Protein AF-R5MC45-F1 (afdb_monomer_lite)

Secondary structure (DSSP, 8-state):
-HHHHHHHHHHHHHHHHHHHHHHHHHHHTTT-HHHHHHHHHHTTHHHHHHHHHHHHHHHHHHHTT--GGGGTTT--HHHHHHHHHHHHHHHHHT-------HHHHHHHHHHHHHHHHHTT---S-TTHHHHHHHHHHHHHHHHHHTTTHHHHHHHHHHHHHHHHHHHHHHHHHHHHHHHHHHHHTS----THHHHHHHHHHHHHHHHHHHHH--GGG---SSHHHHHHHHHHHHHHHHHHHHHHHHHHHHHHHHHHHHSHHHHHHHHSHHHHHHHHHHHHHHHHHHHHTS-HHHHHHHHHHHHHHHHHHHHHHHT----HHHHHHHHHHHHHHHHHHHHHHHHHHHHHHHHHHHHTTS---HHHHHHHHHHHHHHHHHHHHHHHTSTT----HHHHHHHHHHHHHHHHHHHHHHHHHHHHHHHTT-

Structure (mmCIF, N/CA/C/O backbone):
data_AF-R5MC45-F1
#
_entry.id   AF-R5MC45-F1
#
loop_
_atom_site.group_PDB
_atom_site.id
_atom_site.type_symbol
_atom_site.label_atom_id
_atom_site.label_alt_id
_atom_site.label_comp_id
_atom_site.label_asym_id
_atom_site.label_entity_id
_atom_site.label_seq_id
_atom_site.pdbx_PDB_ins_code
_atom_site.Cartn_x
_atom_site.Cartn_y
_atom_site.Cartn_z
_atom_site.occupancy
_atom_site.B_iso_or_equiv
_atom_site.auth_seq_id
_atom_site.auth_comp_id
_atom_site.auth_asym_id
_atom_site.auth_atom_id
_atom_site.pdbx_PDB_model_num
ATOM 1 N N . MET A 1 1 ? 3.781 28.915 30.611 1.00 77.44 1 MET A N 1
ATOM 2 C CA . MET A 1 1 ? 4.868 28.061 30.072 1.00 77.44 1 MET A CA 1
ATOM 3 C C . MET A 1 1 ? 4.417 26.631 29.739 1.00 77.44 1 MET A C 1
ATOM 5 O O . MET A 1 1 ? 4.542 26.237 28.590 1.00 77.44 1 MET A O 1
ATOM 9 N N . ARG A 1 2 ? 3.830 25.865 30.678 1.00 80.44 2 ARG A N 1
ATOM 10 C CA . ARG A 1 2 ? 3.426 24.453 30.459 1.00 80.44 2 ARG A CA 1
ATOM 11 C C . ARG A 1 2 ? 2.445 24.225 29.295 1.00 80.44 2 ARG A C 1
ATOM 13 O O . ARG A 1 2 ? 2.611 23.275 28.543 1.00 80.44 2 ARG A O 1
ATOM 20 N N . VAL A 1 3 ? 1.454 25.105 29.136 1.00 81.00 3 VAL A N 1
ATOM 21 C CA . VAL A 1 3 ? 0.465 25.034 28.041 1.00 81.00 3 VAL A CA 1
ATOM 22 C C . VAL A 1 3 ? 1.132 25.238 26.678 1.00 81.00 3 VAL A C 1
ATOM 24 O O . VAL A 1 3 ? 0.937 24.438 25.773 1.00 81.00 3 VAL A O 1
ATOM 27 N N . VAL A 1 4 ? 1.984 26.259 26.560 1.00 85.81 4 VAL A N 1
ATOM 28 C CA . VAL A 1 4 ? 2.750 26.543 25.335 1.00 85.81 4 VAL A CA 1
ATOM 29 C C . VAL A 1 4 ? 3.641 25.355 24.965 1.00 85.81 4 VAL A C 1
ATOM 31 O O . VAL A 1 4 ? 3.631 24.912 23.822 1.00 85.81 4 VAL A O 1
ATOM 34 N N . LEU A 1 5 ? 4.344 24.778 25.944 1.00 86.06 5 LEU A N 1
ATOM 35 C CA . LEU A 1 5 ? 5.218 23.627 25.715 1.00 86.06 5 LEU A CA 1
ATOM 36 C C . LEU A 1 5 ? 4.431 22.384 25.258 1.00 86.06 5 LEU A C 1
ATOM 38 O O . LEU A 1 5 ? 4.880 21.670 24.370 1.00 86.06 5 LEU A O 1
ATOM 42 N N . SER A 1 6 ? 3.221 22.170 25.785 1.00 84.25 6 SER A N 1
ATOM 43 C CA . SER A 1 6 ? 2.315 21.110 25.318 1.00 84.25 6 SER A CA 1
ATOM 44 C C . SER A 1 6 ? 1.901 21.297 23.850 1.00 84.25 6 SER A C 1
ATOM 46 O O . SER A 1 6 ? 1.912 20.333 23.085 1.00 84.25 6 SER A O 1
ATOM 48 N N . TYR A 1 7 ? 1.598 22.527 23.419 1.00 87.31 7 TYR A N 1
ATOM 49 C CA . TYR A 1 7 ? 1.301 22.810 22.008 1.00 87.31 7 TYR A CA 1
ATOM 50 C C . TYR A 1 7 ? 2.511 22.593 21.096 1.00 87.31 7 TYR A C 1
ATOM 52 O O . TYR A 1 7 ? 2.359 21.994 20.035 1.00 87.31 7 TYR A O 1
ATOM 60 N N . ILE A 1 8 ? 3.710 22.994 21.529 1.00 90.19 8 ILE A N 1
ATOM 61 C CA . ILE A 1 8 ? 4.954 22.726 20.791 1.00 90.19 8 ILE A CA 1
ATOM 62 C C . ILE A 1 8 ? 5.151 21.215 20.609 1.00 90.19 8 ILE A C 1
ATOM 64 O O . ILE A 1 8 ? 5.430 20.760 19.503 1.00 90.19 8 ILE A O 1
ATOM 68 N N . MET A 1 9 ? 4.928 20.411 21.653 1.00 90.19 9 MET A N 1
ATOM 69 C CA . MET A 1 9 ? 5.045 18.953 21.545 1.00 90.19 9 MET A CA 1
ATOM 70 C C . MET A 1 9 ? 4.027 18.342 20.578 1.00 90.19 9 MET A C 1
ATOM 72 O O . MET A 1 9 ? 4.375 17.436 19.825 1.00 90.19 9 MET A O 1
ATOM 76 N N . LYS A 1 10 ? 2.784 18.840 20.559 1.00 89.12 10 LYS A N 1
ATOM 77 C CA . LYS A 1 10 ? 1.756 18.407 19.592 1.00 89.12 10 LYS A CA 1
ATOM 78 C C . LYS A 1 10 ? 2.105 18.809 18.159 1.00 89.12 10 LYS A C 1
ATOM 80 O O . LYS A 1 10 ? 1.865 18.036 17.236 1.00 89.12 10 LYS A O 1
ATOM 85 N N . PHE A 1 11 ? 2.701 19.984 17.972 1.00 92.56 11 PHE A N 1
ATOM 86 C CA . PHE A 1 11 ? 3.191 20.435 16.673 1.00 92.56 11 PHE A CA 1
ATOM 87 C C . PHE A 1 11 ? 4.321 19.534 16.156 1.00 92.56 11 PHE A C 1
ATOM 89 O O . PHE A 1 11 ? 4.220 19.008 15.049 1.00 92.56 11 PHE A O 1
ATOM 96 N N . ILE A 1 12 ? 5.333 19.258 16.986 1.00 94.94 12 ILE A N 1
ATOM 97 C CA . ILE A 1 12 ? 6.431 18.338 16.643 1.00 94.94 12 ILE A CA 1
ATOM 98 C C . ILE A 1 12 ? 5.883 16.941 16.319 1.00 94.94 12 ILE A C 1
ATOM 100 O O . ILE A 1 12 ? 6.293 16.336 15.332 1.00 94.94 12 ILE A O 1
ATOM 104 N N . GLN A 1 13 ? 4.919 16.450 17.103 1.00 94.25 13 GLN A N 1
ATOM 105 C CA . GLN A 1 13 ? 4.280 15.157 16.855 1.00 94.25 13 GLN A CA 1
ATOM 106 C C . GLN A 1 13 ? 3.460 15.131 15.553 1.00 94.25 13 GLN A C 1
ATOM 108 O O . GLN A 1 13 ? 3.383 14.107 14.880 1.00 94.25 13 GLN A O 1
ATOM 113 N N . SER A 1 14 ? 2.845 16.254 15.176 1.00 95.06 14 SER A N 1
ATOM 114 C CA . SER A 1 14 ? 2.125 16.371 13.902 1.00 95.06 14 SER A CA 1
ATOM 115 C C . SER A 1 14 ? 3.094 16.303 12.721 1.00 95.06 14 SER A C 1
ATOM 117 O O . SER A 1 14 ? 2.847 15.569 11.767 1.00 95.06 14 SER A O 1
ATOM 119 N N . ILE A 1 15 ? 4.230 17.005 12.813 1.00 96.00 15 ILE A N 1
ATOM 120 C CA . ILE A 1 15 ? 5.297 16.937 11.805 1.00 96.00 15 ILE A CA 1
ATOM 121 C C . ILE A 1 15 ? 5.851 15.515 11.710 1.00 96.00 15 ILE A C 1
ATOM 123 O O . ILE A 1 15 ? 6.038 15.007 10.607 1.00 96.00 15 ILE A O 1
ATOM 127 N N . SER A 1 16 ? 6.093 14.849 12.842 1.00 96.19 16 SER A N 1
ATOM 128 C CA . SER A 1 16 ? 6.629 13.489 12.822 1.00 96.19 16 SER A CA 1
ATOM 129 C C . SER A 1 16 ? 5.653 12.496 12.189 1.00 96.19 16 SER A C 1
ATOM 131 O O . SER A 1 16 ? 6.093 11.654 11.418 1.00 96.19 16 SER A O 1
ATOM 133 N N . PHE A 1 17 ? 4.342 12.612 12.422 1.00 94.88 17 PHE A N 1
ATOM 134 C CA . PHE A 1 17 ? 3.340 11.787 11.732 1.00 94.88 17 PHE A CA 1
ATOM 135 C C . PHE A 1 17 ? 3.268 12.056 10.228 1.00 94.88 17 PHE A C 1
ATOM 137 O O . PHE A 1 17 ? 3.144 11.108 9.450 1.00 94.88 17 PHE A O 1
ATOM 144 N N . PHE A 1 18 ? 3.397 13.316 9.815 1.00 96.94 18 PHE A N 1
ATOM 145 C CA . PHE A 1 18 ? 3.451 13.666 8.399 1.00 96.94 18 PHE A CA 1
ATOM 146 C C . PHE A 1 18 ? 4.685 13.071 7.715 1.00 96.94 18 PHE A C 1
ATOM 148 O O . PHE A 1 18 ? 4.551 12.383 6.704 1.00 96.94 18 PHE A O 1
ATOM 155 N N . LEU A 1 19 ? 5.872 13.252 8.302 1.00 96.81 19 LEU A N 1
ATOM 156 C CA . LEU A 1 19 ? 7.118 12.686 7.777 1.00 96.81 19 LEU A CA 1
ATOM 157 C C . LEU A 1 19 ? 7.095 11.154 7.767 1.00 96.81 19 LEU A C 1
ATOM 159 O O . LEU A 1 19 ? 7.517 10.552 6.786 1.00 96.81 19 LEU A O 1
ATOM 163 N N . LEU A 1 20 ? 6.545 10.528 8.812 1.00 94.31 20 LEU A N 1
ATOM 164 C CA . LEU A 1 20 ? 6.336 9.081 8.868 1.00 94.31 20 LEU A CA 1
ATOM 165 C C . LEU A 1 20 ? 5.474 8.607 7.692 1.00 94.31 20 LEU A C 1
ATOM 167 O O . LEU A 1 20 ? 5.850 7.674 6.985 1.00 94.31 20 LEU A O 1
ATOM 171 N N . SER A 1 21 ? 4.330 9.262 7.481 1.00 93.44 21 SER A N 1
ATOM 172 C CA . SER A 1 21 ? 3.387 8.917 6.415 1.00 93.44 21 SER A CA 1
ATOM 173 C C . SER A 1 21 ? 4.033 9.084 5.041 1.00 93.44 21 SER A C 1
ATOM 175 O O . SER A 1 21 ? 3.962 8.177 4.218 1.00 93.44 21 SER A O 1
ATOM 177 N N . LEU A 1 22 ? 4.726 10.203 4.812 1.00 94.38 22 LEU A N 1
ATOM 178 C CA . LEU A 1 22 ? 5.416 10.480 3.554 1.00 94.38 22 LEU A CA 1
ATOM 179 C C . LEU A 1 22 ? 6.523 9.455 3.273 1.00 94.38 22 LEU A C 1
ATOM 181 O O . LEU A 1 22 ? 6.585 8.909 2.174 1.00 94.38 22 LEU A O 1
ATOM 185 N N . SER A 1 23 ? 7.354 9.139 4.271 1.00 92.31 23 SER A N 1
ATOM 186 C CA . SER A 1 23 ? 8.396 8.118 4.143 1.00 92.31 23 SER A CA 1
ATOM 187 C C . SER A 1 23 ? 7.819 6.742 3.813 1.00 92.31 23 SER A C 1
ATOM 189 O O . SER A 1 23 ? 8.367 6.052 2.958 1.00 92.31 23 SER A O 1
ATOM 191 N N . LEU A 1 24 ? 6.712 6.340 4.450 1.00 91.62 24 LEU A N 1
ATOM 192 C CA . LEU A 1 24 ? 6.042 5.074 4.137 1.00 91.62 24 LEU A CA 1
ATOM 193 C C . LEU A 1 24 ? 5.504 5.060 2.705 1.00 91.62 24 LEU A C 1
ATOM 195 O O . LEU A 1 24 ? 5.702 4.076 2.001 1.00 91.62 24 LEU A O 1
ATOM 199 N N . ILE A 1 25 ? 4.871 6.145 2.256 1.00 91.44 25 ILE A N 1
ATOM 200 C CA . ILE A 1 25 ? 4.347 6.248 0.888 1.00 91.44 25 ILE A CA 1
ATOM 201 C C . ILE A 1 25 ? 5.479 6.097 -0.126 1.00 91.44 25 ILE A C 1
ATOM 203 O O . ILE A 1 25 ? 5.350 5.294 -1.045 1.00 91.44 25 ILE A O 1
ATOM 207 N N . LEU A 1 26 ? 6.603 6.794 0.069 1.00 90.88 26 LEU A N 1
ATOM 208 C CA . LEU A 1 26 ? 7.775 6.668 -0.799 1.00 90.88 26 LEU A CA 1
ATOM 209 C C . LEU A 1 26 ? 8.337 5.240 -0.803 1.00 90.88 26 LEU A C 1
ATOM 211 O O . LEU A 1 26 ? 8.673 4.725 -1.864 1.00 90.88 26 LEU A O 1
ATOM 215 N N . ILE A 1 27 ? 8.407 4.588 0.362 1.00 88.75 27 ILE A N 1
ATOM 216 C CA . ILE A 1 27 ? 8.891 3.205 0.481 1.00 88.75 27 ILE A CA 1
ATOM 217 C C . ILE A 1 27 ? 7.977 2.215 -0.240 1.00 88.75 27 ILE A C 1
ATOM 219 O O . ILE A 1 27 ? 8.486 1.294 -0.860 1.00 88.75 27 ILE A O 1
ATOM 223 N N . PHE A 1 28 ? 6.656 2.391 -0.177 1.00 86.50 28 PHE A N 1
ATOM 224 C CA . PHE A 1 28 ? 5.704 1.481 -0.821 1.00 86.50 28 PHE A CA 1
ATOM 225 C C . PHE A 1 28 ? 5.484 1.751 -2.314 1.00 86.50 28 PHE A C 1
ATOM 227 O O . PHE A 1 28 ? 4.902 0.898 -2.978 1.00 86.50 28 PHE A O 1
ATOM 234 N N . THR A 1 29 ? 5.926 2.904 -2.826 1.00 89.19 29 THR A N 1
ATOM 235 C CA . THR A 1 29 ? 5.749 3.311 -4.230 1.00 89.19 29 THR A CA 1
ATOM 236 C C . THR A 1 29 ? 7.098 3.458 -4.934 1.00 89.19 29 THR A C 1
ATOM 238 O O . THR A 1 29 ? 7.579 2.518 -5.550 1.00 89.19 29 THR A O 1
ATOM 241 N N . VAL A 1 30 ? 7.743 4.619 -4.806 1.00 89.94 30 VAL A N 1
ATOM 242 C CA . VAL A 1 30 ? 8.969 5.006 -5.528 1.00 89.94 30 VAL A CA 1
ATOM 243 C C . VAL A 1 30 ? 10.148 4.081 -5.252 1.00 89.94 30 VAL A C 1
ATOM 245 O O . VAL A 1 30 ? 10.968 3.854 -6.131 1.00 89.94 30 VAL A O 1
ATOM 248 N N . PHE A 1 31 ? 10.258 3.586 -4.021 1.00 91.00 31 PHE A N 1
ATOM 249 C CA . PHE A 1 31 ? 11.343 2.707 -3.592 1.00 91.00 31 PHE A CA 1
ATOM 250 C C . PHE A 1 31 ? 10.894 1.253 -3.411 1.00 91.00 31 PHE A C 1
ATOM 252 O O . PHE A 1 31 ? 11.527 0.506 -2.661 1.00 91.00 31 PHE A O 1
ATOM 259 N N . ASN A 1 32 ? 9.829 0.857 -4.110 1.00 90.50 32 ASN A N 1
ATOM 260 C CA . ASN A 1 32 ? 9.370 -0.519 -4.196 1.00 90.50 32 ASN A CA 1
ATOM 261 C C . ASN A 1 32 ? 9.526 -1.026 -5.635 1.00 90.50 32 ASN A C 1
ATOM 263 O O . ASN A 1 32 ? 8.813 -0.592 -6.538 1.00 90.50 32 ASN A O 1
ATOM 267 N N . GLU A 1 33 ? 10.462 -1.951 -5.824 1.00 91.88 33 GLU A N 1
ATOM 268 C CA . GLU A 1 33 ? 10.775 -2.532 -7.127 1.00 91.88 33 GLU A CA 1
ATOM 269 C C . GLU A 1 33 ? 9.576 -3.273 -7.725 1.00 91.88 33 GLU A C 1
ATOM 271 O O . GLU A 1 33 ? 9.188 -2.981 -8.854 1.00 91.88 33 GLU A O 1
ATOM 276 N N . ASP A 1 34 ? 8.926 -4.142 -6.943 1.00 89.31 34 ASP A N 1
ATOM 277 C CA . ASP A 1 34 ? 7.753 -4.911 -7.378 1.00 89.31 34 ASP A CA 1
ATOM 278 C C . ASP A 1 34 ? 6.633 -3.986 -7.865 1.00 89.31 34 ASP A C 1
ATOM 280 O O . ASP A 1 34 ? 6.008 -4.230 -8.894 1.00 89.31 34 ASP A O 1
ATOM 284 N N . TYR A 1 35 ? 6.414 -2.879 -7.150 1.00 89.00 35 TYR A N 1
ATOM 285 C CA . TYR A 1 35 ? 5.419 -1.880 -7.531 1.00 89.00 35 TYR A CA 1
ATOM 286 C C . TYR A 1 35 ? 5.741 -1.236 -8.888 1.00 89.00 35 TYR A C 1
ATOM 288 O O . TYR A 1 35 ? 4.843 -1.057 -9.711 1.00 89.00 35 TYR A O 1
ATOM 296 N N . VAL A 1 36 ? 7.009 -0.894 -9.139 1.00 90.94 36 VAL A N 1
ATOM 297 C CA . VAL A 1 36 ? 7.424 -0.326 -10.430 1.00 90.94 36 VAL A CA 1
ATOM 298 C C . VAL A 1 36 ? 7.318 -1.367 -11.542 1.00 90.94 36 VAL A C 1
ATOM 300 O O . VAL A 1 36 ? 6.807 -1.048 -12.611 1.00 90.94 36 VAL A O 1
ATOM 303 N N . LEU A 1 37 ? 7.723 -2.614 -11.304 1.00 90.81 37 LEU A N 1
ATOM 304 C CA . LEU A 1 37 ? 7.599 -3.687 -12.293 1.00 90.81 37 LEU A CA 1
ATOM 305 C C . LEU A 1 37 ? 6.133 -3.983 -12.646 1.00 90.81 37 LEU A C 1
ATOM 307 O O . LEU A 1 37 ? 5.805 -4.147 -13.823 1.00 90.81 37 LEU A O 1
ATOM 311 N N . ASP A 1 38 ? 5.233 -3.995 -11.662 1.00 89.38 38 ASP A N 1
ATOM 312 C CA . ASP A 1 38 ? 3.789 -4.130 -11.886 1.00 89.38 38 ASP A CA 1
ATOM 313 C C . ASP A 1 38 ? 3.234 -2.971 -12.723 1.00 89.38 38 ASP A C 1
ATOM 315 O O . ASP A 1 38 ? 2.425 -3.189 -13.628 1.00 89.38 38 ASP A O 1
ATOM 319 N N . LEU A 1 39 ? 3.700 -1.745 -12.470 1.00 89.25 39 LEU A N 1
ATOM 320 C CA . LEU A 1 39 ? 3.321 -0.569 -13.250 1.00 89.25 39 LEU A CA 1
ATOM 321 C C . LEU A 1 39 ? 3.715 -0.725 -14.727 1.00 89.25 39 LEU A C 1
ATOM 323 O O . LEU A 1 39 ? 2.890 -0.499 -15.608 1.00 89.25 39 LEU A O 1
ATOM 327 N N . LEU A 1 40 ? 4.939 -1.181 -15.012 1.00 89.81 40 LEU A N 1
ATOM 328 C CA . LEU A 1 40 ? 5.394 -1.418 -16.388 1.00 89.81 40 LEU A CA 1
ATOM 329 C C . LEU A 1 40 ? 4.598 -2.535 -17.081 1.00 89.81 40 LEU A C 1
ATOM 331 O O . LEU A 1 40 ? 4.243 -2.412 -18.254 1.00 89.81 40 LEU A O 1
ATOM 335 N N . ASN A 1 41 ? 4.281 -3.614 -16.357 1.00 87.62 41 ASN A N 1
ATOM 336 C CA . ASN A 1 41 ? 3.508 -4.740 -16.892 1.00 87.62 41 ASN A CA 1
ATOM 337 C C . ASN A 1 41 ? 2.074 -4.347 -17.277 1.00 87.62 41 ASN A C 1
ATOM 339 O O . ASN A 1 41 ? 1.561 -4.834 -18.282 1.00 87.62 41 ASN A O 1
ATOM 343 N N . ASN A 1 42 ? 1.429 -3.477 -16.498 1.00 84.75 42 ASN A N 1
ATOM 344 C CA . ASN A 1 42 ? 0.023 -3.115 -16.699 1.00 84.75 42 ASN A CA 1
ATOM 345 C C . ASN A 1 42 ? -0.208 -2.097 -17.830 1.00 84.75 42 ASN A C 1
ATOM 347 O O . ASN A 1 42 ? -1.351 -1.909 -18.244 1.00 84.75 42 ASN A O 1
ATOM 351 N N . HIS A 1 43 ? 0.848 -1.457 -18.342 1.00 82.88 43 HIS A N 1
ATOM 352 C CA . HIS A 1 43 ? 0.753 -0.375 -19.330 1.00 82.88 43 HIS A CA 1
ATOM 353 C C . HIS A 1 43 ? 1.401 -0.697 -20.683 1.00 82.88 43 HIS A C 1
ATOM 355 O O . HIS A 1 43 ? 1.795 0.220 -21.395 1.00 82.88 43 HIS A O 1
ATOM 361 N N . ASN A 1 44 ? 1.517 -1.982 -21.049 1.00 84.00 44 ASN A N 1
ATOM 362 C CA . ASN A 1 44 ? 2.104 -2.442 -22.322 1.00 84.00 44 ASN A CA 1
ATOM 363 C C . ASN A 1 44 ? 3.497 -1.860 -22.640 1.00 84.00 44 ASN A C 1
ATOM 365 O O . ASN A 1 44 ? 3.944 -1.908 -23.783 1.00 84.00 44 ASN A O 1
ATOM 369 N N . TYR A 1 45 ? 4.216 -1.377 -21.625 1.00 88.25 45 TYR A N 1
ATOM 370 C CA . TYR A 1 45 ? 5.468 -0.642 -21.792 1.00 88.25 45 TYR A CA 1
ATOM 371 C C . TYR A 1 45 ? 6.524 -1.428 -22.563 1.00 88.25 45 TYR A C 1
ATOM 373 O O . TYR A 1 45 ? 7.178 -0.898 -23.449 1.00 88.25 45 TYR A O 1
ATOM 381 N N . TYR A 1 46 ? 6.661 -2.717 -22.249 1.00 89.94 46 TYR A N 1
ATOM 382 C CA . TYR A 1 46 ? 7.637 -3.585 -22.905 1.00 89.94 46 TYR A CA 1
ATOM 383 C C . TYR A 1 46 ? 7.368 -3.755 -24.401 1.00 89.94 46 TYR A C 1
ATOM 385 O O . TYR A 1 46 ? 8.314 -3.879 -25.170 1.00 89.94 46 TYR A O 1
ATOM 393 N N . GLN A 1 47 ? 6.094 -3.786 -24.801 1.00 89.81 47 GLN A N 1
ATOM 394 C CA . GLN A 1 47 ? 5.720 -3.919 -26.204 1.00 89.81 47 GLN A CA 1
ATOM 395 C C . GLN A 1 47 ? 5.963 -2.603 -26.940 1.00 89.81 47 GLN A C 1
ATOM 397 O O . GLN A 1 47 ? 6.616 -2.598 -27.970 1.00 89.81 47 GLN A O 1
ATOM 402 N N . GLU A 1 48 ? 5.505 -1.489 -26.376 1.00 88.00 48 GLU A N 1
ATOM 403 C CA . GLU A 1 48 ? 5.641 -0.183 -27.021 1.00 88.00 48 GLU A CA 1
ATOM 404 C C . GLU A 1 48 ? 7.106 0.267 -27.104 1.00 88.00 48 GLU A C 1
ATOM 406 O O . GLU A 1 48 ? 7.523 0.813 -28.118 1.00 88.00 48 GLU A O 1
ATOM 411 N N . LEU A 1 49 ? 7.924 -0.017 -26.082 1.00 87.94 49 LEU A N 1
ATOM 412 C CA . LEU A 1 49 ? 9.365 0.216 -26.170 1.00 87.94 49 LEU A CA 1
ATOM 413 C C . LEU A 1 49 ? 10.000 -0.649 -27.263 1.00 87.94 49 LEU A C 1
ATOM 415 O O . LEU A 1 49 ? 10.807 -0.143 -28.029 1.00 87.94 49 LEU A O 1
ATOM 419 N N . TYR A 1 50 ? 9.622 -1.927 -27.361 1.00 89.50 50 TYR A N 1
ATOM 420 C CA . TYR A 1 50 ? 10.109 -2.805 -28.425 1.00 89.50 50 TYR A CA 1
ATOM 421 C C . TYR A 1 50 ? 9.752 -2.274 -29.819 1.00 89.50 50 TYR A C 1
ATOM 423 O O . TYR A 1 50 ? 10.632 -2.210 -30.675 1.00 89.50 50 TYR A O 1
ATOM 431 N N . ASP A 1 51 ? 8.500 -1.862 -30.023 1.00 88.62 51 ASP A N 1
ATOM 432 C CA . ASP A 1 51 ? 8.020 -1.327 -31.298 1.00 88.62 51 ASP A CA 1
ATOM 433 C C . ASP A 1 51 ? 8.775 -0.035 -31.668 1.00 88.62 51 ASP A C 1
ATOM 435 O O . ASP A 1 51 ? 9.302 0.066 -32.774 1.00 88.62 51 ASP A O 1
ATOM 439 N N . ASN A 1 52 ? 8.938 0.896 -30.718 1.00 86.56 52 ASN A N 1
ATOM 440 C CA . ASN A 1 52 ? 9.679 2.147 -30.930 1.00 86.56 52 ASN A CA 1
ATOM 441 C C . ASN A 1 52 ? 11.166 1.903 -31.235 1.00 86.56 52 ASN A C 1
ATOM 443 O O . ASN A 1 52 ? 11.722 2.508 -32.150 1.00 86.56 52 ASN A O 1
ATOM 447 N N . THR A 1 53 ? 11.820 1.002 -30.493 1.00 87.81 53 THR A N 1
ATOM 448 C CA . THR A 1 53 ? 13.231 0.669 -30.733 1.00 87.81 53 THR A CA 1
ATOM 449 C C . THR A 1 53 ? 13.418 0.007 -32.098 1.00 87.81 53 THR A C 1
ATOM 451 O O . THR A 1 53 ? 14.393 0.297 -32.790 1.00 87.81 53 THR A O 1
ATOM 454 N N . LEU A 1 54 ? 12.501 -0.875 -32.513 1.00 88.94 54 LEU A N 1
ATOM 455 C CA . LEU A 1 54 ? 12.546 -1.472 -33.848 1.00 88.94 54 LEU A CA 1
ATOM 456 C C . LEU A 1 54 ? 12.334 -0.438 -34.951 1.00 88.94 54 LEU A C 1
ATOM 458 O O . LEU A 1 54 ? 13.059 -0.484 -35.940 1.00 88.94 54 LEU A O 1
ATOM 462 N N . GLU A 1 55 ? 11.382 0.479 -34.785 1.00 88.69 55 GLU A N 1
ATOM 463 C CA . GLU A 1 55 ? 11.125 1.557 -35.744 1.00 88.69 55 GLU A CA 1
ATOM 464 C C . GLU A 1 55 ? 12.370 2.438 -35.927 1.00 88.69 55 GLU A C 1
ATOM 466 O O . GLU A 1 55 ? 12.790 2.710 -37.053 1.00 88.69 55 GLU A O 1
ATOM 471 N N . GLU A 1 56 ? 13.032 2.813 -34.830 1.00 88.38 56 GLU A N 1
ATOM 472 C CA . GLU A 1 56 ? 14.246 3.626 -34.891 1.00 88.38 56 GLU A CA 1
ATOM 473 C C . GLU A 1 56 ? 15.420 2.872 -35.532 1.00 88.38 56 GLU A C 1
ATOM 475 O O . GLU A 1 56 ? 16.106 3.400 -36.411 1.00 88.38 56 GLU A O 1
ATOM 480 N N . VAL A 1 57 ? 15.640 1.610 -35.150 1.00 90.19 57 VAL A N 1
ATOM 481 C CA . VAL A 1 57 ? 16.675 0.762 -35.761 1.00 90.19 57 VAL A CA 1
ATOM 482 C C . VAL A 1 57 ? 16.397 0.550 -37.255 1.00 90.19 57 VAL A C 1
ATOM 484 O O . VAL A 1 57 ? 17.332 0.636 -38.057 1.00 90.19 57 VAL A O 1
ATOM 487 N N . SER A 1 58 ? 15.136 0.320 -37.636 1.00 90.75 58 SER A N 1
ATOM 488 C CA . SER A 1 58 ? 14.702 0.165 -39.029 1.00 90.75 58 SER A CA 1
ATOM 489 C C . SER A 1 58 ? 15.016 1.413 -39.852 1.00 90.75 58 SER A C 1
ATOM 491 O O . SER A 1 58 ? 15.665 1.322 -40.894 1.00 90.75 58 SER A O 1
ATOM 493 N N . TYR A 1 59 ? 14.697 2.598 -39.334 1.00 90.44 59 TYR A N 1
ATOM 494 C CA . TYR A 1 59 ? 14.978 3.858 -40.016 1.00 90.44 59 TYR A CA 1
ATOM 495 C C . TYR A 1 59 ? 16.462 4.014 -40.402 1.00 90.44 59 TYR A C 1
ATOM 497 O O . TYR A 1 59 ? 16.793 4.390 -41.530 1.00 90.44 59 TYR A O 1
ATOM 505 N N . TYR A 1 60 ? 17.391 3.684 -39.498 1.00 90.12 60 TYR A N 1
ATOM 506 C CA . TYR A 1 60 ? 18.829 3.733 -39.802 1.00 90.12 60 TYR A CA 1
ATOM 507 C C . TYR A 1 60 ? 19.304 2.590 -40.710 1.00 90.12 60 TYR A C 1
ATOM 509 O O . TYR A 1 60 ? 20.284 2.750 -41.452 1.00 90.12 60 TYR A O 1
ATOM 517 N N . LEU A 1 61 ? 18.636 1.440 -40.653 1.00 90.50 61 LEU A N 1
ATOM 518 C CA . LEU A 1 61 ? 18.904 0.294 -41.512 1.00 90.50 61 LEU A CA 1
ATOM 519 C C . LEU A 1 61 ? 18.519 0.592 -42.971 1.00 90.50 61 LEU A C 1
ATOM 521 O O . LEU A 1 61 ? 19.347 0.403 -43.867 1.00 90.50 61 LEU A O 1
ATOM 525 N N . GLU A 1 62 ? 17.328 1.147 -43.202 1.00 89.50 62 GLU A N 1
ATOM 526 C CA . GLU A 1 62 ? 16.846 1.550 -44.528 1.00 89.50 62 GLU A CA 1
ATOM 527 C C . GLU A 1 62 ? 17.725 2.642 -45.145 1.00 89.50 62 GLU A C 1
ATOM 529 O O . GLU A 1 62 ? 18.092 2.565 -46.319 1.00 89.50 62 GLU A O 1
ATOM 534 N N . GLN A 1 63 ? 18.162 3.623 -44.344 1.00 89.06 63 GLN A N 1
ATOM 535 C CA . GLN A 1 63 ? 19.135 4.634 -44.784 1.00 89.06 63 GLN A CA 1
ATOM 536 C C . GLN A 1 63 ? 20.466 4.035 -45.247 1.00 89.06 63 GLN A C 1
ATOM 538 O O . GLN A 1 63 ? 21.185 4.650 -46.036 1.00 89.06 63 GLN A O 1
ATOM 543 N N . SER A 1 64 ? 20.803 2.845 -44.752 1.00 86.88 64 SER A N 1
ATOM 544 C CA . SER A 1 64 ? 22.001 2.104 -45.146 1.00 86.88 64 SER A CA 1
ATOM 545 C C . SER A 1 64 ? 21.776 1.239 -46.395 1.00 86.88 64 SER A C 1
ATOM 547 O O . SER A 1 64 ? 22.716 0.601 -46.866 1.00 86.88 64 SER A O 1
ATOM 549 N N . GLY A 1 65 ? 20.555 1.220 -46.945 1.00 86.06 65 GLY A N 1
ATOM 550 C CA . GLY A 1 65 ? 20.169 0.433 -48.119 1.00 86.06 65 GLY A CA 1
ATOM 551 C C . GLY A 1 65 ? 19.879 -1.042 -47.826 1.00 86.06 65 GLY A C 1
ATOM 552 O O . GLY A 1 65 ? 19.843 -1.848 -48.757 1.00 86.06 65 GLY A O 1
ATOM 553 N N . LEU A 1 66 ? 19.707 -1.413 -46.553 1.00 88.69 66 LEU A N 1
ATOM 554 C CA . LEU A 1 66 ? 19.349 -2.767 -46.126 1.00 88.69 66 LEU A CA 1
ATOM 555 C C . LEU A 1 66 ? 17.844 -2.848 -45.832 1.00 88.69 66 LEU A C 1
ATOM 557 O O . LEU A 1 66 ? 17.249 -1.874 -45.384 1.00 88.69 66 LEU A O 1
ATOM 561 N N . ASN A 1 67 ? 17.238 -4.008 -46.090 1.00 89.12 67 ASN A N 1
ATOM 562 C CA . ASN A 1 67 ? 15.812 -4.248 -45.848 1.00 89.12 67 ASN A CA 1
ATOM 563 C C . ASN A 1 67 ? 15.552 -4.675 -44.390 1.00 89.12 67 ASN A C 1
ATOM 565 O O . ASN A 1 67 ? 16.410 -5.308 -43.769 1.00 89.12 67 ASN A O 1
ATOM 569 N N . GLU A 1 68 ? 14.347 -4.414 -43.880 1.00 86.88 68 GLU A N 1
ATOM 570 C CA . GLU A 1 68 ? 13.896 -4.751 -42.520 1.00 86.88 68 GLU A CA 1
ATOM 571 C C . GLU A 1 68 ? 14.001 -6.242 -42.178 1.00 86.88 68 GLU A C 1
ATOM 573 O O . GLU A 1 68 ? 14.128 -6.596 -41.008 1.00 86.88 68 GLU A O 1
ATOM 578 N N . GLU A 1 69 ? 14.025 -7.135 -43.174 1.00 87.81 69 GLU A N 1
ATOM 579 C CA . GLU A 1 69 ? 14.199 -8.581 -42.970 1.00 87.81 69 GLU A CA 1
ATOM 580 C C . GLU A 1 69 ? 15.453 -8.933 -42.155 1.00 87.81 69 GLU A C 1
ATOM 582 O O . GLU A 1 69 ? 15.489 -9.960 -41.476 1.00 87.81 69 GLU A O 1
ATOM 587 N N . VAL A 1 70 ? 16.468 -8.064 -42.178 1.00 89.06 70 VAL A N 1
ATOM 588 C CA . VAL A 1 70 ? 17.683 -8.187 -41.365 1.00 89.06 70 VAL A CA 1
ATOM 589 C C . VAL A 1 70 ? 17.381 -8.141 -39.860 1.00 89.06 70 VAL A C 1
ATOM 591 O O . VAL A 1 70 ? 18.129 -8.731 -39.082 1.00 89.06 70 VAL A O 1
ATOM 594 N N . LEU A 1 71 ? 16.290 -7.497 -39.434 1.00 87.88 71 LEU A N 1
ATOM 595 C CA . LEU A 1 71 ? 15.869 -7.390 -38.030 1.00 87.88 71 LEU A CA 1
ATOM 596 C C . LEU A 1 71 ? 15.060 -8.600 -37.541 1.00 87.88 71 LEU A C 1
ATOM 598 O O . LEU A 1 71 ? 14.823 -8.739 -36.336 1.00 87.88 71 LEU A O 1
ATOM 602 N N . ASN A 1 72 ? 14.690 -9.521 -38.435 1.00 85.88 72 ASN A N 1
ATOM 603 C CA . ASN A 1 72 ? 13.930 -10.711 -38.067 1.00 85.88 72 ASN A CA 1
ATOM 604 C C . ASN A 1 72 ? 14.687 -11.567 -37.043 1.00 85.88 72 ASN A C 1
ATOM 606 O O . ASN A 1 72 ? 15.830 -11.973 -37.260 1.00 85.88 72 ASN A O 1
ATOM 610 N N . ASN A 1 73 ? 14.011 -11.885 -35.935 1.00 83.31 73 ASN A N 1
ATOM 611 C CA . ASN A 1 73 ? 14.546 -12.670 -34.816 1.00 83.31 73 ASN A CA 1
ATOM 612 C C . ASN A 1 73 ? 15.821 -12.094 -34.174 1.00 83.31 73 ASN A C 1
ATOM 614 O O . ASN A 1 73 ? 16.533 -12.819 -33.481 1.00 83.31 73 ASN A O 1
ATOM 618 N N . VAL A 1 74 ? 16.116 -10.806 -34.374 1.00 84.00 74 VAL A N 1
ATOM 619 C CA . VAL A 1 74 ? 17.293 -10.175 -33.766 1.00 84.00 74 VAL A CA 1
ATOM 620 C C . VAL A 1 74 ? 17.028 -9.815 -32.297 1.00 84.00 74 VAL A C 1
ATOM 622 O O . VAL A 1 74 ? 17.898 -10.024 -31.454 1.00 84.00 74 VAL A O 1
ATOM 625 N N . ILE A 1 75 ? 15.819 -9.334 -31.974 1.00 80.31 75 ILE A N 1
ATOM 626 C CA . ILE A 1 75 ? 15.360 -9.037 -30.604 1.00 80.31 75 ILE A CA 1
ATOM 627 C C . ILE A 1 75 ? 13.959 -9.616 -30.409 1.00 80.31 75 ILE A C 1
ATOM 629 O O . ILE A 1 75 ? 13.110 -9.537 -31.298 1.00 80.31 75 ILE A O 1
ATOM 633 N N . SER A 1 76 ? 13.690 -10.136 -29.210 1.00 86.81 76 SER A N 1
ATOM 634 C CA . SER A 1 76 ? 12.343 -10.498 -28.769 1.00 86.81 76 SER A CA 1
ATOM 635 C C . SER A 1 76 ? 11.845 -9.560 -27.667 1.00 86.81 76 SER A C 1
ATOM 637 O O . SER A 1 76 ? 12.619 -9.092 -26.832 1.00 86.81 76 SER A O 1
ATOM 639 N N . VAL A 1 77 ? 10.527 -9.373 -27.570 1.00 88.12 77 VAL A N 1
ATOM 640 C CA . VAL A 1 77 ? 9.899 -8.639 -26.452 1.00 88.12 77 VAL A CA 1
ATOM 641 C C . VAL A 1 77 ? 10.302 -9.240 -25.096 1.00 88.12 77 VAL A C 1
ATOM 643 O O . VAL A 1 77 ? 10.478 -8.531 -24.108 1.00 88.12 77 VAL A O 1
ATOM 646 N N . LYS A 1 78 ? 10.501 -10.564 -25.037 1.00 89.81 78 LYS A N 1
ATOM 647 C CA . LYS A 1 78 ? 10.913 -11.275 -23.820 1.00 89.81 78 LYS A CA 1
ATOM 648 C C . LYS A 1 78 ? 12.345 -10.936 -23.397 1.00 89.81 78 LYS A C 1
ATOM 650 O O . LYS A 1 78 ? 12.575 -10.732 -22.208 1.00 89.81 78 LYS A O 1
ATOM 655 N N . SER A 1 79 ? 13.292 -10.899 -24.335 1.00 85.88 79 SER A N 1
ATOM 656 C CA . SER A 1 79 ? 14.688 -10.547 -24.040 1.00 85.88 79 SER A CA 1
ATOM 657 C C . SER A 1 79 ? 14.797 -9.087 -23.606 1.00 85.88 79 SER A C 1
ATOM 659 O O . SER A 1 79 ? 15.397 -8.812 -22.571 1.00 85.88 79 SER A O 1
ATOM 661 N N . LEU A 1 80 ? 14.106 -8.180 -24.304 1.00 88.88 80 LEU A N 1
ATOM 662 C CA . LEU A 1 80 ? 14.021 -6.764 -23.934 1.00 88.88 80 LEU A CA 1
ATOM 663 C C . LEU A 1 80 ? 13.404 -6.573 -22.540 1.00 88.88 80 LEU A C 1
ATOM 665 O O . LEU A 1 80 ? 13.943 -5.846 -21.708 1.00 88.88 80 LEU A O 1
ATOM 669 N N . LYS A 1 81 ? 12.313 -7.286 -22.233 1.00 91.00 81 LYS A N 1
ATOM 670 C CA . LYS A 1 81 ? 11.704 -7.265 -20.897 1.00 91.00 81 LYS A CA 1
ATOM 671 C C . LYS A 1 81 ? 12.681 -7.703 -19.805 1.00 91.00 81 LYS A C 1
ATOM 673 O O . LYS A 1 81 ? 12.726 -7.062 -18.757 1.00 91.00 81 LYS A O 1
ATOM 678 N N . ASN A 1 82 ? 13.443 -8.772 -20.030 1.00 90.00 82 ASN A N 1
ATOM 679 C CA . ASN A 1 82 ? 14.432 -9.241 -19.060 1.00 90.00 82 ASN A CA 1
ATOM 680 C C . ASN A 1 82 ? 15.528 -8.193 -18.819 1.00 90.00 82 ASN A C 1
ATOM 682 O O . ASN A 1 82 ? 15.852 -7.937 -17.665 1.00 90.00 82 ASN A O 1
ATOM 686 N N . GLU A 1 83 ? 16.030 -7.540 -19.871 1.00 89.50 83 GLU A N 1
ATOM 687 C CA . GLU A 1 83 ? 17.042 -6.481 -19.738 1.00 89.50 83 GLU A CA 1
ATOM 688 C C . GLU A 1 83 ? 16.544 -5.267 -18.952 1.00 89.50 83 GLU A C 1
ATOM 690 O O . GLU A 1 83 ? 17.253 -4.731 -18.098 1.00 89.50 83 GLU A O 1
ATOM 695 N N . ILE A 1 84 ? 15.294 -4.854 -19.168 1.00 90.38 84 ILE A N 1
ATOM 696 C CA . ILE A 1 84 ? 14.691 -3.771 -18.382 1.00 90.38 84 ILE A CA 1
ATOM 697 C C . ILE A 1 84 ? 14.541 -4.178 -16.918 1.00 90.38 84 ILE A C 1
ATOM 699 O O . ILE A 1 84 ? 14.838 -3.380 -16.032 1.00 90.38 84 ILE A O 1
ATOM 703 N N . ILE A 1 85 ? 14.102 -5.412 -16.646 1.00 92.06 85 ILE A N 1
ATOM 704 C CA . ILE A 1 85 ? 14.002 -5.925 -15.273 1.00 92.06 85 ILE A CA 1
ATOM 705 C C . ILE A 1 85 ? 15.379 -5.900 -14.605 1.00 92.06 85 ILE A C 1
ATOM 707 O O . ILE A 1 85 ? 15.498 -5.374 -13.506 1.00 92.06 85 ILE A O 1
ATOM 711 N N . THR A 1 86 ? 16.428 -6.380 -15.276 1.00 91.56 86 THR A N 1
ATOM 712 C CA . THR A 1 86 ? 17.803 -6.342 -14.755 1.00 91.56 86 THR A CA 1
ATOM 713 C C . THR A 1 86 ? 18.310 -4.911 -14.556 1.00 91.56 86 THR A C 1
ATOM 715 O O . THR A 1 86 ? 18.957 -4.612 -13.555 1.00 91.56 86 THR A O 1
ATOM 718 N N . THR A 1 87 ? 17.988 -3.994 -15.468 1.00 90.62 87 THR A N 1
ATOM 719 C CA . THR A 1 87 ? 18.322 -2.567 -15.345 1.00 90.62 87 THR A CA 1
ATOM 720 C C . THR A 1 87 ? 17.675 -1.941 -14.108 1.00 90.62 87 THR A C 1
ATOM 722 O O . THR A 1 87 ? 18.326 -1.196 -13.369 1.00 90.62 87 THR A O 1
ATOM 725 N N . ILE A 1 88 ? 16.408 -2.272 -13.855 1.00 91.62 88 ILE A N 1
ATOM 726 C CA . ILE A 1 88 ? 15.663 -1.825 -12.678 1.00 91.62 88 ILE A CA 1
ATOM 727 C C . ILE A 1 88 ? 16.243 -2.464 -11.412 1.00 91.62 88 ILE A C 1
ATOM 729 O O . ILE A 1 88 ? 16.589 -1.730 -10.491 1.00 91.62 88 ILE A O 1
ATOM 733 N N . ASP A 1 89 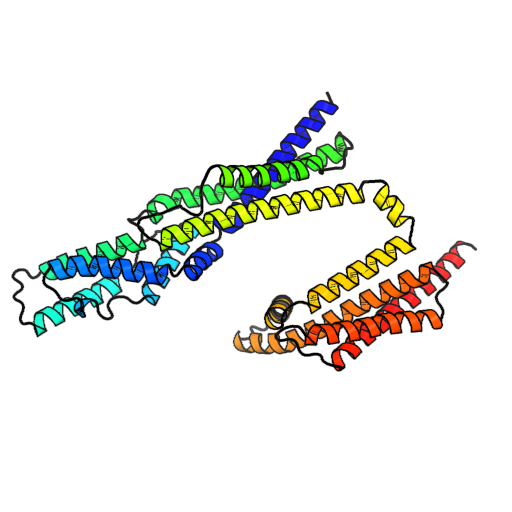? 16.463 -3.777 -11.374 1.00 91.81 89 ASP A N 1
ATOM 734 C CA . ASP A 1 89 ? 17.085 -4.458 -10.229 1.00 91.81 89 ASP A CA 1
ATOM 735 C C . ASP A 1 89 ? 18.439 -3.818 -9.874 1.00 91.81 89 ASP A C 1
ATOM 737 O O . ASP A 1 89 ? 18.697 -3.440 -8.729 1.00 91.81 89 ASP A O 1
ATOM 741 N N . ASN A 1 90 ? 19.281 -3.542 -10.874 1.00 91.38 90 ASN A N 1
ATOM 742 C CA . ASN A 1 90 ? 20.563 -2.863 -10.681 1.00 91.38 90 ASN A CA 1
ATOM 743 C C . ASN A 1 90 ? 20.410 -1.436 -10.120 1.00 91.38 90 ASN A C 1
ATOM 745 O O . ASN A 1 90 ? 21.209 -1.007 -9.278 1.00 91.38 90 ASN A O 1
ATOM 749 N N . LEU A 1 91 ? 19.376 -0.693 -10.531 1.00 92.44 91 LEU A N 1
ATOM 750 C CA . LEU A 1 91 ? 19.057 0.625 -9.971 1.00 92.44 91 LEU A CA 1
ATOM 751 C C . LEU A 1 91 ? 18.738 0.526 -8.469 1.00 92.44 91 LEU A C 1
ATOM 753 O O . LEU A 1 91 ? 19.286 1.294 -7.665 1.00 92.44 91 LEU A O 1
ATOM 757 N N . TYR A 1 92 ? 17.896 -0.439 -8.092 1.00 91.44 92 TYR A N 1
ATOM 758 C CA . TYR A 1 92 ? 17.427 -0.656 -6.721 1.00 91.44 92 TYR A CA 1
ATOM 759 C C . TYR A 1 92 ? 18.490 -1.271 -5.802 1.00 91.44 92 TYR A C 1
ATOM 761 O O . TYR A 1 92 ? 18.584 -0.901 -4.628 1.00 91.44 92 TYR A O 1
ATOM 769 N N . THR A 1 93 ? 19.345 -2.143 -6.331 1.00 91.25 93 THR A N 1
ATOM 770 C CA . THR A 1 93 ? 20.459 -2.779 -5.608 1.00 91.25 93 THR A CA 1
ATOM 771 C C . THR A 1 93 ? 21.747 -1.950 -5.625 1.00 91.25 93 THR A C 1
ATOM 773 O O . THR A 1 93 ? 22.731 -2.317 -4.977 1.00 91.25 93 THR A O 1
ATOM 776 N N . ASN A 1 94 ? 21.737 -0.793 -6.299 1.00 92.00 94 ASN A N 1
ATOM 777 C CA . ASN A 1 94 ? 22.883 0.105 -6.472 1.00 92.00 94 ASN A CA 1
ATOM 778 C C . ASN A 1 94 ? 24.073 -0.541 -7.208 1.00 92.00 94 ASN A C 1
ATOM 780 O O . ASN A 1 94 ? 25.230 -0.207 -6.933 1.00 92.00 94 ASN A O 1
ATOM 784 N N . GLN A 1 95 ? 23.797 -1.465 -8.121 1.00 91.00 95 GLN A N 1
ATOM 785 C CA . GLN A 1 95 ? 24.797 -2.103 -8.970 1.00 91.00 95 GLN A CA 1
ATOM 786 C C . GLN A 1 95 ? 25.029 -1.305 -10.255 1.00 91.00 95 GLN A C 1
ATOM 788 O O . GLN A 1 95 ? 24.257 -0.405 -10.600 1.00 91.00 95 GLN A O 1
ATOM 793 N N . LYS A 1 96 ? 26.133 -1.603 -10.951 1.00 90.06 96 LYS A N 1
ATOM 794 C CA . LYS A 1 96 ? 26.438 -0.975 -12.241 1.00 90.06 96 LYS A CA 1
ATOM 795 C C . LYS A 1 96 ? 25.335 -1.292 -13.248 1.00 90.06 96 LYS A C 1
ATOM 797 O O . LYS A 1 96 ? 25.038 -2.463 -13.437 1.00 90.06 96 LYS A O 1
ATOM 802 N N . ILE A 1 97 ? 24.744 -0.275 -13.874 1.00 87.00 97 ILE A N 1
ATOM 803 C CA . ILE A 1 97 ? 23.757 -0.488 -14.929 1.00 87.00 97 ILE A CA 1
ATOM 804 C C . ILE A 1 97 ? 24.526 -0.574 -16.243 1.00 87.00 97 ILE A C 1
ATOM 806 O O . ILE A 1 97 ? 25.181 0.379 -16.664 1.00 87.00 97 ILE A O 1
ATOM 810 N N . THR A 1 98 ? 24.490 -1.753 -16.848 1.00 84.38 98 THR A N 1
ATOM 811 C CA . THR A 1 98 ? 25.057 -2.040 -18.166 1.00 84.38 98 THR A CA 1
ATOM 812 C C . THR A 1 98 ? 24.057 -2.902 -18.912 1.00 84.38 98 THR A C 1
ATOM 814 O O . THR A 1 98 ? 23.597 -3.892 -18.344 1.00 84.38 98 THR A O 1
ATOM 817 N N . VAL A 1 99 ? 23.737 -2.541 -20.150 1.00 84.12 99 VAL A N 1
ATOM 818 C CA . VAL A 1 99 ? 22.844 -3.332 -21.003 1.00 84.12 99 VAL A CA 1
ATOM 819 C C . VAL A 1 99 ? 23.679 -4.406 -21.689 1.00 84.12 99 VAL A C 1
ATOM 821 O O . VAL A 1 99 ? 24.705 -4.090 -22.294 1.00 84.12 99 VAL A O 1
ATOM 824 N N . ASN A 1 100 ? 23.279 -5.674 -21.589 1.00 83.81 100 ASN A N 1
ATOM 825 C CA . ASN A 1 100 ? 23.949 -6.718 -22.356 1.00 83.81 100 ASN A CA 1
ATOM 826 C C . ASN A 1 100 ? 23.453 -6.687 -23.806 1.00 83.81 100 ASN A C 1
ATOM 828 O O . ASN A 1 100 ? 22.297 -6.986 -24.099 1.00 83.81 100 ASN A O 1
ATOM 832 N N . THR A 1 101 ? 24.348 -6.331 -24.723 1.00 86.56 101 THR A N 1
ATOM 833 C CA . THR A 1 101 ? 24.052 -6.230 -26.155 1.00 86.56 101 THR A CA 1
ATOM 834 C C . THR A 1 101 ? 24.727 -7.317 -26.988 1.00 86.56 101 THR A C 1
ATOM 836 O O . THR A 1 101 ? 24.597 -7.304 -28.208 1.00 86.56 101 THR A O 1
ATOM 839 N N . GLU A 1 102 ? 25.414 -8.288 -26.372 1.00 86.81 102 GLU A N 1
ATOM 840 C CA . GLU A 1 102 ? 26.192 -9.298 -27.105 1.00 86.81 102 GLU A CA 1
ATOM 841 C C . GLU A 1 102 ? 25.318 -10.152 -28.029 1.00 86.81 102 GLU A C 1
ATOM 843 O O . GLU A 1 102 ? 25.651 -10.350 -29.198 1.00 86.81 102 GLU A O 1
ATOM 848 N N . GLU A 1 103 ? 24.178 -10.635 -27.528 1.00 84.75 103 GLU A N 1
ATOM 849 C CA . GLU A 1 103 ? 23.232 -11.425 -28.324 1.00 84.75 103 GLU A CA 1
ATOM 850 C C . GLU A 1 103 ? 22.665 -10.595 -29.484 1.00 84.75 103 GLU A C 1
ATOM 852 O O . GLU A 1 103 ? 22.669 -11.050 -30.631 1.00 84.75 103 GLU A O 1
ATOM 857 N N . PHE A 1 104 ? 22.271 -9.347 -29.202 1.00 87.19 104 PHE A N 1
ATOM 858 C CA . PHE A 1 104 ? 21.769 -8.410 -30.206 1.00 87.19 104 PHE A CA 1
ATOM 859 C C . PHE A 1 104 ? 22.802 -8.175 -31.312 1.00 87.19 104 PHE A C 1
ATOM 861 O O . PHE A 1 104 ? 22.520 -8.354 -32.498 1.00 87.19 104 PHE A O 1
ATOM 868 N N . GLN A 1 105 ? 24.030 -7.844 -30.917 1.00 90.50 105 GLN A N 1
ATOM 869 C CA . GLN A 1 105 ? 25.135 -7.566 -31.819 1.00 90.50 105 GLN A CA 1
ATOM 870 C C . GLN A 1 105 ? 25.480 -8.781 -32.693 1.00 90.50 105 GLN A C 1
ATOM 872 O O . GLN A 1 105 ? 25.698 -8.624 -33.898 1.00 90.50 105 GLN A O 1
ATOM 877 N N . ASN A 1 106 ? 25.521 -9.986 -32.117 1.00 90.06 106 ASN A N 1
ATOM 878 C CA . ASN A 1 106 ? 25.866 -11.214 -32.836 1.00 90.06 106 ASN A CA 1
ATOM 879 C C . ASN A 1 106 ? 24.791 -11.605 -33.859 1.00 90.06 106 ASN A C 1
ATOM 881 O O . ASN A 1 106 ? 25.121 -11.896 -35.015 1.00 90.06 106 ASN A O 1
ATOM 885 N N . ASN A 1 107 ? 23.515 -11.567 -33.463 1.00 90.50 107 ASN A N 1
ATOM 886 C CA . ASN A 1 107 ? 22.394 -11.887 -34.348 1.00 90.50 107 ASN A CA 1
ATOM 887 C C . ASN A 1 107 ? 22.297 -10.873 -35.493 1.00 90.50 107 ASN A C 1
ATOM 889 O O . ASN A 1 107 ? 22.224 -11.261 -36.659 1.00 90.50 107 ASN A O 1
ATOM 893 N N . LEU A 1 108 ? 22.404 -9.578 -35.179 1.00 91.06 108 LEU A N 1
ATOM 894 C CA . LEU A 1 108 ? 22.352 -8.507 -36.172 1.00 91.06 108 LEU A CA 1
ATOM 895 C C . LEU A 1 108 ? 23.503 -8.610 -37.180 1.00 91.06 108 LEU A C 1
ATOM 897 O O . LEU A 1 108 ? 23.284 -8.552 -38.388 1.00 91.06 108 LEU A O 1
ATOM 901 N N . THR A 1 109 ? 24.731 -8.834 -36.701 1.00 91.56 109 THR A N 1
ATOM 902 C CA . THR A 1 109 ? 25.905 -9.008 -37.575 1.00 91.56 109 THR A CA 1
ATOM 903 C C . THR A 1 109 ? 25.742 -10.214 -38.498 1.00 91.56 109 THR A C 1
ATOM 905 O O . THR A 1 109 ? 26.088 -10.147 -39.678 1.00 91.56 109 THR A O 1
ATOM 908 N N . THR A 1 110 ? 25.203 -11.319 -37.980 1.00 91.81 110 THR A N 1
ATOM 909 C CA . THR A 1 110 ? 24.958 -12.536 -38.765 1.00 91.81 110 THR A CA 1
ATOM 910 C C . THR A 1 110 ? 23.921 -12.285 -39.858 1.00 91.81 110 THR A C 1
ATOM 912 O O . THR A 1 110 ? 24.168 -12.613 -41.019 1.00 91.81 110 THR A O 1
ATOM 915 N N . ASN A 1 111 ? 22.805 -11.638 -39.519 1.00 93.25 111 ASN A N 1
ATOM 916 C CA . ASN A 1 111 ? 21.741 -11.330 -40.471 1.00 93.25 111 ASN A CA 1
ATOM 917 C C . ASN A 1 111 ? 22.201 -10.355 -41.563 1.00 93.25 111 ASN A C 1
ATOM 919 O O . ASN A 1 111 ? 21.939 -10.604 -42.739 1.00 93.25 111 ASN A O 1
ATOM 923 N N . ILE A 1 112 ? 22.949 -9.302 -41.207 1.00 91.19 112 ILE A N 1
ATOM 924 C CA . ILE A 1 112 ? 23.520 -8.361 -42.185 1.00 91.19 112 ILE A CA 1
ATOM 925 C C . ILE A 1 112 ? 24.447 -9.100 -43.161 1.00 91.19 112 ILE A C 1
ATOM 927 O O . ILE A 1 112 ? 24.338 -8.924 -44.374 1.00 91.19 112 ILE A O 1
ATOM 931 N N . ASN A 1 113 ? 25.337 -9.961 -42.657 1.00 90.88 113 ASN A N 1
ATOM 932 C CA . ASN A 1 113 ? 26.266 -10.715 -43.503 1.00 90.88 113 ASN A CA 1
ATOM 933 C C . ASN A 1 113 ? 25.550 -11.693 -44.446 1.00 90.88 113 ASN A C 1
ATOM 935 O O . ASN A 1 113 ? 25.936 -11.805 -45.611 1.00 90.88 113 ASN A O 1
ATOM 939 N N . ASN A 1 114 ? 24.508 -12.379 -43.966 1.00 91.19 114 ASN A N 1
ATOM 940 C CA . ASN A 1 114 ? 23.692 -13.263 -44.799 1.00 91.19 114 ASN A CA 1
ATOM 941 C C . ASN A 1 114 ? 22.971 -12.468 -45.894 1.00 91.19 114 ASN A C 1
ATOM 943 O O . ASN A 1 114 ? 23.085 -12.810 -47.066 1.00 91.19 114 ASN A O 1
ATOM 947 N N . TYR A 1 115 ? 22.344 -11.344 -45.541 1.00 90.62 115 TYR A N 1
ATOM 948 C CA . TYR A 1 115 ? 21.648 -10.485 -46.499 1.00 90.62 115 TYR A CA 1
ATOM 949 C C . TYR A 1 115 ? 22.580 -9.936 -47.590 1.00 90.62 115 TYR A C 1
ATOM 951 O O . TYR A 1 115 ? 22.231 -9.944 -48.771 1.00 90.62 115 TYR A O 1
ATOM 959 N N . ILE A 1 116 ? 23.787 -9.497 -47.215 1.00 88.56 116 ILE A N 1
ATOM 960 C CA . ILE A 1 116 ? 24.821 -9.039 -48.158 1.00 88.56 116 ILE A CA 1
ATOM 961 C C . ILE A 1 116 ? 25.199 -10.153 -49.137 1.00 88.56 116 ILE A C 1
ATOM 963 O O . ILE A 1 116 ? 25.333 -9.898 -50.337 1.00 88.56 116 ILE A O 1
ATOM 967 N N . LYS A 1 117 ? 25.362 -11.381 -48.631 1.00 88.00 117 LYS A N 1
ATOM 968 C CA . LYS A 1 117 ? 25.723 -12.554 -49.431 1.00 88.00 117 LYS A CA 1
ATOM 969 C C . LYS A 1 117 ? 24.602 -12.951 -50.392 1.00 88.00 117 LYS A C 1
ATOM 971 O O . LYS A 1 117 ? 24.880 -13.175 -51.567 1.00 88.00 117 LYS A O 1
ATOM 976 N N . ASP A 1 118 ? 23.364 -13.001 -49.914 1.00 91.31 118 ASP A N 1
ATOM 977 C CA . ASP A 1 118 ? 22.209 -13.454 -50.694 1.00 91.31 118 ASP A CA 1
ATOM 978 C C . ASP A 1 118 ? 21.835 -12.457 -51.806 1.00 91.31 118 ASP A C 1
ATOM 980 O O . ASP A 1 118 ? 21.401 -12.859 -52.884 1.00 91.31 118 ASP A O 1
ATOM 984 N N . ASN A 1 119 ? 22.092 -11.162 -51.588 1.00 89.88 119 ASN A N 1
ATOM 985 C CA . ASN A 1 119 ? 21.803 -10.090 -52.547 1.00 89.88 119 ASN A CA 1
ATOM 986 C C . ASN A 1 119 ? 23.023 -9.633 -53.374 1.00 89.88 119 ASN A C 1
ATOM 988 O O . ASN A 1 119 ? 22.925 -8.661 -54.121 1.00 89.88 119 ASN A O 1
ATOM 992 N N . ASN A 1 120 ? 24.173 -10.315 -53.269 1.00 86.69 120 ASN A N 1
ATOM 993 C CA . ASN A 1 120 ? 25.422 -9.969 -53.969 1.00 86.69 120 ASN A CA 1
ATOM 994 C C . ASN A 1 120 ? 25.861 -8.497 -53.787 1.00 86.69 120 ASN A C 1
ATOM 996 O O . ASN A 1 120 ? 26.335 -7.850 -54.726 1.00 86.69 120 ASN A O 1
ATOM 1000 N N . ILE A 1 121 ? 25.712 -7.953 -52.576 1.00 85.75 121 ILE A N 1
ATOM 1001 C CA . ILE A 1 121 ? 26.048 -6.556 -52.272 1.00 85.75 121 ILE A CA 1
ATOM 1002 C C . ILE A 1 121 ? 27.569 -6.404 -52.150 1.00 85.75 121 ILE A C 1
ATOM 1004 O O . ILE A 1 121 ? 28.236 -7.134 -51.414 1.00 85.75 121 ILE A O 1
ATOM 1008 N N . ARG A 1 122 ? 28.141 -5.421 -52.853 1.00 81.25 122 ARG A N 1
ATOM 1009 C CA . ARG A 1 122 ? 29.570 -5.103 -52.758 1.00 81.25 122 ARG A CA 1
ATOM 1010 C C . ARG A 1 122 ? 29.845 -4.265 -51.508 1.00 81.25 122 ARG A C 1
ATOM 1012 O O . ARG A 1 122 ? 29.333 -3.160 -51.379 1.00 81.25 122 ARG A O 1
ATOM 1019 N N . VAL A 1 123 ? 30.706 -4.772 -50.628 1.00 80.06 123 VAL A N 1
ATOM 1020 C CA . VAL A 1 123 ? 31.174 -4.060 -49.431 1.00 80.06 123 VAL A CA 1
ATOM 1021 C C . VAL A 1 123 ? 32.629 -3.643 -49.638 1.00 80.06 123 VAL A C 1
ATOM 1023 O O . VAL A 1 123 ? 33.516 -4.492 -49.688 1.00 80.06 123 VAL A O 1
ATOM 1026 N N . ASP A 1 124 ? 32.883 -2.340 -49.770 1.00 74.81 124 ASP A N 1
ATOM 1027 C CA . ASP A 1 124 ? 34.222 -1.827 -50.099 1.00 74.81 124 ASP A CA 1
ATOM 1028 C C . ASP A 1 124 ? 35.209 -1.863 -48.915 1.00 74.81 124 ASP A C 1
ATOM 1030 O O . ASP A 1 124 ? 36.417 -1.976 -49.126 1.00 74.81 124 ASP A O 1
ATOM 1034 N N . ASN A 1 125 ? 34.720 -1.811 -47.670 1.00 78.69 125 ASN A N 1
ATOM 1035 C CA . ASN A 1 125 ? 35.542 -1.891 -46.459 1.00 78.69 125 ASN A CA 1
ATOM 1036 C C . ASN A 1 125 ? 35.033 -2.998 -45.520 1.00 78.69 125 ASN A C 1
ATOM 1038 O O . ASN A 1 125 ? 33.859 -3.028 -45.156 1.00 78.69 125 ASN A O 1
ATOM 1042 N N . LYS A 1 126 ? 35.939 -3.882 -45.081 1.00 71.12 126 LYS A N 1
ATOM 1043 C CA . LYS A 1 126 ? 35.638 -4.988 -44.155 1.00 71.12 126 LYS A CA 1
ATOM 1044 C C . LYS A 1 126 ? 35.045 -4.517 -42.822 1.00 71.12 126 LYS A C 1
ATOM 1046 O O . LYS A 1 126 ? 34.300 -5.270 -42.205 1.00 71.12 126 LYS A O 1
ATOM 1051 N N . ASP A 1 127 ? 35.327 -3.282 -42.409 1.00 82.31 127 ASP A N 1
ATOM 1052 C CA . ASP A 1 127 ? 34.827 -2.726 -41.149 1.00 82.31 127 ASP A CA 1
ATOM 1053 C C . ASP A 1 127 ? 33.438 -2.076 -41.257 1.00 82.31 127 ASP A C 1
ATOM 1055 O O . ASP A 1 127 ? 32.831 -1.783 -40.227 1.00 82.31 127 ASP A O 1
ATOM 1059 N N . THR A 1 128 ? 32.893 -1.871 -42.464 1.00 85.19 128 THR A N 1
ATOM 1060 C CA . THR A 1 128 ? 31.609 -1.167 -42.657 1.00 85.19 128 THR A CA 1
ATOM 1061 C C . THR A 1 128 ? 30.457 -1.849 -41.924 1.00 85.19 128 THR A C 1
ATOM 1063 O O . THR A 1 128 ? 29.676 -1.175 -41.254 1.00 85.19 128 THR A O 1
ATOM 1066 N N . VAL A 1 129 ? 30.382 -3.184 -41.991 1.00 85.44 129 VAL A N 1
ATOM 1067 C CA . VAL A 1 129 ? 29.355 -3.963 -41.281 1.00 85.44 129 VAL A CA 1
ATOM 1068 C C . VAL A 1 129 ? 29.485 -3.760 -39.774 1.00 85.44 129 VAL A C 1
ATOM 1070 O O . VAL A 1 129 ? 28.504 -3.445 -39.116 1.00 85.44 129 VAL A O 1
ATOM 1073 N N . ASN A 1 130 ? 30.703 -3.831 -39.231 1.00 88.25 130 ASN A N 1
ATOM 1074 C CA . ASN A 1 130 ? 30.939 -3.623 -37.801 1.00 88.25 130 ASN A CA 1
ATOM 1075 C C . ASN A 1 130 ? 30.564 -2.207 -37.338 1.00 88.25 130 ASN A C 1
ATOM 1077 O O . ASN A 1 130 ? 30.049 -2.047 -36.233 1.00 88.25 130 ASN A O 1
ATOM 1081 N N . ILE A 1 131 ? 30.826 -1.179 -38.152 1.00 89.19 131 ILE A N 1
ATOM 1082 C CA . ILE A 1 131 ? 30.456 0.211 -37.840 1.00 89.19 131 ILE A CA 1
ATOM 1083 C C . ILE A 1 131 ? 28.932 0.362 -37.815 1.00 89.19 131 ILE A C 1
ATOM 1085 O O . ILE A 1 131 ? 28.400 0.940 -36.866 1.00 89.19 131 ILE A O 1
ATOM 1089 N N . LEU A 1 132 ? 28.238 -0.179 -38.821 1.00 89.50 132 LEU A N 1
ATOM 1090 C CA . LEU A 1 132 ? 26.779 -0.146 -38.886 1.00 89.50 132 LEU A CA 1
ATOM 1091 C C . LEU A 1 132 ? 26.158 -0.905 -37.710 1.00 89.50 132 LEU A C 1
ATOM 1093 O O . LEU A 1 132 ? 25.348 -0.331 -36.987 1.00 89.50 132 LEU A O 1
ATOM 1097 N N . THR A 1 133 ? 26.597 -2.142 -37.458 1.00 90.38 133 THR A N 1
ATOM 1098 C CA . THR A 1 133 ? 26.129 -2.939 -36.319 1.00 90.38 133 THR A CA 1
ATOM 1099 C C . THR A 1 133 ? 26.318 -2.174 -35.014 1.00 90.38 133 THR A C 1
ATOM 1101 O O . THR A 1 133 ? 25.370 -2.054 -34.251 1.00 90.38 133 THR A O 1
ATOM 1104 N N . LYS A 1 134 ? 27.502 -1.600 -34.756 1.00 91.88 134 LYS A N 1
ATOM 1105 C CA . LYS A 1 134 ? 27.743 -0.820 -33.530 1.00 91.88 134 LYS A CA 1
ATOM 1106 C C . LYS A 1 134 ? 26.798 0.369 -33.396 1.00 91.88 134 LYS A C 1
ATOM 1108 O O . LYS A 1 134 ? 26.336 0.646 -32.298 1.00 91.88 134 LYS A O 1
ATOM 1113 N N . LYS A 1 135 ? 26.502 1.068 -34.494 1.00 91.75 135 LYS A N 1
ATOM 1114 C CA . LYS A 1 135 ? 25.564 2.195 -34.472 1.00 91.75 135 LYS A CA 1
ATOM 1115 C C . LYS A 1 135 ? 24.150 1.741 -34.094 1.00 91.75 135 LYS A C 1
ATOM 1117 O O . LYS A 1 135 ? 23.538 2.366 -33.239 1.00 91.75 135 LYS A O 1
ATOM 1122 N N . LEU A 1 136 ? 23.665 0.649 -34.686 1.00 91.25 136 LEU A N 1
ATOM 1123 C CA . LEU A 1 136 ? 22.341 0.089 -34.386 1.00 91.25 136 LEU A CA 1
ATOM 1124 C C . LEU A 1 136 ? 22.269 -0.491 -32.959 1.00 91.25 136 LEU A C 1
ATOM 1126 O O . LEU A 1 136 ? 21.273 -0.306 -32.267 1.00 91.25 136 LEU A O 1
ATOM 1130 N N . VAL A 1 137 ? 23.350 -1.123 -32.489 1.00 90.19 137 VAL A N 1
ATOM 1131 C CA . VAL A 1 137 ? 23.518 -1.586 -31.098 1.00 90.19 137 VAL A CA 1
ATOM 1132 C C . VAL A 1 137 ? 23.469 -0.436 -30.102 1.00 90.19 137 VAL A C 1
ATOM 1134 O O . VAL A 1 137 ? 22.796 -0.560 -29.083 1.00 90.19 137 VAL A O 1
ATOM 1137 N N . ASN A 1 138 ? 24.114 0.690 -30.405 1.00 90.69 138 ASN A N 1
ATOM 1138 C CA . ASN A 1 138 ? 24.066 1.860 -29.535 1.00 90.69 138 ASN A CA 1
ATOM 1139 C C . ASN A 1 138 ? 22.652 2.440 -29.418 1.00 90.69 138 ASN A C 1
ATOM 1141 O O . ASN A 1 138 ? 22.275 2.827 -28.323 1.00 90.69 138 ASN A O 1
ATOM 1145 N N . ILE A 1 139 ? 21.866 2.471 -30.500 1.00 87.94 139 ILE A N 1
ATOM 1146 C CA . ILE A 1 139 ? 20.466 2.935 -30.450 1.00 87.94 139 ILE A CA 1
ATOM 1147 C C . ILE A 1 139 ? 19.655 2.053 -29.496 1.00 87.94 139 ILE A C 1
ATOM 1149 O O . ILE A 1 139 ? 19.004 2.550 -28.585 1.00 87.94 139 ILE A O 1
ATOM 1153 N N . TYR A 1 140 ? 19.776 0.731 -29.635 1.00 87.56 140 TYR A N 1
ATOM 1154 C CA . TYR A 1 140 ? 19.138 -0.221 -28.723 1.00 87.56 140 TYR A CA 1
ATOM 1155 C C . TYR A 1 140 ? 19.571 -0.026 -27.256 1.00 87.56 140 TYR A C 1
ATOM 1157 O O . TYR A 1 140 ? 18.740 -0.038 -26.347 1.00 87.56 140 TYR A O 1
ATOM 1165 N N . GLU A 1 141 ? 20.869 0.176 -27.009 1.00 87.25 141 GLU A N 1
ATOM 1166 C CA . GLU A 1 141 ? 21.394 0.448 -25.666 1.00 87.25 141 GLU A CA 1
ATOM 1167 C C . GLU A 1 141 ? 20.879 1.783 -25.100 1.00 87.25 141 GLU A C 1
ATOM 1169 O O . GLU A 1 141 ? 20.545 1.869 -23.912 1.00 87.25 141 GLU A O 1
ATOM 1174 N N . GLU A 1 142 ? 20.799 2.824 -25.928 1.00 86.12 142 GLU A N 1
ATOM 1175 C CA . GLU A 1 142 ? 20.292 4.141 -25.548 1.00 86.12 142 GLU A CA 1
ATOM 1176 C C . GLU A 1 142 ? 18.798 4.093 -25.212 1.00 86.12 142 GLU A C 1
ATOM 1178 O O . GLU A 1 142 ? 18.413 4.648 -24.184 1.00 86.12 142 GLU A O 1
ATOM 1183 N N . GLU A 1 143 ? 17.982 3.364 -25.972 1.00 83.81 143 GLU A N 1
ATOM 1184 C CA . GLU A 1 143 ? 16.551 3.205 -25.691 1.00 83.81 143 GLU A CA 1
ATOM 1185 C C . GLU A 1 143 ? 16.298 2.453 -24.371 1.00 83.81 143 GLU A C 1
ATOM 1187 O O . GLU A 1 143 ? 15.525 2.908 -23.523 1.00 83.81 143 GLU A O 1
ATOM 1192 N N . ILE A 1 144 ? 17.011 1.347 -24.113 1.00 80.94 144 ILE A N 1
ATOM 1193 C CA . ILE A 1 144 ? 16.838 0.569 -22.869 1.00 80.94 144 ILE A CA 1
ATOM 1194 C C . ILE A 1 144 ? 17.365 1.318 -21.643 1.00 80.94 144 ILE A C 1
ATOM 1196 O O . ILE A 1 144 ? 16.728 1.327 -20.586 1.00 80.94 144 ILE A O 1
ATOM 1200 N N . SER A 1 145 ? 18.539 1.943 -21.755 1.00 78.69 145 SER A N 1
ATOM 1201 C CA . SER A 1 145 ? 19.160 2.675 -20.641 1.00 78.69 145 SER A CA 1
ATOM 1202 C C . SER A 1 145 ? 18.623 4.104 -20.475 1.00 78.69 145 SER A C 1
ATOM 1204 O O . SER A 1 145 ? 19.062 4.829 -19.567 1.00 78.69 145 SER A O 1
ATOM 1206 N N . TYR A 1 146 ? 17.696 4.513 -21.349 1.00 81.00 146 TYR A N 1
ATOM 1207 C CA . TYR A 1 146 ? 17.196 5.875 -21.507 1.00 81.00 146 TYR A CA 1
ATOM 1208 C C . TYR A 1 146 ? 18.347 6.891 -21.574 1.00 81.00 146 TYR A C 1
ATOM 1210 O O . TYR A 1 146 ? 18.507 7.754 -20.705 1.00 81.00 146 TYR A O 1
ATOM 1218 N N . ASN A 1 147 ? 19.230 6.733 -22.559 1.00 78.00 147 ASN A N 1
ATOM 1219 C CA . ASN A 1 147 ? 20.451 7.516 -22.758 1.00 78.00 147 ASN A CA 1
ATOM 1220 C C . ASN A 1 147 ? 21.312 7.608 -21.480 1.00 78.00 147 ASN A C 1
ATOM 1222 O O . ASN A 1 147 ? 21.713 8.684 -20.992 1.00 78.00 147 ASN A O 1
ATOM 1226 N N . ASN A 1 148 ? 21.550 6.436 -20.883 1.00 81.81 148 ASN A N 1
ATOM 1227 C CA . ASN A 1 148 ? 22.337 6.273 -19.667 1.00 81.81 148 ASN A CA 1
ATOM 1228 C C . ASN A 1 148 ? 21.790 7.080 -18.462 1.00 81.81 148 ASN A C 1
ATOM 1230 O O . ASN A 1 148 ? 22.524 7.414 -17.525 1.00 81.81 148 ASN A O 1
ATOM 1234 N N . THR A 1 149 ? 20.507 7.460 -18.481 1.00 86.00 149 THR A N 1
ATOM 1235 C CA . THR A 1 149 ? 19.890 8.270 -17.419 1.00 86.00 149 THR A CA 1
ATOM 1236 C C . THR A 1 149 ? 19.750 7.469 -16.135 1.00 86.00 149 THR A C 1
ATOM 1238 O O . THR A 1 149 ? 20.016 8.008 -15.058 1.00 86.00 149 THR A O 1
ATOM 1241 N N . PHE A 1 150 ? 19.411 6.180 -16.221 1.00 88.00 150 PHE A N 1
ATOM 1242 C CA . PHE A 1 150 ? 19.305 5.337 -15.029 1.00 88.00 150 PHE A CA 1
ATOM 1243 C C . PHE A 1 150 ? 20.634 5.242 -14.272 1.00 88.00 150 PHE A C 1
ATOM 1245 O O . PHE A 1 150 ? 20.649 5.412 -13.053 1.00 88.00 150 PHE A O 1
ATOM 1252 N N . GLU A 1 151 ? 21.763 5.089 -14.970 1.00 90.19 151 GLU A N 1
ATOM 1253 C CA . GLU A 1 151 ? 23.098 5.085 -14.355 1.00 90.19 151 GLU A CA 1
ATOM 1254 C C . GLU A 1 151 ? 23.427 6.434 -13.694 1.00 90.19 151 GLU A C 1
ATOM 1256 O O . GLU A 1 151 ? 23.908 6.474 -12.557 1.00 90.19 151 GLU A O 1
ATOM 1261 N N . LYS A 1 152 ? 23.124 7.551 -14.377 1.00 91.56 152 LYS A N 1
ATOM 1262 C CA . LYS A 1 152 ? 23.335 8.915 -13.855 1.00 91.56 152 LYS A CA 1
ATOM 1263 C C . LYS A 1 152 ? 22.511 9.172 -12.588 1.00 91.56 152 LYS A C 1
ATOM 1265 O O . LYS A 1 152 ? 23.002 9.804 -11.651 1.00 91.56 152 LYS A O 1
ATOM 1270 N N . VAL A 1 153 ? 21.272 8.679 -12.542 1.00 92.12 153 VAL A N 1
ATOM 1271 C CA . VAL A 1 153 ? 20.332 8.894 -11.429 1.00 92.12 153 VAL A CA 1
ATOM 1272 C C . VAL A 1 153 ? 20.540 7.890 -10.290 1.00 92.12 153 VAL A C 1
ATOM 1274 O O . VAL A 1 153 ? 20.290 8.237 -9.133 1.00 92.12 153 VAL A O 1
ATOM 1277 N N . ARG A 1 154 ? 21.078 6.690 -10.552 1.00 93.62 154 ARG A N 1
ATOM 1278 C CA . ARG A 1 154 ? 21.322 5.639 -9.545 1.00 93.62 154 ARG A CA 1
ATOM 1279 C C . ARG A 1 154 ? 21.939 6.124 -8.227 1.00 93.62 154 ARG A C 1
ATOM 1281 O O . ARG A 1 154 ? 21.395 5.775 -7.172 1.00 93.62 154 ARG A O 1
ATOM 1288 N N . PRO A 1 155 ? 23.037 6.914 -8.198 1.00 93.81 155 PRO A N 1
ATOM 1289 C CA . PRO A 1 155 ? 23.609 7.363 -6.929 1.00 93.81 155 PRO A CA 1
ATOM 1290 C C . PRO A 1 155 ? 22.665 8.293 -6.154 1.00 93.81 155 PRO A C 1
ATOM 1292 O O . PRO A 1 155 ? 22.654 8.261 -4.922 1.00 93.81 155 PRO A O 1
ATOM 1295 N N . MET A 1 156 ? 21.868 9.114 -6.846 1.00 94.81 156 MET A N 1
ATOM 1296 C CA . MET A 1 156 ? 20.867 9.982 -6.219 1.00 94.81 156 MET A CA 1
ATOM 1297 C C . MET A 1 156 ? 19.690 9.166 -5.688 1.00 94.81 156 MET A C 1
ATOM 1299 O O . MET A 1 156 ? 19.302 9.360 -4.537 1.00 94.81 156 MET A O 1
ATOM 1303 N N . PHE A 1 157 ? 19.192 8.211 -6.478 1.00 94.94 157 PHE A N 1
ATOM 1304 C CA . PHE A 1 157 ? 18.124 7.289 -6.092 1.00 94.94 157 PHE A CA 1
ATOM 1305 C C . PHE A 1 157 ? 18.469 6.549 -4.793 1.00 94.94 157 PHE A C 1
ATOM 1307 O O . PHE A 1 157 ? 17.725 6.602 -3.814 1.00 94.94 157 PHE A O 1
ATOM 1314 N N . ASN A 1 158 ? 19.669 5.970 -4.720 1.00 93.25 158 ASN A N 1
ATOM 1315 C CA . ASN A 1 158 ? 20.122 5.236 -3.540 1.00 93.25 158 ASN A CA 1
ATOM 1316 C C . ASN A 1 158 ? 20.355 6.123 -2.310 1.00 93.25 158 ASN A C 1
ATOM 1318 O O . ASN A 1 158 ? 20.060 5.717 -1.181 1.00 93.25 158 ASN A O 1
ATOM 1322 N N . LYS A 1 159 ? 20.856 7.351 -2.495 1.00 95.50 159 LYS A N 1
ATOM 1323 C CA . LYS A 1 159 ? 20.949 8.334 -1.402 1.00 95.50 159 LYS A CA 1
ATOM 1324 C C . LYS A 1 159 ? 19.563 8.724 -0.889 1.00 95.50 159 LYS A C 1
ATOM 1326 O O . LYS A 1 159 ? 19.366 8.761 0.325 1.00 95.50 159 LYS A O 1
ATOM 1331 N N . ALA A 1 160 ? 18.608 8.962 -1.786 1.00 95.38 160 ALA A N 1
ATOM 1332 C CA . ALA A 1 160 ? 17.234 9.301 -1.436 1.00 95.38 160 ALA A CA 1
ATOM 1333 C C . ALA A 1 160 ? 16.535 8.150 -0.693 1.00 95.38 160 ALA A C 1
ATOM 1335 O O . ALA A 1 160 ? 15.885 8.390 0.326 1.00 95.38 160 ALA A O 1
ATOM 1336 N N . TYR A 1 161 ? 16.744 6.900 -1.116 1.00 92.94 161 TYR A N 1
ATOM 1337 C CA . TYR A 1 161 ? 16.219 5.720 -0.426 1.00 92.94 161 TYR A CA 1
ATOM 1338 C C . TYR A 1 161 ? 16.753 5.600 1.008 1.00 92.94 161 TYR A C 1
ATOM 1340 O O . TYR A 1 161 ? 15.985 5.465 1.967 1.00 92.94 161 TYR A O 1
ATOM 1348 N N . LYS A 1 162 ? 18.077 5.717 1.184 1.00 94.50 162 LYS A N 1
ATOM 1349 C CA . LYS A 1 162 ? 18.719 5.690 2.510 1.00 94.50 162 LYS A CA 1
ATOM 1350 C C . LYS A 1 162 ? 18.217 6.826 3.401 1.00 94.50 162 LYS A C 1
ATOM 1352 O O . LYS A 1 162 ? 17.874 6.582 4.558 1.00 94.50 162 LYS A O 1
ATOM 1357 N N . LEU A 1 163 ? 18.124 8.046 2.865 1.00 94.50 163 LEU A N 1
ATOM 1358 C CA . LEU A 1 163 ? 17.590 9.201 3.588 1.00 94.50 163 LEU A CA 1
ATOM 1359 C C . LEU A 1 163 ? 16.138 8.969 4.021 1.00 94.50 163 LEU A C 1
ATOM 1361 O O . LEU A 1 163 ? 15.795 9.229 5.172 1.00 94.50 163 LEU A O 1
ATOM 1365 N N . THR A 1 164 ? 15.308 8.414 3.139 1.00 92.69 164 THR A N 1
ATOM 1366 C CA . THR A 1 164 ? 13.898 8.109 3.424 1.00 92.69 164 THR A CA 1
ATOM 1367 C C . THR A 1 164 ? 13.758 7.139 4.597 1.00 92.69 164 THR A C 1
ATOM 1369 O O . THR A 1 164 ? 12.934 7.378 5.481 1.00 92.69 164 THR A O 1
ATOM 1372 N N . LYS A 1 165 ? 14.604 6.098 4.669 1.00 92.75 165 LYS A N 1
ATOM 1373 C CA . LYS A 1 165 ? 14.664 5.178 5.821 1.00 92.75 165 LYS A CA 1
ATOM 1374 C C . LYS A 1 165 ? 15.107 5.874 7.109 1.00 92.75 165 LYS A C 1
ATOM 1376 O O . LYS A 1 165 ? 14.516 5.638 8.157 1.00 92.75 165 LYS A O 1
ATOM 1381 N N . ILE A 1 166 ? 16.115 6.745 7.049 1.00 93.75 166 ILE A N 1
ATOM 1382 C CA . ILE A 1 166 ? 16.574 7.508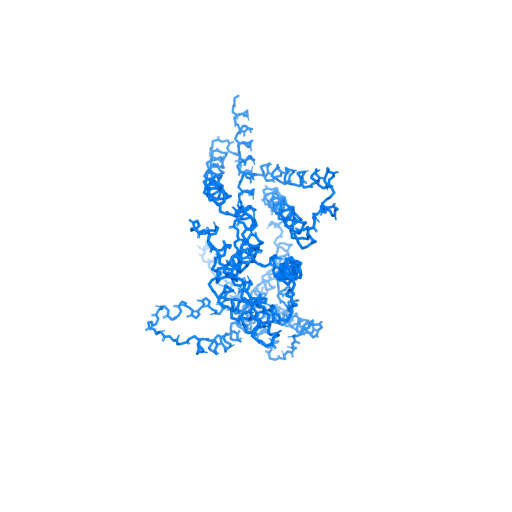 8.223 1.00 93.75 166 ILE A CA 1
ATOM 1383 C C . ILE A 1 166 ? 15.445 8.396 8.760 1.00 93.75 166 ILE A C 1
ATOM 1385 O O . ILE A 1 166 ? 15.154 8.361 9.956 1.00 93.75 166 ILE A O 1
ATOM 1389 N N . VAL A 1 167 ? 14.777 9.148 7.879 1.00 95.50 167 VAL A N 1
ATOM 1390 C CA . VAL A 1 167 ? 13.632 9.999 8.237 1.00 95.50 167 VAL A CA 1
ATOM 1391 C C . VAL A 1 167 ? 12.495 9.161 8.819 1.00 95.50 167 VAL A C 1
ATOM 1393 O O . VAL A 1 167 ? 11.921 9.553 9.835 1.00 95.50 167 VAL A O 1
ATOM 1396 N N . LEU A 1 168 ? 12.227 7.975 8.259 1.00 92.62 168 LEU A N 1
ATOM 1397 C CA . LEU A 1 168 ? 11.243 7.038 8.798 1.00 92.62 168 LEU A CA 1
ATOM 1398 C C . LEU A 1 168 ? 11.565 6.673 10.254 1.00 92.62 168 LEU A C 1
ATOM 1400 O O . LEU A 1 168 ? 10.747 6.923 11.138 1.00 92.62 168 LEU A O 1
ATOM 1404 N N . TYR A 1 169 ? 12.756 6.139 10.539 1.00 92.50 169 TYR A N 1
ATOM 1405 C CA . TYR A 1 169 ? 13.119 5.728 11.901 1.00 92.50 169 TYR A CA 1
ATOM 1406 C C . TYR A 1 169 ? 13.129 6.903 12.881 1.00 92.50 169 TYR A C 1
ATOM 1408 O O . TYR A 1 169 ? 12.606 6.785 13.992 1.00 92.50 169 TYR A O 1
ATOM 1416 N N . LEU A 1 170 ? 13.657 8.056 12.463 1.00 95.00 170 LEU A N 1
ATOM 1417 C CA . LEU A 1 170 ? 13.658 9.264 13.283 1.00 95.00 170 LEU A CA 1
ATOM 1418 C C . LEU A 1 170 ? 12.228 9.712 13.607 1.00 95.00 170 LEU A C 1
ATOM 1420 O O . LEU A 1 170 ? 11.928 10.025 14.757 1.00 95.00 170 LEU A O 1
ATOM 1424 N N . SER A 1 171 ? 11.330 9.695 12.622 1.00 93.44 171 SER A N 1
ATOM 1425 C CA . SER A 1 171 ? 9.930 10.079 12.808 1.00 93.44 171 SER A CA 1
ATOM 1426 C C . SER A 1 171 ? 9.194 9.149 13.779 1.00 93.44 171 SER A C 1
ATOM 1428 O O . SER A 1 171 ? 8.413 9.634 14.601 1.00 93.44 171 SER A O 1
ATOM 1430 N N . ILE A 1 172 ? 9.495 7.843 13.775 1.00 91.81 172 ILE A N 1
ATOM 1431 C CA . ILE A 1 172 ? 8.970 6.874 14.752 1.00 91.81 172 ILE A CA 1
ATOM 1432 C C . ILE A 1 172 ? 9.464 7.230 16.157 1.00 91.81 172 ILE A C 1
ATOM 1434 O O . ILE A 1 172 ? 8.658 7.377 17.076 1.00 91.81 172 ILE A O 1
ATOM 1438 N N . ILE A 1 173 ? 10.776 7.422 16.321 1.00 94.06 173 ILE A N 1
ATOM 1439 C CA . ILE A 1 173 ? 11.392 7.740 17.617 1.00 94.06 173 ILE A CA 1
ATOM 1440 C C . ILE A 1 173 ? 10.820 9.047 18.180 1.00 94.06 173 ILE A C 1
ATOM 1442 O O . ILE A 1 173 ? 10.359 9.080 19.321 1.00 94.06 173 ILE A O 1
ATOM 1446 N N . VAL A 1 174 ? 10.779 10.110 17.371 1.00 95.44 174 VAL A N 1
ATOM 1447 C CA . VAL A 1 174 ? 10.222 11.412 17.768 1.00 95.44 174 VAL A CA 1
ATOM 1448 C C . VAL A 1 174 ? 8.741 11.285 18.128 1.00 95.44 174 VAL A C 1
ATOM 1450 O O . VAL A 1 174 ? 8.306 11.843 19.136 1.00 95.44 174 VAL A O 1
ATOM 1453 N N . SER A 1 175 ? 7.965 10.503 17.376 1.00 91.94 175 SER A N 1
ATOM 1454 C CA . SER A 1 175 ? 6.548 10.260 17.675 1.00 91.94 175 SER A CA 1
ATOM 1455 C C . SER A 1 175 ? 6.341 9.557 19.021 1.00 91.94 175 SER A C 1
ATOM 1457 O O . SER A 1 175 ? 5.427 9.911 19.768 1.00 91.94 175 SER A O 1
ATOM 1459 N N . ILE A 1 176 ? 7.201 8.591 19.361 1.00 92.12 176 ILE A N 1
ATOM 1460 C CA . ILE A 1 176 ? 7.156 7.881 20.647 1.00 92.12 176 ILE A CA 1
ATOM 1461 C C . ILE A 1 176 ? 7.555 8.821 21.788 1.00 92.12 176 ILE A C 1
ATOM 1463 O O . ILE A 1 176 ? 6.833 8.924 22.780 1.00 92.12 176 ILE A O 1
ATOM 1467 N N . ILE A 1 177 ? 8.669 9.543 21.648 1.00 93.00 177 ILE A N 1
ATOM 1468 C CA . ILE A 1 177 ? 9.166 10.468 22.677 1.00 93.00 177 ILE A CA 1
ATOM 1469 C C . ILE A 1 177 ? 8.135 11.568 22.955 1.00 93.00 177 ILE A C 1
ATOM 1471 O O . ILE A 1 177 ? 7.792 11.821 24.112 1.00 93.00 177 ILE A O 1
ATOM 1475 N N . THR A 1 178 ? 7.595 12.195 21.907 1.00 92.62 178 THR A N 1
ATOM 1476 C CA . THR A 1 178 ? 6.581 13.254 22.038 1.00 92.62 178 THR A CA 1
ATOM 1477 C C . THR A 1 178 ? 5.304 12.737 22.703 1.00 92.62 178 THR A C 1
ATOM 1479 O O . THR A 1 178 ? 4.753 13.415 23.574 1.00 92.62 178 THR A O 1
ATOM 1482 N N . TYR A 1 179 ? 4.875 11.511 22.387 1.00 90.00 179 TYR A N 1
ATOM 1483 C CA . TYR A 1 179 ? 3.763 10.853 23.070 1.00 90.00 179 TYR A CA 1
ATOM 1484 C C . TYR A 1 179 ? 4.039 10.619 24.562 1.00 90.00 179 TYR A C 1
ATOM 1486 O O . TYR A 1 179 ? 3.193 10.951 25.395 1.00 90.00 179 TYR A O 1
ATOM 1494 N N . LEU A 1 180 ? 5.212 10.086 24.922 1.00 90.12 180 LEU A N 1
ATOM 1495 C CA . LEU A 1 180 ? 5.580 9.835 26.320 1.00 90.12 180 LEU A CA 1
ATOM 1496 C C . LEU A 1 180 ? 5.636 11.138 27.126 1.00 90.12 180 LEU A C 1
ATOM 1498 O O . LEU A 1 180 ? 5.091 11.206 28.228 1.00 90.12 180 LEU A O 1
ATOM 1502 N N . ILE A 1 181 ? 6.220 12.194 26.559 1.00 89.62 181 ILE A N 1
ATOM 1503 C CA . ILE A 1 181 ? 6.257 13.523 27.178 1.00 89.62 181 ILE A CA 1
ATOM 1504 C C . ILE A 1 181 ? 4.832 14.054 27.401 1.00 89.62 181 ILE A C 1
ATOM 1506 O O . ILE A 1 181 ? 4.490 14.451 28.518 1.00 89.62 181 ILE A O 1
ATOM 1510 N N . ASN A 1 182 ? 3.967 14.005 26.383 1.00 86.50 182 ASN A N 1
ATOM 1511 C CA . ASN A 1 182 ? 2.566 14.419 26.513 1.00 86.50 182 ASN A CA 1
ATOM 1512 C C . ASN A 1 182 ? 1.834 13.639 27.613 1.00 86.50 182 ASN A C 1
ATOM 1514 O O . ASN A 1 182 ? 1.203 14.243 28.490 1.00 86.50 182 ASN A O 1
ATOM 1518 N N . ARG A 1 183 ? 2.027 12.319 27.647 1.00 85.00 183 ARG A N 1
ATOM 1519 C CA . ARG A 1 183 ? 1.395 11.421 28.614 1.00 85.00 183 ARG A CA 1
ATOM 1520 C C . ARG A 1 183 ? 1.844 11.669 30.052 1.00 85.00 183 ARG A C 1
ATOM 1522 O O . ARG A 1 183 ? 0.994 11.777 30.936 1.00 85.00 183 ARG A O 1
ATOM 1529 N N . TYR A 1 184 ? 3.150 11.721 30.307 1.00 87.50 184 TYR A N 1
ATOM 1530 C CA . TYR A 1 184 ? 3.694 11.721 31.670 1.00 87.50 184 TYR A CA 1
ATOM 1531 C C . TYR A 1 184 ? 3.939 13.126 32.225 1.00 87.50 184 TYR A C 1
ATOM 1533 O O . TYR A 1 184 ? 3.681 13.365 33.404 1.00 87.50 184 TYR A O 1
ATOM 1541 N N . ILE A 1 185 ? 4.368 14.077 31.390 1.00 85.38 185 ILE A N 1
ATOM 1542 C CA . ILE A 1 185 ? 4.675 15.445 31.830 1.00 85.38 185 ILE A CA 1
ATOM 1543 C C . ILE A 1 185 ? 3.430 16.325 31.745 1.00 85.38 185 ILE A C 1
ATOM 1545 O O . ILE A 1 185 ? 3.093 17.024 32.704 1.00 85.38 185 ILE A O 1
ATOM 1549 N N . PHE A 1 186 ? 2.707 16.295 30.625 1.00 84.19 186 PHE A N 1
ATOM 1550 C CA . PHE A 1 186 ? 1.547 17.172 30.420 1.00 84.19 186 PHE A CA 1
ATOM 1551 C C . PHE A 1 186 ? 0.221 16.566 30.886 1.00 84.19 186 PHE A C 1
ATOM 1553 O O . PHE A 1 186 ? -0.752 17.303 31.022 1.00 84.19 186 PHE A O 1
ATOM 1560 N N . LYS A 1 187 ? 0.201 15.267 31.220 1.00 79.94 187 LYS A N 1
ATOM 1561 C CA . LYS A 1 187 ? -1.006 14.507 31.595 1.00 79.94 187 LYS A CA 1
ATOM 1562 C C . LYS A 1 187 ? -2.096 14.542 30.511 1.00 79.94 187 LYS A C 1
ATOM 1564 O O . LYS A 1 187 ? -3.256 14.257 30.804 1.00 79.94 187 LYS A O 1
ATOM 1569 N N . ASP A 1 188 ? -1.713 14.844 29.272 1.00 74.38 188 ASP A N 1
ATOM 1570 C CA . ASP A 1 188 ? -2.574 14.767 28.097 1.00 74.38 188 ASP A CA 1
ATOM 1571 C C . ASP A 1 188 ? -2.322 13.426 27.407 1.00 74.38 188 ASP A C 1
ATOM 1573 O O . ASP A 1 188 ? -1.189 13.057 27.102 1.00 74.38 188 ASP A O 1
ATOM 1577 N N . ARG A 1 189 ? -3.386 12.651 27.222 1.00 67.19 189 ARG A N 1
ATOM 1578 C CA . ARG A 1 189 ? -3.305 11.270 26.735 1.00 67.19 189 ARG A CA 1
ATOM 1579 C C . ARG A 1 189 ? -3.576 11.163 25.239 1.00 67.19 189 ARG A C 1
ATOM 1581 O O . ARG A 1 189 ? -3.431 10.079 24.679 1.00 67.19 189 ARG A O 1
ATOM 1588 N N . ASN A 1 190 ? -3.973 12.260 24.599 1.00 69.56 190 ASN A N 1
ATOM 1589 C CA . ASN A 1 190 ? -4.652 12.196 23.320 1.00 69.56 190 ASN A CA 1
ATOM 1590 C C . ASN A 1 190 ? -3.760 12.714 22.190 1.00 69.56 190 ASN A C 1
ATOM 1592 O O . ASN A 1 190 ? -3.535 13.911 22.039 1.00 69.56 190 ASN A O 1
ATOM 1596 N N . ILE A 1 191 ? -3.338 11.797 21.321 1.00 88.06 191 ILE A N 1
ATOM 1597 C CA . ILE A 1 191 ? -2.651 12.088 20.047 1.00 88.06 191 ILE A CA 1
ATOM 1598 C C . ILE A 1 191 ? -3.607 12.584 18.943 1.00 88.06 191 ILE A C 1
ATOM 1600 O O . ILE A 1 191 ? -3.221 12.699 17.784 1.00 88.06 191 ILE A O 1
ATOM 1604 N N . ILE A 1 192 ? -4.865 12.860 19.304 1.00 89.50 192 ILE A N 1
ATOM 1605 C CA . ILE A 1 192 ? -5.980 13.160 18.395 1.00 89.50 192 ILE A CA 1
ATOM 1606 C C . ILE A 1 192 ? -5.654 14.354 17.494 1.00 89.50 192 ILE A C 1
ATOM 1608 O O . ILE A 1 192 ? -5.840 14.274 16.284 1.00 89.50 192 ILE A O 1
ATOM 1612 N N . ALA A 1 193 ? -5.131 15.440 18.074 1.00 89.69 193 ALA A N 1
ATOM 1613 C CA . ALA A 1 193 ? -4.787 16.640 17.314 1.00 89.69 193 ALA A CA 1
ATOM 1614 C C . ALA A 1 193 ? -3.752 16.331 16.223 1.00 89.69 193 ALA A C 1
ATOM 1616 O O . ALA A 1 193 ? -3.942 16.722 15.080 1.00 89.69 193 ALA A O 1
ATOM 1617 N N . SER A 1 194 ? -2.709 15.564 16.548 1.00 92.81 194 SER A N 1
ATOM 1618 C CA . SER A 1 194 ? -1.660 15.193 15.594 1.00 92.81 194 SER A CA 1
ATOM 1619 C C . SER A 1 194 ? -2.186 14.308 14.461 1.00 92.81 194 SER A C 1
ATOM 1621 O O . SER A 1 194 ? -1.784 14.482 13.314 1.00 92.81 194 SER A O 1
ATOM 1623 N N . LEU A 1 195 ? -3.123 13.398 14.754 1.00 93.69 195 LEU A N 1
ATOM 1624 C CA . LEU A 1 195 ? -3.772 12.551 13.745 1.00 93.69 195 LEU A CA 1
ATOM 1625 C C . LEU A 1 195 ? -4.661 13.354 12.786 1.00 93.69 195 LEU A C 1
ATOM 1627 O O . LEU A 1 195 ? -4.604 13.140 11.575 1.00 93.69 195 LEU A O 1
ATOM 1631 N N . PHE A 1 196 ? -5.450 14.299 13.302 1.00 95.44 196 PHE A N 1
ATOM 1632 C CA . PHE A 1 196 ? -6.268 15.173 12.458 1.00 95.44 196 PHE A CA 1
ATOM 1633 C C . PHE A 1 196 ? -5.425 16.157 11.650 1.00 95.44 196 PHE A C 1
ATOM 1635 O O . PHE A 1 196 ? -5.716 16.363 10.476 1.00 95.44 196 PHE A O 1
ATOM 1642 N N . THR A 1 197 ? -4.348 16.699 12.219 1.00 95.31 197 THR A N 1
ATOM 1643 C CA . THR A 1 197 ? -3.398 17.523 11.462 1.00 95.31 197 THR A CA 1
ATOM 1644 C C . THR A 1 197 ? -2.766 16.723 10.323 1.00 95.31 197 THR A C 1
ATOM 1646 O O . THR A 1 197 ? -2.709 17.221 9.203 1.00 95.31 197 THR A O 1
ATOM 1649 N N . ASN A 1 198 ? -2.362 15.468 10.564 1.00 96.00 198 ASN A N 1
ATOM 1650 C CA . ASN A 1 198 ? -1.825 14.596 9.513 1.00 96.00 198 ASN A CA 1
ATOM 1651 C C . ASN A 1 198 ? -2.834 14.379 8.372 1.00 96.00 198 ASN A C 1
ATOM 1653 O O . ASN A 1 198 ? -2.483 14.509 7.203 1.00 96.00 198 ASN A O 1
ATOM 1657 N N . PHE A 1 199 ? -4.102 14.116 8.711 1.00 97.00 199 PHE A N 1
ATOM 1658 C CA . PHE A 1 199 ? -5.191 14.025 7.734 1.00 97.00 199 PHE A CA 1
ATOM 1659 C C . PHE A 1 199 ? -5.337 15.310 6.909 1.00 97.00 199 PHE A C 1
ATOM 1661 O O . PHE A 1 199 ? -5.327 15.243 5.682 1.00 97.00 199 PHE A O 1
ATOM 1668 N N . VAL A 1 200 ? -5.437 16.472 7.566 1.00 97.56 200 VAL A N 1
ATOM 1669 C CA . VAL A 1 200 ? -5.628 17.762 6.886 1.00 97.56 200 VAL A CA 1
ATOM 1670 C C . VAL A 1 200 ? -4.464 18.069 5.949 1.00 97.56 200 VAL A C 1
ATOM 1672 O O . VAL A 1 200 ? -4.702 18.479 4.817 1.00 97.56 200 VAL A O 1
ATOM 1675 N N . ILE A 1 201 ? -3.219 17.841 6.379 1.00 97.12 201 ILE A N 1
ATOM 1676 C CA . ILE A 1 201 ? -2.039 18.098 5.543 1.00 97.12 201 ILE A CA 1
ATOM 1677 C C . ILE A 1 201 ? -2.021 17.161 4.330 1.00 97.12 201 ILE A C 1
ATOM 1679 O O . ILE A 1 201 ? -1.876 17.636 3.206 1.00 97.12 201 ILE A O 1
ATOM 1683 N N . LEU A 1 202 ? -2.190 15.848 4.526 1.00 96.88 202 LEU A N 1
ATOM 1684 C CA . LEU A 1 202 ? -2.123 14.880 3.425 1.00 96.88 202 LEU A CA 1
ATOM 1685 C C . LEU A 1 202 ? -3.245 15.092 2.406 1.00 96.88 202 LEU A C 1
ATOM 1687 O O . LEU A 1 202 ? -2.980 15.166 1.208 1.00 96.88 202 LEU A O 1
ATOM 1691 N N . VAL A 1 203 ? -4.489 15.233 2.868 1.00 96.50 203 VAL A N 1
ATOM 1692 C CA . VAL A 1 203 ? -5.633 15.453 1.974 1.00 96.50 203 VAL A CA 1
ATOM 1693 C C . VAL A 1 203 ? -5.570 16.837 1.336 1.00 96.50 203 VAL A C 1
ATOM 1695 O O . VAL A 1 203 ? -5.821 16.961 0.141 1.00 96.50 203 VAL A O 1
ATOM 1698 N N . GLY A 1 204 ? -5.171 17.862 2.092 1.00 96.12 204 GLY A N 1
ATOM 1699 C CA . GLY A 1 204 ? -4.973 19.215 1.575 1.00 96.12 204 GLY A CA 1
ATOM 1700 C C . GLY A 1 204 ? -3.937 19.263 0.452 1.00 96.12 204 GLY A C 1
ATOM 1701 O O . GLY A 1 204 ? -4.204 19.865 -0.584 1.00 96.12 204 GLY A O 1
ATOM 1702 N N . LEU A 1 205 ? -2.803 18.568 0.605 1.00 96.00 205 LEU A N 1
ATOM 1703 C CA . LEU A 1 205 ? -1.792 18.440 -0.449 1.00 96.00 205 LEU A CA 1
ATOM 1704 C C . LEU A 1 205 ? -2.339 17.727 -1.688 1.00 96.00 205 LEU A C 1
ATOM 1706 O O . LEU A 1 205 ? -2.116 18.198 -2.799 1.00 96.00 205 LEU A O 1
ATOM 1710 N N . VAL A 1 206 ? -3.087 16.632 -1.517 1.00 96.12 206 VAL A N 1
ATOM 1711 C CA . VAL A 1 206 ? -3.699 15.914 -2.649 1.00 96.12 206 VAL A CA 1
ATOM 1712 C C . VAL A 1 206 ? -4.667 16.814 -3.418 1.00 96.12 206 VAL A C 1
ATOM 1714 O O . VAL A 1 206 ? -4.609 16.864 -4.646 1.00 96.12 206 VAL A O 1
ATOM 1717 N N . LEU A 1 207 ? -5.540 17.539 -2.712 1.00 95.50 207 LEU A N 1
ATOM 1718 C CA . LEU A 1 207 ? -6.485 18.471 -3.331 1.00 95.50 207 LEU A CA 1
ATOM 1719 C C . LEU A 1 207 ? -5.759 19.617 -4.038 1.00 95.50 207 LEU A C 1
ATOM 1721 O O . LEU A 1 207 ? -6.109 19.951 -5.167 1.00 95.50 207 LEU A O 1
ATOM 1725 N N . TYR A 1 208 ? -4.726 20.178 -3.407 1.00 96.19 208 TYR A N 1
ATOM 1726 C CA . TYR A 1 208 ? -3.920 21.246 -3.991 1.00 96.19 208 TYR A CA 1
ATOM 1727 C C . TYR A 1 208 ? -3.214 20.801 -5.278 1.00 96.19 208 TYR A C 1
ATOM 1729 O O . TYR A 1 208 ? -3.279 21.505 -6.283 1.00 96.19 208 TYR A O 1
ATOM 1737 N N . ILE A 1 209 ? -2.584 19.619 -5.278 1.00 94.50 209 ILE A N 1
ATOM 1738 C CA . ILE A 1 209 ? -1.897 19.073 -6.458 1.00 94.50 209 ILE A CA 1
ATOM 1739 C C . ILE A 1 209 ? -2.892 18.844 -7.598 1.00 94.50 209 ILE A C 1
ATOM 1741 O O . ILE A 1 209 ? -2.637 19.301 -8.706 1.00 94.50 209 ILE A O 1
ATOM 1745 N N . LYS A 1 210 ? -4.042 18.210 -7.331 1.00 92.62 210 LYS A N 1
ATOM 1746 C CA . LYS A 1 210 ? -5.081 17.969 -8.351 1.00 92.62 210 LYS A CA 1
ATOM 1747 C C . LYS A 1 210 ? -5.700 19.247 -8.909 1.00 92.62 210 LYS A C 1
ATOM 1749 O O . LYS A 1 210 ? -6.148 19.255 -10.045 1.00 92.62 210 LYS A O 1
ATOM 1754 N N . TYR A 1 211 ? -5.766 20.302 -8.102 1.00 93.62 211 TYR A N 1
ATOM 1755 C CA . TYR A 1 211 ? -6.233 21.608 -8.553 1.00 93.62 211 TYR A CA 1
ATOM 1756 C C . TYR A 1 211 ? -5.184 22.335 -9.408 1.00 93.62 211 TYR A C 1
ATOM 1758 O O . TYR A 1 211 ? -5.536 23.044 -10.344 1.00 93.62 211 TYR A O 1
ATOM 1766 N N . THR A 1 212 ? -3.901 22.172 -9.078 1.00 93.56 212 THR A N 1
ATOM 1767 C CA . THR A 1 212 ? -2.800 22.921 -9.704 1.00 93.56 212 THR A CA 1
ATOM 1768 C C . THR A 1 212 ? -2.279 22.250 -10.976 1.00 93.56 212 THR A C 1
ATOM 1770 O O . THR A 1 212 ? -1.844 22.938 -11.894 1.00 93.56 212 THR A O 1
ATOM 1773 N N . ILE A 1 213 ? -2.283 20.916 -11.025 1.00 91.25 213 ILE A N 1
ATOM 1774 C CA . ILE A 1 213 ? -1.674 20.119 -12.092 1.00 91.25 213 ILE A CA 1
ATOM 1775 C C . ILE A 1 213 ? -2.751 19.250 -12.736 1.00 91.25 213 ILE A C 1
ATOM 1777 O O . ILE A 1 213 ? -3.369 18.420 -12.065 1.00 91.25 213 ILE A O 1
ATOM 1781 N N . ASP A 1 214 ? -2.926 19.393 -14.049 1.00 88.25 214 ASP A N 1
ATOM 1782 C CA . ASP A 1 214 ? -3.777 18.505 -14.837 1.00 88.25 214 ASP A CA 1
ATOM 1783 C C . ASP A 1 214 ? -3.034 17.203 -15.164 1.00 88.25 214 ASP A C 1
ATOM 1785 O O . ASP A 1 214 ? -2.427 17.036 -16.220 1.00 88.25 214 ASP A O 1
ATOM 1789 N N . ILE A 1 215 ? -3.042 16.288 -14.194 1.00 85.50 215 ILE A N 1
ATOM 1790 C CA . ILE A 1 215 ? -2.304 15.018 -14.253 1.00 85.50 215 ILE A CA 1
ATOM 1791 C C . ILE A 1 215 ? -2.753 14.153 -15.438 1.00 85.50 215 ILE A C 1
ATOM 1793 O O . ILE A 1 215 ? -1.944 13.411 -15.986 1.00 85.50 215 ILE A O 1
ATOM 1797 N N . ASN A 1 216 ? -4.020 14.261 -15.849 1.00 82.75 216 ASN A N 1
ATOM 1798 C CA . ASN A 1 216 ? -4.585 13.430 -16.913 1.00 82.75 216 ASN A CA 1
ATOM 1799 C C . ASN A 1 216 ? -4.116 13.845 -18.315 1.00 82.75 216 ASN A C 1
ATOM 1801 O O . ASN A 1 216 ? -4.297 13.084 -19.258 1.00 82.75 216 ASN A O 1
ATOM 1805 N N . ASN A 1 217 ? -3.521 15.032 -18.446 1.00 84.12 217 ASN A N 1
ATOM 1806 C CA . ASN A 1 217 ? -3.075 15.606 -19.715 1.00 84.12 217 ASN A CA 1
ATOM 1807 C C . ASN A 1 217 ? -1.550 15.812 -19.756 1.00 84.12 217 ASN A C 1
ATOM 1809 O O . ASN A 1 217 ? -1.047 16.695 -20.453 1.00 84.12 217 ASN A O 1
ATOM 1813 N N . ILE A 1 218 ? -0.792 15.015 -18.997 1.00 82.94 218 ILE A N 1
ATOM 1814 C CA . ILE A 1 218 ? 0.671 15.002 -19.080 1.00 82.94 218 ILE A CA 1
ATOM 1815 C C . ILE A 1 218 ? 1.078 14.171 -20.304 1.00 82.94 218 ILE A C 1
ATOM 1817 O O . ILE A 1 218 ? 1.054 12.944 -20.256 1.00 82.94 218 ILE A O 1
ATOM 1821 N N . PHE A 1 219 ? 1.465 14.844 -21.391 1.00 80.19 219 PHE A N 1
ATOM 1822 C CA . PHE A 1 219 ? 1.913 14.205 -22.631 1.00 80.19 219 PHE A CA 1
ATOM 1823 C C . PHE A 1 219 ? 3.435 14.302 -22.797 1.00 80.19 219 PHE A C 1
ATOM 1825 O O . PHE A 1 219 ? 4.008 15.392 -22.789 1.00 80.19 219 PHE A O 1
ATOM 1832 N N . PHE A 1 220 ? 4.077 13.153 -22.988 1.00 76.81 220 PHE A N 1
ATOM 1833 C CA . PHE A 1 220 ? 5.448 13.000 -23.473 1.00 76.81 220 PHE A CA 1
ATOM 1834 C C . PHE A 1 220 ? 5.437 12.457 -24.907 1.00 76.81 220 PHE A C 1
ATOM 1836 O O . PHE A 1 220 ? 4.413 11.977 -25.387 1.00 76.81 220 PHE A O 1
ATOM 1843 N N . TYR A 1 221 ? 6.591 12.517 -25.583 1.00 67.88 221 TYR A N 1
ATOM 1844 C CA . TYR A 1 221 ? 6.759 11.974 -26.939 1.00 67.88 221 TYR A CA 1
ATOM 1845 C C . TYR A 1 221 ? 6.388 10.481 -27.021 1.00 67.88 221 TYR A C 1
ATOM 1847 O O . TYR A 1 221 ? 5.785 10.047 -27.994 1.00 67.88 221 TYR A O 1
ATOM 1855 N N . ASN A 1 222 ? 6.681 9.721 -25.961 1.00 75.00 222 ASN A N 1
ATOM 1856 C CA . ASN A 1 222 ? 6.322 8.312 -25.821 1.00 75.00 222 ASN A CA 1
ATOM 1857 C C . ASN A 1 222 ? 5.040 8.165 -24.970 1.00 75.00 222 ASN A C 1
ATOM 1859 O O . ASN A 1 222 ? 4.955 8.661 -23.834 1.00 75.00 222 ASN A O 1
ATOM 1863 N N . THR A 1 223 ? 4.029 7.491 -25.525 1.00 78.56 223 THR A N 1
ATOM 1864 C CA . THR A 1 223 ? 2.705 7.368 -24.906 1.0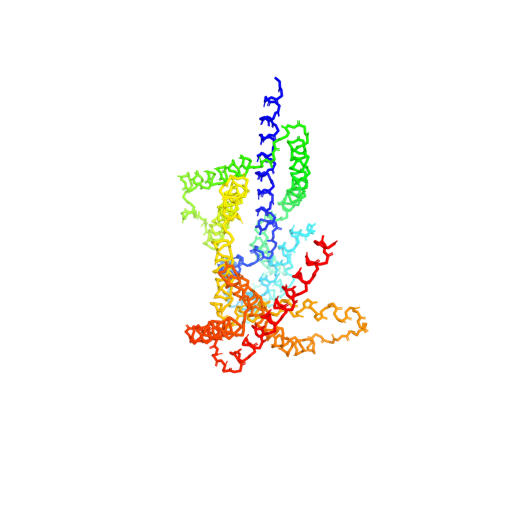0 78.56 223 THR A CA 1
ATOM 1865 C C . THR A 1 223 ? 2.705 6.453 -23.685 1.00 78.56 223 THR A C 1
ATOM 1867 O O . THR A 1 223 ? 2.073 6.790 -22.682 1.00 78.56 223 THR A O 1
ATOM 1870 N N . SER A 1 224 ? 3.465 5.361 -23.683 1.00 77.88 224 SER A N 1
ATOM 1871 C CA . SER A 1 224 ? 3.584 4.497 -22.503 1.00 77.88 224 SER A CA 1
ATOM 1872 C C . SER A 1 224 ? 4.352 5.168 -21.371 1.00 77.88 224 SER A C 1
ATOM 1874 O O . SER A 1 224 ? 3.927 5.041 -20.223 1.00 77.88 224 SER A O 1
ATOM 1876 N N . ILE A 1 225 ? 5.384 5.972 -21.650 1.00 80.19 225 ILE A N 1
ATOM 1877 C CA . ILE A 1 225 ? 6.031 6.804 -20.615 1.00 80.19 225 ILE A CA 1
ATOM 1878 C C . ILE A 1 225 ? 5.019 7.782 -20.001 1.00 80.19 225 ILE A C 1
ATOM 1880 O O . ILE A 1 225 ? 4.962 7.925 -18.778 1.00 80.19 225 ILE A O 1
ATOM 1884 N N . SER A 1 226 ? 4.182 8.409 -20.832 1.00 85.56 226 SER A N 1
ATOM 1885 C CA . SER A 1 226 ? 3.107 9.300 -20.369 1.00 85.56 226 SER A CA 1
ATOM 1886 C C . SER A 1 226 ? 2.128 8.566 -19.446 1.00 85.56 226 SER A C 1
ATOM 1888 O O . SER A 1 226 ? 1.857 9.025 -18.334 1.00 85.56 226 SER A O 1
ATOM 1890 N N . ASN A 1 227 ? 1.663 7.385 -19.863 1.00 85.38 227 ASN A N 1
ATOM 1891 C CA . ASN A 1 227 ? 0.731 6.553 -19.100 1.00 85.38 227 ASN A CA 1
ATOM 1892 C C . ASN A 1 227 ? 1.327 6.087 -17.764 1.00 85.38 227 ASN A C 1
ATOM 1894 O O . ASN A 1 227 ? 0.668 6.189 -16.729 1.00 85.38 227 ASN A O 1
ATOM 1898 N N . ILE A 1 228 ? 2.583 5.633 -17.766 1.00 86.81 228 ILE A N 1
ATOM 1899 C CA . ILE A 1 228 ? 3.302 5.209 -16.558 1.00 86.81 228 ILE A CA 1
ATOM 1900 C C . ILE A 1 228 ? 3.445 6.370 -15.579 1.00 86.81 228 ILE A C 1
ATOM 1902 O O . ILE A 1 228 ? 3.168 6.207 -14.391 1.00 86.81 228 ILE A O 1
ATOM 1906 N N . LEU A 1 229 ? 3.868 7.546 -16.051 1.00 87.56 229 LEU A N 1
ATOM 1907 C CA . LEU A 1 229 ? 4.041 8.719 -15.192 1.00 87.56 229 LEU A CA 1
ATOM 1908 C C . LEU A 1 229 ? 2.709 9.184 -14.601 1.00 87.56 229 LEU A C 1
ATOM 1910 O O . LEU A 1 229 ? 2.639 9.480 -13.405 1.00 87.56 229 LEU A O 1
ATOM 1914 N N . MET A 1 230 ? 1.649 9.201 -15.408 1.00 89.81 230 MET A N 1
ATOM 1915 C CA . MET A 1 230 ? 0.300 9.528 -14.955 1.00 89.81 230 MET A CA 1
ATOM 1916 C C . MET A 1 230 ? -0.174 8.554 -13.868 1.00 89.81 230 MET A C 1
ATOM 1918 O O . MET A 1 230 ? -0.601 8.986 -12.792 1.00 89.81 230 MET A O 1
ATOM 1922 N N . GLU A 1 231 ? -0.072 7.245 -14.110 1.00 88.88 231 GLU A N 1
ATOM 1923 C CA . GLU A 1 231 ? -0.516 6.227 -13.155 1.00 88.88 231 GLU A CA 1
ATOM 1924 C C . GLU A 1 231 ? 0.336 6.236 -11.879 1.00 88.88 231 GLU A C 1
ATOM 1926 O O . GLU A 1 231 ? -0.191 6.115 -10.769 1.00 88.88 231 GLU A O 1
ATOM 1931 N N . PHE A 1 232 ? 1.642 6.474 -12.008 1.00 90.12 232 PHE A N 1
ATOM 1932 C CA . PHE A 1 232 ? 2.546 6.640 -10.878 1.00 90.12 232 PHE A CA 1
ATOM 1933 C C . PHE A 1 232 ? 2.121 7.804 -9.974 1.00 90.12 232 PHE A C 1
ATOM 1935 O O . PHE A 1 232 ? 1.946 7.616 -8.766 1.00 90.12 232 PHE A O 1
ATOM 1942 N N . ILE A 1 233 ? 1.909 8.997 -10.544 1.00 91.69 233 ILE A N 1
ATOM 1943 C CA . ILE A 1 233 ? 1.484 10.184 -9.787 1.00 91.69 233 ILE A CA 1
ATOM 1944 C C . ILE A 1 233 ? 0.128 9.924 -9.122 1.00 91.69 233 ILE A C 1
ATOM 1946 O O . ILE A 1 233 ? -0.032 10.160 -7.920 1.00 91.69 233 ILE A O 1
ATOM 1950 N N . ASN A 1 234 ? -0.841 9.395 -9.871 1.00 90.38 234 ASN A N 1
ATOM 1951 C CA . ASN A 1 234 ? -2.173 9.092 -9.351 1.00 90.38 234 ASN A CA 1
ATOM 1952 C C . ASN A 1 234 ? -2.133 8.080 -8.200 1.00 90.38 234 ASN A C 1
ATOM 1954 O O . ASN A 1 234 ? -2.836 8.249 -7.198 1.00 90.38 234 ASN A O 1
ATOM 1958 N N . SER A 1 235 ? -1.275 7.070 -8.295 1.00 89.38 235 SER A N 1
ATOM 1959 C CA . SER A 1 235 ? -1.093 6.065 -7.252 1.00 89.38 235 SER A CA 1
ATOM 1960 C C . SER A 1 235 ? -0.459 6.636 -5.984 1.00 89.38 235 SER A C 1
ATOM 1962 O O . SER A 1 235 ? -0.945 6.361 -4.883 1.00 89.38 235 SER A O 1
ATOM 1964 N N . VAL A 1 236 ? 0.550 7.509 -6.102 1.00 91.81 236 VAL A N 1
ATOM 1965 C CA . VAL A 1 236 ? 1.125 8.226 -4.948 1.00 91.81 236 VAL A CA 1
ATOM 1966 C C . VAL A 1 236 ? 0.059 9.085 -4.260 1.00 91.81 236 VAL A C 1
ATOM 1968 O O . VAL A 1 236 ? -0.112 9.001 -3.039 1.00 91.81 236 VAL A O 1
ATOM 1971 N N . LEU A 1 237 ? -0.725 9.851 -5.027 1.00 93.25 237 LEU A N 1
ATOM 1972 C CA . LEU A 1 237 ? -1.815 10.674 -4.487 1.00 93.25 237 LEU A CA 1
ATOM 1973 C C . LEU A 1 237 ? -2.905 9.833 -3.812 1.00 93.25 237 LEU A C 1
ATOM 1975 O O . LEU A 1 237 ? -3.440 10.221 -2.771 1.00 93.25 237 LEU A O 1
ATOM 1979 N N . LYS A 1 238 ? -3.222 8.659 -4.364 1.00 91.19 238 LYS A N 1
ATOM 1980 C CA . LYS A 1 238 ? -4.165 7.711 -3.764 1.00 91.19 238 LYS A CA 1
ATOM 1981 C C . LYS A 1 238 ? -3.644 7.172 -2.431 1.00 91.19 238 LYS A C 1
ATOM 1983 O O . LYS A 1 238 ? -4.400 7.145 -1.460 1.00 91.19 238 LYS A O 1
ATOM 1988 N N . CYS A 1 239 ? -2.365 6.808 -2.344 1.00 89.12 239 CYS A N 1
ATOM 1989 C CA . CYS A 1 239 ? -1.732 6.392 -1.090 1.00 89.12 239 CYS A CA 1
ATOM 1990 C C . CYS A 1 239 ? -1.759 7.510 -0.034 1.00 89.12 239 CYS A C 1
ATOM 1992 O O . CYS A 1 239 ? -2.100 7.253 1.124 1.00 89.12 239 CYS A O 1
ATOM 1994 N N . MET A 1 240 ? -1.485 8.762 -0.422 1.00 93.06 240 MET A N 1
ATOM 1995 C CA . MET A 1 240 ? -1.616 9.929 0.466 1.00 93.06 240 MET A CA 1
ATOM 1996 C C . MET A 1 240 ? -3.051 10.107 0.978 1.00 93.06 240 MET A C 1
ATOM 1998 O O . MET A 1 240 ? -3.269 10.318 2.171 1.00 93.06 240 MET A O 1
ATOM 2002 N N . LEU A 1 241 ? -4.045 9.971 0.099 1.00 92.12 241 LEU A N 1
ATOM 2003 C CA . LEU A 1 241 ? -5.454 10.090 0.470 1.00 92.12 241 LEU A CA 1
ATOM 2004 C C . LEU A 1 241 ? -5.871 8.994 1.463 1.00 92.12 241 LEU A C 1
ATOM 2006 O O . LEU A 1 241 ? -6.465 9.290 2.500 1.00 92.12 241 LEU A O 1
ATOM 2010 N N . VAL A 1 242 ? -5.526 7.735 1.177 1.00 90.12 242 VAL A N 1
ATOM 2011 C CA . VAL A 1 242 ? -5.857 6.586 2.036 1.00 90.12 242 VAL A CA 1
ATOM 2012 C C . VAL A 1 242 ? -5.195 6.718 3.409 1.00 90.12 242 VAL A C 1
ATOM 2014 O O . VAL A 1 242 ? -5.869 6.573 4.427 1.00 90.12 242 VAL A O 1
ATOM 2017 N N . THR A 1 243 ? -3.902 7.045 3.466 1.00 88.06 243 THR A N 1
ATOM 2018 C CA . THR A 1 243 ? -3.173 7.233 4.737 1.00 88.06 243 THR A CA 1
ATOM 2019 C C . THR A 1 243 ? -3.727 8.401 5.561 1.00 88.06 243 THR A C 1
ATOM 2021 O O . THR A 1 243 ? -3.852 8.294 6.788 1.00 88.06 243 THR A O 1
ATOM 2024 N N . GLY A 1 244 ? -4.148 9.484 4.901 1.00 92.12 244 GLY A N 1
ATOM 2025 C CA . GLY A 1 244 ? -4.882 10.579 5.529 1.00 92.12 244 GLY A CA 1
ATOM 2026 C C . GLY A 1 244 ? -6.197 10.106 6.155 1.00 92.12 244 GLY A C 1
ATOM 2027 O O . GLY A 1 244 ? -6.429 10.335 7.343 1.00 92.12 244 GLY A O 1
ATOM 2028 N N . ILE A 1 245 ? -7.045 9.407 5.393 1.00 91.69 245 ILE A N 1
ATOM 2029 C CA . ILE A 1 245 ? -8.339 8.888 5.879 1.00 91.69 245 ILE A CA 1
ATOM 2030 C C . ILE A 1 245 ? -8.141 7.931 7.060 1.00 91.69 245 ILE A C 1
ATOM 2032 O O . ILE A 1 245 ? -8.849 8.032 8.060 1.00 91.69 245 ILE A O 1
ATOM 2036 N N . VAL A 1 246 ? -7.149 7.041 6.994 1.00 90.81 246 VAL A N 1
ATOM 2037 C CA . VAL A 1 246 ? -6.801 6.139 8.105 1.00 90.81 246 VAL A CA 1
ATOM 2038 C C . VAL A 1 246 ? -6.443 6.939 9.360 1.00 90.81 246 VAL A C 1
ATOM 2040 O O . VAL A 1 246 ? -6.937 6.631 10.445 1.00 90.81 246 VAL A O 1
ATOM 2043 N N . SER A 1 247 ? -5.649 8.005 9.221 1.00 90.94 247 SER A N 1
ATOM 2044 C CA . SER A 1 247 ? -5.304 8.893 10.341 1.00 90.94 247 SER A CA 1
ATOM 2045 C C . SER A 1 247 ? -6.546 9.555 10.946 1.00 90.94 247 SER A C 1
ATOM 2047 O O . SER A 1 247 ? -6.686 9.605 12.169 1.00 90.94 247 SER A O 1
ATOM 2049 N N . PHE A 1 248 ? -7.485 10.002 10.110 1.00 94.06 248 PHE A N 1
ATOM 2050 C CA . PHE A 1 248 ? -8.757 10.571 10.556 1.00 94.06 248 PHE A CA 1
ATOM 2051 C C . PHE A 1 248 ? -9.617 9.556 11.320 1.00 94.06 248 PHE A C 1
ATOM 2053 O O . PHE A 1 248 ? -10.094 9.854 12.416 1.00 94.06 248 PHE A O 1
ATOM 2060 N N . LEU A 1 249 ? -9.766 8.337 10.792 1.00 91.81 249 LEU A N 1
ATOM 2061 C CA . LEU A 1 249 ? -10.535 7.269 11.435 1.00 91.81 249 LEU A CA 1
ATOM 2062 C C . LEU A 1 249 ? -9.921 6.844 12.774 1.00 91.81 249 LEU A C 1
ATOM 2064 O O . LEU A 1 249 ? -10.648 6.675 13.753 1.00 91.81 249 LEU A O 1
ATOM 2068 N N . LEU A 1 250 ? -8.591 6.741 12.856 1.00 89.44 250 LEU A N 1
ATOM 2069 C CA . LEU A 1 250 ? -7.888 6.503 14.119 1.00 89.44 250 LEU A CA 1
ATOM 2070 C C . LEU A 1 250 ? -8.114 7.650 15.111 1.00 89.44 250 LEU A C 1
ATOM 2072 O O . LEU A 1 250 ? -8.355 7.405 16.294 1.00 89.44 250 LEU A O 1
ATOM 2076 N N . GLY A 1 251 ? -8.095 8.898 14.635 1.00 90.62 251 GLY A N 1
ATOM 2077 C CA . GLY A 1 251 ? -8.424 10.073 15.440 1.00 90.62 251 GLY A CA 1
ATOM 2078 C C . GLY A 1 251 ? -9.834 9.985 16.027 1.00 90.62 251 GLY A C 1
ATOM 2079 O O . GLY A 1 251 ? -9.997 10.098 17.243 1.00 90.62 251 GLY A O 1
ATOM 2080 N N . LEU A 1 252 ? -10.840 9.698 15.194 1.00 89.56 252 LEU A N 1
ATOM 2081 C CA . LEU A 1 252 ? -12.229 9.500 15.624 1.00 89.56 252 LEU A CA 1
ATOM 2082 C C . LEU A 1 252 ? -12.378 8.335 16.605 1.00 89.56 252 LEU A C 1
ATOM 2084 O O . LEU A 1 252 ? -13.095 8.456 17.596 1.00 89.56 252 LEU A O 1
ATOM 2088 N N . PHE A 1 253 ? -11.677 7.226 16.375 1.00 87.25 253 PHE A N 1
ATOM 2089 C CA . PHE A 1 253 ? -11.690 6.080 17.278 1.00 87.25 253 PHE A CA 1
ATOM 2090 C C . PHE A 1 253 ? -11.142 6.442 18.667 1.00 87.25 253 PHE A C 1
ATOM 2092 O O . PHE A 1 253 ? -11.723 6.080 19.694 1.00 87.25 253 PHE A O 1
ATOM 2099 N N . ILE A 1 254 ? -10.055 7.214 18.729 1.00 85.81 254 ILE A N 1
ATOM 2100 C CA . ILE A 1 254 ? -9.499 7.680 20.004 1.00 85.81 254 ILE A CA 1
ATOM 2101 C C . ILE A 1 254 ? -10.445 8.689 20.671 1.00 85.81 254 ILE A C 1
ATOM 2103 O O . ILE A 1 254 ? -10.657 8.610 21.880 1.00 85.81 254 ILE A O 1
ATOM 2107 N N . VAL A 1 255 ? -11.082 9.594 19.916 1.00 85.88 255 VAL A N 1
ATOM 2108 C CA . VAL A 1 255 ? -12.140 10.475 20.454 1.00 85.88 255 VAL A CA 1
ATOM 2109 C C . VAL A 1 255 ? -13.255 9.630 21.070 1.00 85.88 255 VAL A C 1
ATOM 2111 O O . VAL A 1 255 ? -13.629 9.826 22.225 1.00 85.88 255 VAL A O 1
ATOM 2114 N N . PHE A 1 256 ? -13.751 8.637 20.340 1.00 82.06 256 PHE A N 1
ATOM 2115 C CA . PHE A 1 256 ? -14.820 7.768 20.805 1.00 82.06 256 PHE A CA 1
ATOM 2116 C C . PHE A 1 256 ? -14.440 7.046 22.103 1.00 82.06 256 PHE A C 1
ATOM 2118 O O . PHE A 1 256 ? -15.147 7.181 23.098 1.00 82.06 256 PHE A O 1
ATOM 2125 N N . THR A 1 257 ? -13.284 6.375 22.143 1.00 77.50 257 THR A N 1
ATOM 2126 C CA . THR A 1 257 ? -12.826 5.622 23.328 1.00 77.50 257 THR A CA 1
ATOM 2127 C C . THR A 1 257 ? -12.538 6.500 24.548 1.00 77.50 257 THR A C 1
ATOM 2129 O O . THR A 1 257 ? -12.690 6.040 25.682 1.00 77.50 257 THR A O 1
ATOM 2132 N N . THR A 1 258 ? -12.126 7.754 24.341 1.00 76.19 258 THR A N 1
ATOM 2133 C CA . THR A 1 258 ? -11.771 8.680 25.430 1.00 76.19 258 THR A CA 1
ATOM 2134 C C . THR A 1 258 ? -12.953 9.500 25.937 1.00 76.19 258 THR A C 1
ATOM 2136 O O . THR A 1 258 ? -12.943 9.936 27.090 1.00 76.19 258 THR A O 1
ATOM 2139 N N . THR A 1 259 ? -13.989 9.700 25.121 1.00 73.56 259 THR A N 1
ATOM 2140 C CA . THR A 1 259 ? -15.192 10.424 25.544 1.00 73.56 259 THR A CA 1
ATOM 2141 C C . THR A 1 259 ? -16.038 9.605 26.522 1.00 73.56 259 THR A C 1
ATOM 2143 O O . THR A 1 259 ? -16.040 8.372 26.536 1.00 73.56 259 THR A O 1
ATOM 2146 N N . GLY A 1 260 ? -16.835 10.306 27.338 1.00 70.56 260 GLY A N 1
ATOM 2147 C CA . GLY A 1 260 ? -17.796 9.673 28.248 1.00 70.56 260 GLY A CA 1
ATOM 2148 C C . GLY A 1 260 ? -18.822 8.784 27.536 1.00 70.56 260 GLY A C 1
ATOM 2149 O O . GLY A 1 260 ? -19.425 7.932 28.183 1.00 70.56 260 GLY A O 1
ATOM 2150 N N . THR A 1 261 ? -18.977 8.928 26.215 1.00 70.75 261 THR A N 1
ATOM 2151 C CA . THR A 1 261 ? -19.884 8.125 25.388 1.00 70.75 261 THR A CA 1
ATOM 2152 C C . THR A 1 261 ? -19.504 6.645 25.384 1.00 70.75 261 THR A C 1
ATOM 2154 O O . THR A 1 261 ? -20.365 5.815 25.652 1.00 70.75 261 THR A O 1
ATOM 2157 N N . PHE A 1 262 ? -18.226 6.288 25.215 1.00 72.69 262 PHE A N 1
ATOM 2158 C CA . PHE A 1 262 ? -17.791 4.889 25.276 1.00 72.69 262 PHE A CA 1
ATOM 2159 C C . PHE A 1 262 ? -17.948 4.303 26.682 1.00 72.69 262 PHE A C 1
ATOM 2161 O O . PHE A 1 262 ? -18.364 3.155 26.853 1.00 72.69 262 PHE A O 1
ATOM 2168 N N . LYS A 1 263 ? -17.698 5.113 27.719 1.00 72.62 263 LYS A N 1
ATOM 2169 C CA . LYS A 1 263 ? -17.949 4.712 29.111 1.00 72.62 263 LYS A CA 1
ATOM 2170 C C . LYS A 1 263 ? -19.445 4.494 29.377 1.00 72.62 263 LYS A C 1
ATOM 2172 O O . LYS A 1 263 ? -19.803 3.534 30.058 1.00 72.62 263 LYS A O 1
ATOM 2177 N N . ALA A 1 264 ? -20.312 5.345 28.829 1.00 74.94 264 ALA A N 1
ATOM 2178 C CA . ALA A 1 264 ? -21.765 5.204 28.900 1.00 74.94 264 ALA A CA 1
ATOM 2179 C C . ALA A 1 264 ? -22.259 3.980 28.110 1.00 74.94 264 ALA A C 1
ATOM 2181 O O . ALA A 1 264 ? -23.092 3.229 28.615 1.00 74.94 264 ALA A O 1
ATOM 2182 N N . LEU A 1 265 ? -21.680 3.721 26.934 1.00 78.31 265 LEU A N 1
ATOM 2183 C CA . LEU A 1 265 ? -21.955 2.539 26.124 1.00 78.31 265 LEU A CA 1
ATOM 2184 C C . LEU A 1 265 ? -21.608 1.258 26.886 1.00 78.31 265 LEU A C 1
ATOM 2186 O O . LEU A 1 265 ? -22.455 0.386 27.033 1.00 78.31 265 LEU A O 1
ATOM 2190 N N . ARG A 1 266 ? -20.402 1.182 27.463 1.00 73.50 266 ARG A N 1
ATOM 2191 C CA . ARG A 1 266 ? -19.966 0.041 28.283 1.00 73.50 266 ARG A CA 1
ATOM 2192 C C . ARG A 1 266 ? -20.820 -0.144 29.543 1.00 73.50 266 ARG A C 1
ATOM 2194 O O . ARG A 1 266 ? -20.956 -1.266 30.028 1.00 73.50 266 ARG A O 1
ATOM 2201 N N . LYS A 1 267 ? -21.397 0.934 30.088 1.00 80.62 267 LYS A N 1
ATOM 2202 C CA . LYS A 1 267 ? -22.336 0.859 31.220 1.00 80.62 267 LYS A CA 1
ATOM 2203 C C . LYS A 1 267 ? -23.646 0.175 30.812 1.00 80.62 267 LYS A C 1
ATOM 2205 O O . LYS A 1 267 ? -24.208 -0.572 31.611 1.00 80.62 267 LYS A O 1
ATOM 2210 N N . ASN A 1 268 ? -24.112 0.380 29.580 1.00 86.75 268 ASN A N 1
ATOM 2211 C CA . ASN A 1 268 ? -25.266 -0.322 29.029 1.00 86.75 268 ASN A CA 1
ATOM 2212 C C . ASN A 1 268 ? -24.839 -1.660 28.399 1.00 86.75 268 ASN A C 1
ATOM 2214 O O . ASN A 1 268 ? -24.682 -1.767 27.184 1.00 86.75 268 ASN A O 1
ATOM 2218 N N . LYS A 1 269 ? -24.663 -2.685 29.247 1.00 86.31 269 LYS A N 1
ATOM 2219 C CA . LYS A 1 269 ? -24.205 -4.029 28.843 1.00 86.31 269 LYS A CA 1
ATOM 2220 C C . LYS A 1 269 ? -24.969 -4.581 27.634 1.00 86.31 269 LYS A C 1
ATOM 2222 O O . LYS A 1 269 ? -24.332 -5.022 26.687 1.00 86.31 269 LYS A O 1
ATOM 2227 N N . LYS A 1 270 ? -26.299 -4.426 27.614 1.00 89.44 270 LYS A N 1
ATOM 2228 C CA . LYS A 1 270 ? -27.164 -4.893 26.519 1.00 89.44 270 LYS A CA 1
ATOM 2229 C C . LYS A 1 270 ? -26.765 -4.269 25.187 1.00 89.44 270 LYS A C 1
ATOM 2231 O O . LYS A 1 270 ? -26.469 -4.977 24.237 1.00 89.44 270 LYS A O 1
ATOM 2236 N N . LEU A 1 271 ? -26.704 -2.937 25.138 1.00 87.94 271 LEU A N 1
ATOM 2237 C CA . LEU A 1 271 ? -26.324 -2.218 23.922 1.00 87.94 271 LEU A CA 1
ATOM 2238 C C . LEU A 1 271 ? -24.892 -2.567 23.490 1.00 87.94 271 LEU A C 1
ATOM 2240 O O . LEU A 1 271 ? -24.637 -2.757 22.305 1.00 87.94 271 LEU A O 1
ATOM 2244 N N . PHE A 1 272 ? -23.972 -2.698 24.446 1.00 87.94 272 PHE A N 1
ATOM 2245 C CA . PHE A 1 272 ? -22.584 -3.060 24.176 1.00 87.94 272 PHE A CA 1
ATOM 2246 C C . PHE A 1 272 ? -22.442 -4.465 23.570 1.00 87.94 272 PHE A C 1
ATOM 2248 O O . PHE A 1 272 ? -21.815 -4.610 22.522 1.00 87.94 272 PHE A O 1
ATOM 2255 N N . HIS A 1 273 ? -23.046 -5.494 24.174 1.00 91.38 273 HIS A N 1
ATOM 2256 C CA . HIS A 1 273 ? -22.990 -6.855 23.636 1.00 91.38 273 HIS A CA 1
ATOM 2257 C C . HIS A 1 273 ? -23.764 -6.985 22.318 1.00 91.38 273 HIS A C 1
ATOM 2259 O O . HIS A 1 273 ? -23.301 -7.698 21.431 1.00 91.38 273 HIS A O 1
ATOM 2265 N N . SER A 1 274 ? -24.868 -6.247 22.130 1.00 92.75 274 SER A N 1
ATOM 2266 C CA . SER A 1 274 ? -25.568 -6.194 20.838 1.00 92.75 274 SER A CA 1
ATOM 2267 C C . SER A 1 274 ? -24.659 -5.670 19.730 1.00 92.75 274 SER A C 1
ATOM 2269 O O . SER A 1 274 ? -24.599 -6.263 18.657 1.00 92.75 274 SER A O 1
ATOM 2271 N N . ILE A 1 275 ? -23.905 -4.597 19.992 1.00 90.50 275 ILE A N 1
ATOM 2272 C CA . ILE A 1 275 ? -22.940 -4.055 19.027 1.00 90.50 275 ILE A CA 1
ATOM 2273 C C . ILE A 1 275 ? -21.835 -5.072 18.724 1.00 90.50 275 ILE A C 1
ATOM 2275 O O . ILE A 1 275 ? -21.481 -5.234 17.561 1.00 90.50 275 ILE A O 1
ATOM 2279 N N . LEU A 1 276 ? -21.311 -5.784 19.729 1.00 92.69 276 LEU A N 1
ATOM 2280 C CA . LEU A 1 276 ? -20.292 -6.818 19.506 1.00 92.69 276 LEU A CA 1
ATOM 2281 C C . LEU A 1 276 ? -20.802 -7.964 18.624 1.00 92.69 276 LEU A C 1
ATOM 2283 O O . LEU A 1 276 ? -20.082 -8.387 17.724 1.00 92.69 276 LEU A O 1
ATOM 2287 N N . VAL A 1 277 ? -22.037 -8.430 18.843 1.00 94.75 277 VAL A N 1
ATOM 2288 C CA . VAL A 1 277 ? -22.668 -9.454 17.992 1.00 94.75 277 VAL A CA 1
ATOM 2289 C C . VAL A 1 277 ? -22.797 -8.952 16.555 1.00 94.75 277 VAL A C 1
ATOM 2291 O O . VAL A 1 277 ? -22.391 -9.654 15.635 1.00 94.75 277 VAL A O 1
ATOM 2294 N N . ILE A 1 278 ? -23.292 -7.725 16.356 1.00 94.50 278 ILE A N 1
ATOM 2295 C CA . ILE A 1 278 ? -23.452 -7.134 15.017 1.00 94.50 278 ILE A CA 1
ATOM 2296 C C . ILE A 1 278 ? -22.097 -6.987 14.316 1.00 94.50 278 ILE A C 1
ATOM 2298 O O . ILE A 1 278 ? -21.970 -7.363 13.155 1.00 94.50 278 ILE A O 1
ATOM 2302 N N . ILE A 1 279 ? -21.074 -6.475 15.008 1.00 92.50 279 ILE A N 1
ATOM 2303 C CA . ILE A 1 279 ? -19.720 -6.350 14.449 1.00 92.50 279 ILE A CA 1
ATOM 2304 C C . ILE A 1 279 ? -19.188 -7.721 14.036 1.00 92.50 279 ILE A C 1
ATOM 2306 O O . ILE A 1 279 ? -18.633 -7.851 12.951 1.00 92.50 279 ILE A O 1
ATOM 2310 N N . TRP A 1 280 ? -19.366 -8.744 14.872 1.00 96.19 280 TRP A N 1
ATOM 2311 C CA . TRP A 1 280 ? -18.878 -10.084 14.559 1.00 96.19 280 TRP A CA 1
ATOM 2312 C C . TRP A 1 280 ? -19.618 -10.715 13.374 1.00 96.19 280 TRP A C 1
ATOM 2314 O O . TRP A 1 280 ? -18.982 -11.291 12.497 1.00 96.19 280 TRP A O 1
ATOM 2324 N N . MET A 1 281 ? -20.935 -10.522 13.278 1.00 95.12 281 MET A N 1
ATOM 2325 C CA . MET A 1 281 ? -21.712 -10.897 12.091 1.00 95.12 281 MET A CA 1
ATOM 2326 C C . MET A 1 281 ? -21.196 -10.180 10.832 1.00 95.12 281 MET A C 1
ATOM 2328 O O . MET A 1 281 ? -20.989 -10.810 9.803 1.00 95.12 281 MET A O 1
ATOM 2332 N N . LEU A 1 282 ? -20.890 -8.880 10.906 1.00 92.69 282 LEU A N 1
ATOM 2333 C CA . LEU A 1 282 ? -20.299 -8.153 9.773 1.00 92.69 282 LEU A CA 1
ATOM 2334 C C . LEU A 1 282 ? -18.915 -8.691 9.375 1.00 92.69 282 LEU A C 1
ATOM 2336 O O . LEU A 1 282 ? -18.588 -8.694 8.190 1.00 92.69 282 LEU A O 1
ATOM 2340 N N . VAL A 1 283 ? -18.108 -9.150 10.338 1.00 89.44 283 VAL A N 1
ATOM 2341 C CA . VAL A 1 283 ? -16.815 -9.800 10.065 1.00 89.44 283 VAL A CA 1
ATOM 2342 C C . VAL A 1 283 ? -17.019 -11.102 9.289 1.00 89.44 283 VAL A C 1
ATOM 2344 O O . VAL A 1 283 ? -16.398 -11.259 8.239 1.00 89.44 283 VAL A O 1
ATOM 2347 N N . ILE A 1 284 ? -17.918 -11.978 9.754 1.00 91.88 284 ILE A N 1
ATOM 2348 C CA . ILE A 1 284 ? -18.263 -13.236 9.066 1.00 91.88 284 ILE A CA 1
ATOM 2349 C C . ILE A 1 284 ? -18.755 -12.928 7.649 1.00 91.88 284 ILE A C 1
ATOM 2351 O O . ILE A 1 284 ? -18.180 -13.398 6.672 1.00 91.88 284 ILE A O 1
ATOM 2355 N N . PHE A 1 285 ? -19.727 -12.024 7.522 1.00 90.81 285 PHE A N 1
ATOM 2356 C CA . PHE A 1 285 ? -20.278 -11.620 6.231 1.00 90.81 285 PHE A CA 1
ATOM 2357 C C . PHE A 1 285 ? -19.213 -11.074 5.268 1.00 90.81 285 PHE A C 1
ATOM 2359 O O . PHE A 1 285 ? -19.276 -11.327 4.065 1.00 90.81 285 PHE A O 1
ATOM 2366 N N . ASN A 1 286 ? -18.220 -10.329 5.766 1.00 87.19 286 ASN A N 1
ATOM 2367 C CA . ASN A 1 286 ? -17.128 -9.814 4.941 1.00 87.19 286 ASN A CA 1
ATOM 2368 C C . ASN A 1 286 ? -16.202 -10.934 4.438 1.00 87.19 286 ASN A C 1
ATOM 2370 O O . ASN A 1 286 ? -15.773 -10.888 3.286 1.00 87.19 286 ASN A O 1
ATOM 2374 N N . PHE A 1 287 ? -15.901 -11.946 5.260 1.00 85.12 287 PHE A N 1
ATOM 2375 C CA . PHE A 1 287 ? -15.147 -13.122 4.810 1.00 85.12 287 PHE A CA 1
ATOM 2376 C C . PHE A 1 287 ? -15.937 -13.959 3.805 1.00 85.12 287 PHE A C 1
ATOM 2378 O O . PHE A 1 287 ? -15.384 -14.379 2.781 1.00 85.12 287 PHE A O 1
ATOM 2385 N N . SER A 1 288 ? -17.237 -14.117 4.033 1.00 85.44 288 SER A N 1
ATOM 2386 C CA . SER A 1 288 ? -18.125 -14.843 3.132 1.00 85.44 288 SER A CA 1
ATOM 2387 C C . SER A 1 288 ? -18.326 -14.112 1.809 1.00 85.44 288 SER A C 1
ATOM 2389 O O . SER A 1 288 ? -18.306 -14.759 0.769 1.00 85.44 288 SER A O 1
ATOM 2391 N N . SER A 1 289 ? -18.357 -12.773 1.812 1.00 86.50 289 SER A N 1
ATOM 2392 C CA . SER A 1 289 ? -18.478 -11.912 0.619 1.00 86.50 289 SER A CA 1
ATOM 2393 C C . SER A 1 289 ? -17.263 -11.934 -0.326 1.00 86.50 289 SER A C 1
ATOM 2395 O O . SER A 1 289 ? -17.303 -11.348 -1.410 1.00 86.50 289 SER A O 1
ATOM 2397 N N . GLN A 1 290 ? -16.163 -12.596 0.046 1.00 84.38 290 GLN A N 1
ATOM 2398 C CA . GLN A 1 290 ? -14.994 -12.736 -0.825 1.00 84.38 290 GLN A CA 1
ATOM 2399 C C . GLN A 1 290 ? -15.220 -13.811 -1.896 1.00 84.38 290 GLN A C 1
ATOM 2401 O O . GLN A 1 290 ? -15.575 -14.952 -1.578 1.00 84.38 290 GLN A O 1
ATOM 2406 N N . ASN A 1 291 ? -14.919 -13.476 -3.157 1.00 82.75 291 ASN A N 1
ATOM 2407 C CA . ASN A 1 291 ? -14.970 -14.431 -4.267 1.00 82.75 291 ASN A CA 1
ATOM 2408 C C . ASN A 1 291 ? -14.039 -15.641 -4.042 1.00 82.75 291 ASN A C 1
ATOM 2410 O O . ASN A 1 291 ? -13.074 -15.576 -3.272 1.00 82.75 291 ASN A O 1
ATOM 2414 N N . GLY A 1 292 ? -14.343 -16.759 -4.708 1.00 72.62 292 GLY A N 1
ATOM 2415 C CA . GLY A 1 292 ? -13.637 -18.034 -4.513 1.00 72.62 292 GLY A CA 1
ATOM 2416 C C . GLY A 1 292 ? -12.104 -17.930 -4.594 1.00 72.62 292 GLY A C 1
ATOM 2417 O O . GLY A 1 292 ? -11.424 -18.359 -3.655 1.00 72.62 292 GLY A O 1
ATOM 2418 N N . PRO A 1 293 ? -11.537 -17.311 -5.651 1.00 73.81 293 PRO A N 1
ATOM 2419 C CA . PRO A 1 293 ? -10.088 -17.172 -5.800 1.00 73.81 293 PRO A CA 1
ATOM 2420 C C . PRO A 1 293 ? -9.435 -16.295 -4.724 1.00 73.81 293 PRO A C 1
ATOM 2422 O O . PRO A 1 293 ? -8.389 -16.657 -4.189 1.00 73.81 293 PRO A O 1
ATOM 2425 N N . LYS A 1 294 ? -10.050 -15.159 -4.356 1.00 72.31 294 LYS A N 1
ATOM 2426 C CA . LYS A 1 294 ? -9.498 -14.247 -3.341 1.00 72.31 294 LYS A CA 1
ATOM 2427 C C . LYS A 1 294 ? -9.523 -14.873 -1.950 1.00 72.31 294 LYS A C 1
ATOM 2429 O O . LYS A 1 294 ? -8.529 -14.779 -1.239 1.00 72.31 294 LYS A O 1
ATOM 2434 N N . SER A 1 295 ? -10.611 -15.560 -1.600 1.00 72.44 295 SER A N 1
ATOM 2435 C CA . SER A 1 295 ? -10.715 -16.290 -0.332 1.00 72.44 295 SER A CA 1
ATOM 2436 C C . SER A 1 295 ? -9.679 -17.406 -0.224 1.00 72.44 295 SER A C 1
ATOM 2438 O O . SER A 1 295 ? -9.026 -17.536 0.810 1.00 72.44 295 SER A O 1
ATOM 2440 N N . THR A 1 296 ? -9.489 -18.174 -1.301 1.00 71.81 296 THR A N 1
ATOM 2441 C CA . THR A 1 296 ? -8.497 -19.258 -1.337 1.00 71.81 296 THR A CA 1
ATOM 2442 C C . THR A 1 296 ? -7.090 -18.696 -1.146 1.00 71.81 296 THR A C 1
ATOM 2444 O O . THR A 1 296 ? -6.385 -19.132 -0.243 1.00 71.81 296 THR A O 1
ATOM 2447 N N . LYS A 1 297 ? -6.750 -17.609 -1.855 1.00 71.31 297 LYS A N 1
ATOM 2448 C CA . LYS A 1 297 ? -5.457 -16.924 -1.717 1.00 71.31 297 LYS A CA 1
ATOM 2449 C C . LYS A 1 297 ? -5.187 -16.427 -0.291 1.00 71.31 297 LYS A C 1
ATOM 2451 O O . LYS A 1 297 ? -4.058 -16.516 0.180 1.00 71.31 297 LYS A O 1
ATOM 2456 N N . THR A 1 298 ? -6.193 -15.910 0.422 1.00 71.75 298 THR A N 1
ATOM 2457 C CA . THR A 1 298 ? -6.029 -15.498 1.830 1.00 71.75 298 THR A CA 1
ATOM 2458 C C . THR A 1 298 ? -5.723 -16.690 2.738 1.00 71.75 298 THR A C 1
ATOM 2460 O O . THR A 1 298 ? -4.827 -16.604 3.578 1.00 71.75 298 THR A O 1
ATOM 2463 N N . SER A 1 299 ? -6.422 -17.812 2.559 1.00 75.00 299 SER A N 1
ATOM 2464 C CA . SER A 1 299 ? -6.158 -19.038 3.319 1.00 75.00 299 SER A CA 1
ATOM 2465 C C . SER A 1 299 ? -4.811 -19.676 2.964 1.00 75.00 299 SER A C 1
ATOM 2467 O O . SER A 1 299 ? -4.141 -20.187 3.860 1.00 75.00 299 SER A O 1
ATOM 2469 N N . ASP A 1 300 ? -4.366 -19.589 1.710 1.00 70.69 300 ASP A N 1
ATOM 2470 C CA . ASP A 1 300 ? -3.057 -20.085 1.269 1.00 70.69 300 ASP A CA 1
ATOM 2471 C C . ASP A 1 300 ? -1.905 -19.337 1.949 1.00 70.69 300 ASP A C 1
ATOM 2473 O O . ASP A 1 300 ? -0.908 -19.948 2.329 1.00 70.69 300 ASP A O 1
ATOM 2477 N N . VAL A 1 301 ? -2.048 -18.026 2.190 1.00 68.69 301 VAL A N 1
ATOM 2478 C CA . VAL A 1 301 ? -1.050 -17.240 2.940 1.00 68.69 301 VAL A CA 1
ATOM 2479 C C . VAL A 1 301 ? -0.893 -17.780 4.364 1.00 68.69 301 VAL A C 1
ATOM 2481 O O . VAL A 1 301 ? 0.227 -18.052 4.794 1.00 68.69 301 VAL A O 1
ATOM 2484 N N . VAL A 1 302 ? -1.996 -18.005 5.084 1.00 70.19 302 VAL A N 1
ATOM 2485 C CA . VAL A 1 302 ? -1.954 -18.568 6.448 1.00 70.19 302 VAL A CA 1
ATOM 2486 C C . VAL A 1 302 ? -1.397 -19.994 6.431 1.00 70.19 302 VAL A C 1
ATOM 2488 O O . VAL A 1 302 ? -0.532 -20.338 7.235 1.00 70.19 302 VAL A O 1
ATOM 2491 N N . THR A 1 303 ? -1.841 -20.810 5.478 1.00 65.62 303 THR A N 1
ATOM 2492 C CA . THR A 1 303 ? -1.414 -22.206 5.337 1.00 65.62 303 THR A CA 1
ATOM 2493 C C . THR A 1 303 ? 0.075 -22.309 5.018 1.00 65.62 303 THR A C 1
ATOM 2495 O O . THR A 1 303 ? 0.776 -23.111 5.630 1.00 65.62 303 THR A O 1
ATOM 2498 N N . SER A 1 304 ? 0.594 -21.451 4.138 1.00 65.25 304 SER A N 1
ATOM 2499 C CA . SER A 1 304 ? 2.022 -21.390 3.812 1.00 65.25 304 SER A CA 1
ATOM 2500 C C . SER A 1 304 ? 2.878 -20.998 5.022 1.00 65.25 304 SER A C 1
ATOM 2502 O O . SER A 1 304 ? 3.925 -21.602 5.237 1.00 65.25 304 SER A O 1
ATOM 2504 N N . MET A 1 305 ? 2.416 -20.077 5.881 1.00 61.88 305 MET A N 1
ATOM 2505 C CA . MET A 1 305 ? 3.103 -19.763 7.141 1.00 61.88 305 MET A CA 1
ATOM 2506 C C . MET A 1 305 ? 3.135 -20.967 8.086 1.00 61.88 305 MET A C 1
ATOM 2508 O O . MET A 1 305 ? 4.191 -21.285 8.633 1.00 61.88 305 MET A O 1
ATOM 2512 N N . VAL A 1 306 ? 2.008 -21.666 8.257 1.00 62.69 306 VAL A N 1
ATOM 2513 C CA . VAL A 1 306 ? 1.932 -22.859 9.116 1.00 62.69 306 VAL A CA 1
ATOM 2514 C C . VAL A 1 306 ? 2.847 -23.964 8.587 1.00 62.69 306 VAL A C 1
ATOM 2516 O O . VAL A 1 306 ? 3.635 -24.520 9.352 1.00 62.69 306 VAL A O 1
ATOM 2519 N N . VAL A 1 307 ? 2.808 -24.254 7.284 1.00 66.62 307 VAL A N 1
ATOM 2520 C CA . VAL A 1 307 ? 3.665 -25.269 6.656 1.00 66.62 307 VAL A CA 1
ATOM 2521 C C . VAL A 1 307 ? 5.143 -24.904 6.812 1.00 66.62 307 VAL A C 1
ATOM 2523 O O . VAL A 1 307 ? 5.903 -25.757 7.262 1.00 66.62 307 VAL A O 1
ATOM 2526 N N . ASN A 1 308 ? 5.530 -23.646 6.575 1.00 64.38 308 ASN A N 1
ATOM 2527 C CA . ASN A 1 308 ? 6.916 -23.181 6.717 1.00 64.38 308 ASN A CA 1
ATOM 2528 C C . ASN A 1 308 ? 7.438 -23.285 8.160 1.00 64.38 308 ASN A C 1
ATOM 2530 O O . ASN A 1 308 ? 8.588 -23.669 8.382 1.00 64.38 308 ASN A O 1
ATOM 2534 N N . VAL A 1 309 ? 6.604 -22.986 9.162 1.00 65.25 309 VAL A N 1
ATOM 2535 C CA . VAL A 1 309 ? 6.966 -23.186 10.577 1.00 65.25 309 VAL A CA 1
ATOM 2536 C C . VAL A 1 309 ? 7.123 -24.677 10.872 1.00 65.25 309 VAL A C 1
ATOM 2538 O O . VAL A 1 309 ? 8.088 -25.089 11.511 1.00 65.25 309 VAL A O 1
ATOM 2541 N N . THR A 1 310 ? 6.215 -25.508 10.361 1.00 58.59 310 THR A N 1
ATOM 2542 C CA . THR A 1 310 ? 6.236 -26.954 10.613 1.00 58.59 310 THR A CA 1
ATOM 2543 C C . THR A 1 310 ? 7.448 -27.629 9.961 1.00 58.59 310 THR A C 1
ATOM 2545 O O . THR A 1 310 ? 8.071 -28.485 10.585 1.00 58.59 310 THR A O 1
ATOM 2548 N N . THR A 1 311 ? 7.840 -27.238 8.743 1.00 62.88 311 THR A N 1
ATOM 2549 C CA . THR A 1 311 ? 9.053 -27.745 8.071 1.00 62.88 311 THR A CA 1
ATOM 2550 C C . THR A 1 311 ? 10.323 -27.301 8.790 1.00 62.88 311 THR A C 1
ATOM 2552 O O . THR A 1 311 ? 11.218 -28.118 8.991 1.00 62.88 311 THR A O 1
ATOM 2555 N N . SER A 1 312 ? 10.358 -26.055 9.276 1.00 60.66 312 SER A N 1
ATOM 2556 C CA . SER A 1 312 ? 11.481 -25.520 10.064 1.00 60.66 312 SER A CA 1
ATOM 2557 C C . SER A 1 312 ? 11.656 -26.240 11.406 1.00 60.66 312 SER A C 1
ATOM 2559 O O . SER A 1 312 ? 12.772 -26.418 11.875 1.00 60.66 312 SER A O 1
ATOM 2561 N N . VAL A 1 313 ? 10.556 -26.683 12.024 1.00 62.78 313 VAL A N 1
ATOM 2562 C CA . VAL A 1 313 ? 10.575 -27.421 13.300 1.00 62.78 313 VAL A CA 1
ATOM 2563 C C . VAL A 1 313 ? 10.861 -28.916 13.103 1.00 62.78 313 VAL A C 1
ATOM 2565 O O . VAL A 1 313 ? 11.394 -29.563 14.001 1.00 62.78 313 VAL A O 1
ATOM 2568 N N . THR A 1 314 ? 10.525 -29.486 11.942 1.00 59.31 314 THR A N 1
ATOM 2569 C CA . THR A 1 314 ? 10.667 -30.930 11.676 1.00 59.31 314 THR A CA 1
ATOM 2570 C C . THR A 1 314 ? 11.948 -31.318 10.931 1.00 59.31 314 THR A C 1
ATOM 2572 O O . THR A 1 314 ? 12.159 -32.513 10.726 1.00 59.31 314 THR A O 1
ATOM 2575 N N . ASN A 1 315 ? 12.811 -30.359 10.558 1.00 54.38 315 ASN A N 1
ATOM 2576 C CA . ASN A 1 315 ? 14.077 -30.584 9.834 1.00 54.38 315 ASN A CA 1
ATOM 2577 C C . ASN A 1 315 ? 13.925 -31.474 8.581 1.00 54.38 315 ASN A C 1
ATOM 2579 O O . ASN A 1 315 ? 14.811 -32.254 8.233 1.00 54.38 315 ASN A O 1
ATOM 2583 N N . LYS A 1 316 ? 12.775 -31.384 7.905 1.00 56.56 316 LYS A N 1
ATOM 2584 C CA . LYS A 1 316 ? 12.529 -32.074 6.637 1.00 56.56 316 LYS A CA 1
ATOM 2585 C C . LYS A 1 316 ? 12.527 -31.048 5.512 1.00 56.56 316 LYS A C 1
ATOM 2587 O O . LYS A 1 316 ? 11.568 -30.288 5.383 1.00 56.56 316 LYS A O 1
ATOM 2592 N N . ASP A 1 317 ? 13.576 -31.066 4.695 1.00 57.47 317 ASP A N 1
ATOM 2593 C CA . ASP A 1 317 ? 13.612 -30.365 3.411 1.00 57.47 317 ASP A CA 1
ATOM 2594 C C . ASP A 1 317 ? 12.679 -31.089 2.437 1.00 57.47 317 ASP A C 1
ATOM 2596 O O . ASP A 1 317 ? 13.018 -32.119 1.855 1.00 57.47 317 ASP A O 1
ATOM 2600 N N . ILE A 1 318 ? 11.452 -30.586 2.319 1.00 58.81 318 ILE A N 1
ATOM 2601 C CA . ILE A 1 318 ? 10.442 -31.131 1.411 1.00 58.81 318 ILE A CA 1
ATOM 2602 C C . ILE A 1 318 ? 10.557 -30.393 0.061 1.00 58.81 318 ILE A C 1
ATOM 2604 O O . ILE A 1 318 ? 10.542 -29.158 0.050 1.00 58.81 318 ILE A O 1
ATOM 2608 N N . PRO A 1 319 ? 10.647 -31.098 -1.084 1.00 62.19 319 PRO A N 1
ATOM 2609 C CA . PRO A 1 319 ? 10.661 -30.483 -2.414 1.00 62.19 319 PRO A CA 1
ATOM 2610 C C . PRO A 1 319 ? 9.449 -29.565 -2.664 1.00 62.19 319 PRO A C 1
ATOM 2612 O O . PRO A 1 319 ? 8.325 -29.876 -2.268 1.00 62.19 319 PRO A O 1
ATOM 2615 N N . ARG A 1 320 ? 9.650 -28.444 -3.380 1.00 57.72 320 ARG A N 1
ATOM 2616 C CA . ARG A 1 320 ? 8.635 -27.379 -3.588 1.00 57.72 320 ARG A CA 1
ATOM 2617 C C . ARG A 1 320 ? 7.305 -27.862 -4.193 1.00 57.72 320 ARG A C 1
ATOM 2619 O O . ARG A 1 320 ? 6.261 -27.287 -3.897 1.00 57.72 320 ARG A O 1
ATOM 2626 N N . GLU A 1 321 ? 7.332 -28.906 -5.015 1.00 58.88 321 GLU A N 1
ATOM 2627 C CA . GLU A 1 321 ? 6.137 -29.508 -5.630 1.00 58.88 321 GLU A CA 1
ATOM 2628 C C . GLU A 1 321 ? 5.268 -30.262 -4.603 1.00 58.88 321 GLU A C 1
ATOM 2630 O O . GLU A 1 321 ? 4.041 -30.176 -4.625 1.00 58.88 321 GLU A O 1
ATOM 2635 N N . GLU A 1 322 ? 5.890 -30.932 -3.632 1.00 61.28 322 GLU A N 1
ATOM 2636 C CA . GLU A 1 322 ? 5.190 -31.676 -2.578 1.00 61.28 322 GLU A CA 1
ATOM 2637 C C . GLU A 1 322 ? 4.643 -30.727 -1.493 1.00 61.28 322 GLU A C 1
ATOM 2639 O O . GLU A 1 322 ? 3.577 -30.966 -0.919 1.00 61.28 322 GLU A O 1
ATOM 2644 N N . VAL A 1 323 ? 5.307 -29.580 -1.290 1.00 61.03 323 VAL A N 1
ATOM 2645 C CA . VAL A 1 323 ? 4.799 -28.464 -0.476 1.00 61.03 323 VAL A CA 1
ATOM 2646 C C . VAL A 1 323 ? 3.506 -27.897 -1.064 1.00 61.03 323 VAL A C 1
ATOM 2648 O O . VAL A 1 323 ? 2.557 -27.705 -0.312 1.00 61.03 323 VAL A O 1
ATOM 2651 N N . LYS A 1 324 ? 3.420 -27.677 -2.384 1.00 59.19 324 LYS A N 1
ATOM 2652 C CA . LYS A 1 324 ? 2.199 -27.151 -3.028 1.00 59.19 324 LYS A CA 1
ATOM 2653 C C . LYS A 1 324 ? 0.991 -28.060 -2.814 1.00 59.19 324 LYS A C 1
ATOM 2655 O O . LYS A 1 324 ? -0.046 -27.592 -2.357 1.00 59.19 324 LYS A O 1
ATOM 2660 N N . LYS A 1 325 ? 1.149 -29.365 -3.049 1.00 63.59 325 LYS A N 1
ATOM 2661 C CA . LYS A 1 325 ? 0.071 -30.344 -2.842 1.00 63.59 325 LYS A CA 1
ATOM 2662 C C . LYS A 1 325 ? -0.369 -30.417 -1.374 1.00 63.59 325 LYS A C 1
ATOM 2664 O O . LYS A 1 325 ? -1.555 -30.466 -1.070 1.00 63.59 325 LYS A O 1
ATOM 2669 N N . LYS A 1 326 ? 0.587 -30.352 -0.443 1.00 64.12 326 LYS A N 1
ATOM 2670 C CA . LYS A 1 326 ? 0.302 -30.340 0.998 1.00 64.12 326 LYS A CA 1
ATOM 2671 C C . LYS A 1 326 ? -0.344 -29.034 1.466 1.00 64.12 326 LYS A C 1
ATOM 2673 O O . LYS A 1 326 ? -1.131 -29.057 2.412 1.00 64.12 326 LYS A O 1
ATOM 2678 N N . VAL A 1 327 ? -0.025 -27.912 0.820 1.00 62.09 327 VAL A N 1
ATOM 2679 C CA . VAL A 1 327 ? -0.680 -26.619 1.042 1.00 62.09 327 VAL A CA 1
ATOM 2680 C C . VAL A 1 327 ? -2.129 -26.676 0.565 1.00 62.09 327 VAL A C 1
ATOM 2682 O O . VAL A 1 327 ? -2.988 -26.279 1.334 1.00 62.09 327 VAL A O 1
ATOM 2685 N N . GLU A 1 328 ? -2.437 -27.253 -0.598 1.00 65.12 328 GLU A N 1
ATOM 2686 C CA . GLU A 1 328 ? -3.826 -27.391 -1.076 1.00 65.12 328 GLU A CA 1
ATOM 2687 C C . GLU A 1 328 ? -4.718 -28.183 -0.098 1.00 65.12 328 GLU A C 1
ATOM 2689 O O . GLU A 1 328 ? -5.784 -27.701 0.303 1.00 65.12 328 GLU A O 1
ATOM 2694 N N . ASP A 1 329 ? -4.255 -29.348 0.371 1.00 66.31 329 ASP A N 1
ATOM 2695 C CA . ASP A 1 329 ? -4.987 -30.163 1.357 1.00 66.31 329 ASP A CA 1
ATOM 2696 C C . ASP A 1 329 ? -5.121 -29.447 2.716 1.00 66.31 329 ASP A C 1
ATOM 2698 O O . ASP A 1 329 ? -6.162 -29.498 3.382 1.00 66.31 329 ASP A O 1
ATOM 2702 N N . SER A 1 330 ? -4.073 -28.731 3.133 1.00 69.38 330 SER A N 1
ATOM 2703 C CA . SER A 1 330 ? -4.068 -27.984 4.396 1.00 69.38 330 SER A CA 1
ATOM 2704 C C . SER A 1 330 ? -4.933 -26.724 4.324 1.00 69.38 330 SER A C 1
ATOM 2706 O O . SER A 1 330 ? -5.571 -26.377 5.316 1.00 69.38 330 SER A O 1
ATOM 2708 N N . THR A 1 331 ? -5.036 -26.078 3.160 1.00 74.12 331 THR A N 1
ATOM 2709 C CA . THR A 1 331 ? -5.900 -24.915 2.928 1.00 74.12 331 THR A CA 1
ATOM 2710 C C . THR A 1 331 ? -7.361 -25.292 3.149 1.00 74.12 331 THR A C 1
ATOM 2712 O O . THR A 1 331 ? -8.110 -24.528 3.763 1.00 74.12 331 THR A O 1
ATOM 2715 N N . PHE A 1 332 ? -7.776 -26.492 2.727 1.00 73.56 332 PHE A N 1
ATOM 2716 C CA . PHE A 1 332 ? -9.116 -26.993 3.029 1.00 73.56 332 PHE A CA 1
ATOM 2717 C C . PHE A 1 332 ? -9.356 -27.099 4.544 1.00 73.56 332 PHE A C 1
ATOM 2719 O O . PHE A 1 332 ? -10.361 -26.586 5.038 1.00 73.56 332 PHE A O 1
ATOM 2726 N N . LEU A 1 333 ? -8.421 -27.694 5.295 1.00 77.19 333 LEU A N 1
ATOM 2727 C CA . LEU A 1 333 ? -8.526 -27.826 6.754 1.00 77.19 333 LEU A CA 1
ATOM 2728 C C . LEU A 1 333 ? -8.536 -26.470 7.471 1.00 77.19 333 LEU A C 1
ATOM 2730 O O . LEU A 1 333 ? -9.394 -26.244 8.321 1.00 77.19 333 LEU A O 1
ATOM 2734 N N . VAL A 1 334 ? -7.629 -25.560 7.105 1.00 77.88 334 VAL A N 1
ATOM 2735 C CA . VAL A 1 334 ? -7.537 -24.204 7.674 1.00 77.88 334 VAL A CA 1
ATOM 2736 C C . VAL A 1 334 ? -8.835 -23.429 7.459 1.00 77.88 334 VAL A C 1
ATOM 2738 O O . VAL A 1 334 ? -9.295 -22.725 8.354 1.00 77.88 334 VAL A O 1
ATOM 2741 N N . ARG A 1 335 ? -9.481 -23.592 6.300 1.00 79.94 335 ARG A N 1
ATOM 2742 C CA . ARG A 1 335 ? -10.789 -22.976 6.048 1.00 79.94 335 ARG A CA 1
ATOM 2743 C C . ARG A 1 335 ? -11.869 -23.546 6.960 1.00 79.94 335 ARG A C 1
ATOM 2745 O O . ARG A 1 335 ? -12.615 -22.775 7.554 1.00 79.94 335 ARG A O 1
ATOM 2752 N N . LYS A 1 336 ? -11.946 -24.871 7.122 1.00 84.06 336 LYS A N 1
ATOM 2753 C CA . LYS A 1 336 ? -12.949 -25.489 8.012 1.00 84.06 336 LYS A CA 1
ATOM 2754 C C . LYS A 1 336 ? -12.756 -25.101 9.474 1.00 84.06 336 LYS A C 1
ATOM 2756 O O . LYS A 1 336 ? -13.740 -24.871 10.171 1.00 84.06 336 LYS A O 1
ATOM 2761 N N . THR A 1 337 ? -11.514 -24.986 9.939 1.00 82.81 337 THR A N 1
ATOM 2762 C CA . THR A 1 337 ? -11.235 -24.547 11.311 1.00 82.81 337 THR A CA 1
ATOM 2763 C C . THR A 1 337 ? -11.509 -23.059 11.511 1.00 82.81 337 THR A C 1
ATOM 2765 O O . THR A 1 337 ? -11.989 -22.688 12.582 1.00 82.81 337 THR A O 1
ATOM 2768 N N . ALA A 1 338 ? -11.271 -22.213 10.503 1.00 84.56 338 ALA A N 1
ATOM 2769 C CA . ALA A 1 338 ? -11.630 -20.796 10.546 1.00 84.56 338 ALA A CA 1
ATOM 2770 C C . ALA A 1 338 ? -13.146 -20.611 10.703 1.00 84.56 338 ALA A C 1
ATOM 2772 O O . ALA A 1 338 ? -13.571 -20.003 11.682 1.00 84.56 338 ALA A O 1
ATOM 2773 N N . HIS A 1 339 ? -13.941 -21.242 9.835 1.00 87.62 339 HIS A N 1
ATOM 2774 C CA . HIS A 1 339 ? -15.407 -21.242 9.906 1.00 87.62 339 HIS A CA 1
ATOM 2775 C C . HIS A 1 339 ? -15.917 -21.743 11.270 1.00 87.62 339 HIS A C 1
ATOM 2777 O O . HIS A 1 339 ? -16.623 -21.033 11.988 1.00 87.62 339 HIS A O 1
ATOM 2783 N N . PHE A 1 340 ? -15.425 -22.896 11.736 1.00 91.88 340 PHE A N 1
ATOM 2784 C CA . PHE A 1 340 ? -15.739 -23.389 13.080 1.00 91.88 340 PHE A CA 1
ATOM 2785 C C . PHE A 1 340 ? -15.432 -22.354 14.183 1.00 91.88 340 PHE A C 1
ATOM 2787 O O . PHE A 1 340 ? -16.226 -22.167 15.106 1.00 91.88 340 PHE A O 1
ATOM 2794 N N . THR A 1 341 ? -14.290 -21.664 14.098 1.00 90.69 341 THR A N 1
ATOM 2795 C CA . THR A 1 341 ? -13.853 -20.677 15.101 1.00 90.69 341 THR A CA 1
ATOM 2796 C C . THR A 1 341 ? -14.685 -19.393 15.049 1.00 90.69 341 THR A C 1
ATOM 2798 O O . THR A 1 341 ? -15.035 -18.843 16.095 1.00 90.69 341 THR A O 1
ATOM 2801 N N . GLU A 1 342 ? -15.047 -18.931 13.854 1.00 92.81 342 GLU A N 1
ATOM 2802 C CA . GLU A 1 342 ? -15.925 -17.779 13.637 1.00 92.81 342 GLU A CA 1
ATOM 2803 C C . GLU A 1 342 ? -17.278 -17.981 14.317 1.00 92.81 342 GLU A C 1
ATOM 2805 O O . GLU A 1 342 ? -17.717 -17.145 15.117 1.00 92.81 342 GLU A O 1
ATOM 2810 N N . TYR A 1 343 ? -17.901 -19.135 14.079 1.00 95.50 343 TYR A N 1
ATOM 2811 C CA . TYR A 1 343 ? -19.185 -19.468 14.682 1.00 95.50 343 TYR A CA 1
ATOM 2812 C C . TYR A 1 343 ? -19.075 -19.850 16.160 1.00 95.50 343 TYR A C 1
ATOM 2814 O O . TYR A 1 343 ? -20.027 -19.629 16.909 1.00 95.50 343 TYR A O 1
ATOM 2822 N N . LEU A 1 344 ? -17.927 -20.344 16.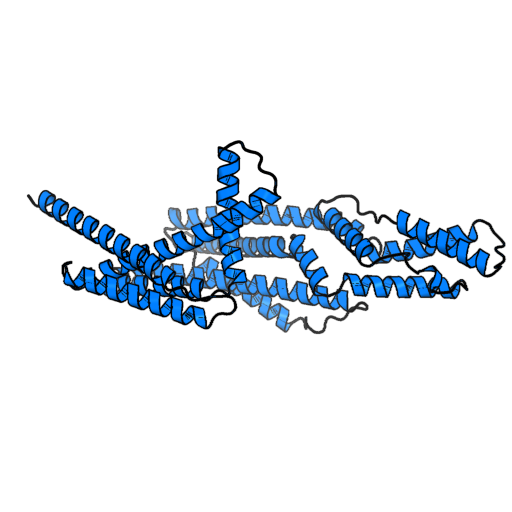632 1.00 96.12 344 LEU A N 1
ATOM 2823 C CA . LEU A 1 344 ? -17.651 -20.501 18.064 1.00 96.12 344 LEU A CA 1
ATOM 2824 C C . LEU A 1 344 ? -17.686 -19.153 18.784 1.00 96.12 344 LEU A C 1
ATOM 2826 O O . LEU A 1 344 ? -18.366 -19.019 19.806 1.00 96.12 344 LEU A O 1
ATOM 2830 N N . ILE A 1 345 ? -17.001 -18.142 18.245 1.00 95.31 345 ILE A N 1
ATOM 2831 C CA . ILE A 1 345 ? -17.005 -16.788 18.812 1.00 95.31 345 ILE A CA 1
ATOM 2832 C C . ILE A 1 345 ? -18.417 -16.194 18.749 1.00 95.31 345 ILE A C 1
ATOM 2834 O O . ILE A 1 345 ? -18.881 -15.632 19.744 1.00 95.31 345 ILE A O 1
ATOM 2838 N N . LEU A 1 346 ? -19.140 -16.393 17.640 1.00 97.00 346 LEU A N 1
ATOM 2839 C CA . LEU A 1 346 ? -20.537 -15.968 17.522 1.00 97.00 346 LEU A CA 1
ATOM 2840 C C . LEU A 1 346 ? -21.414 -16.600 18.616 1.00 97.00 346 LEU A C 1
ATOM 2842 O O . LEU A 1 346 ? -22.157 -15.888 19.289 1.00 97.00 346 LEU A O 1
ATOM 2846 N N . GLY A 1 347 ? -21.285 -17.910 18.855 1.00 96.12 347 GLY A N 1
ATOM 2847 C CA . GLY A 1 347 ? -22.019 -18.629 19.901 1.00 96.12 347 GLY A CA 1
ATOM 2848 C C . GLY A 1 347 ? -21.769 -18.081 21.310 1.00 96.12 347 GLY A C 1
ATOM 2849 O O . GLY A 1 347 ? -22.715 -17.919 22.086 1.00 96.12 347 GLY A O 1
ATOM 2850 N N . ILE A 1 348 ? -20.517 -17.728 21.630 1.00 96.12 348 ILE A N 1
ATOM 2851 C CA . ILE A 1 348 ? -20.164 -17.064 22.896 1.00 96.12 348 ILE A CA 1
ATOM 2852 C C . ILE A 1 348 ? -20.870 -15.707 23.001 1.00 96.12 348 ILE A C 1
ATOM 2854 O O . ILE A 1 348 ? -21.534 -15.438 24.004 1.00 96.12 348 ILE A O 1
ATOM 2858 N N . LEU A 1 349 ? -20.753 -14.865 21.970 1.00 95.56 349 LEU A N 1
ATOM 2859 C CA . LEU A 1 349 ? -21.288 -13.501 21.975 1.00 95.56 349 LEU A CA 1
ATOM 2860 C C . LEU A 1 349 ? -22.820 -13.473 22.052 1.00 95.56 349 LEU A C 1
ATOM 2862 O O . LEU A 1 349 ? -23.384 -12.674 22.801 1.00 95.56 349 LEU A O 1
ATOM 2866 N N . VAL A 1 350 ? -23.501 -14.365 21.327 1.00 96.19 350 VAL A N 1
ATOM 2867 C CA . VAL A 1 350 ? -24.967 -14.466 21.342 1.00 96.19 350 VAL A CA 1
ATOM 2868 C C . VAL A 1 350 ? -25.464 -14.912 22.717 1.00 96.19 350 VAL A C 1
ATOM 2870 O O . VAL A 1 350 ? -26.369 -14.284 23.270 1.00 96.19 350 VAL A O 1
ATOM 2873 N N . LEU A 1 351 ? -24.871 -15.952 23.318 1.00 95.31 351 LEU A N 1
ATOM 2874 C CA . LEU A 1 351 ? -25.285 -16.389 24.655 1.00 95.31 351 LEU A CA 1
ATOM 2875 C C . LEU A 1 351 ? -24.965 -15.332 25.723 1.00 95.31 351 LEU A C 1
ATOM 2877 O O . LEU A 1 351 ? -25.769 -15.119 26.634 1.00 95.31 351 LEU A O 1
ATOM 2881 N N . GLN A 1 352 ? -23.834 -14.637 25.590 1.00 93.75 352 GLN A N 1
ATOM 2882 C CA . GLN A 1 352 ? -23.473 -13.509 26.444 1.00 93.75 352 GLN A CA 1
ATOM 2883 C C . GLN A 1 352 ? -24.522 -12.394 26.373 1.00 93.75 352 GLN A C 1
ATOM 2885 O O . GLN A 1 352 ? -25.019 -11.978 27.420 1.00 93.75 352 GLN A O 1
ATOM 2890 N N . LEU A 1 353 ? -24.926 -11.981 25.167 1.00 94.19 353 LEU A N 1
ATOM 2891 C CA . LEU A 1 353 ? -25.982 -10.990 24.963 1.00 94.19 353 LEU A CA 1
ATOM 2892 C C . LEU A 1 353 ? -27.307 -11.433 25.589 1.00 94.19 353 LEU A C 1
ATOM 2894 O O . LEU A 1 353 ? -27.921 -10.673 26.333 1.00 94.19 353 LEU A O 1
ATOM 2898 N N . LEU A 1 354 ? -27.750 -12.666 25.332 1.00 92.56 354 LEU A N 1
ATOM 2899 C CA . LEU A 1 354 ? -29.000 -13.166 25.909 1.00 92.56 354 LEU A CA 1
ATOM 2900 C C . LEU A 1 354 ? -28.935 -13.171 27.443 1.00 92.56 354 LEU A C 1
ATOM 2902 O O . LEU A 1 354 ? -29.915 -12.815 28.103 1.00 92.56 354 LEU A O 1
ATOM 2906 N N . SER A 1 355 ? -27.779 -13.513 28.021 1.00 90.81 355 SER A N 1
ATOM 2907 C CA . SER A 1 355 ? -27.584 -13.558 29.473 1.00 90.81 355 SER A CA 1
ATOM 2908 C C . SER A 1 355 ? -27.711 -12.198 30.178 1.00 90.81 355 SER A C 1
ATOM 2910 O O . SER A 1 355 ? -27.954 -12.167 31.385 1.00 90.81 355 SER A O 1
ATOM 2912 N N . ASP A 1 356 ? -27.635 -11.082 29.441 1.00 89.06 356 ASP A N 1
ATOM 2913 C CA . ASP A 1 356 ? -27.920 -9.743 29.977 1.00 89.06 356 ASP A CA 1
ATOM 2914 C C . ASP A 1 356 ? -29.416 -9.491 30.226 1.00 89.06 356 ASP A C 1
ATOM 2916 O O . ASP A 1 356 ? -29.780 -8.559 30.953 1.00 89.06 356 ASP A O 1
ATOM 2920 N N . TYR A 1 357 ? -30.302 -10.271 29.600 1.00 87.25 357 TYR A N 1
ATOM 2921 C CA . TYR A 1 357 ? -31.751 -10.134 29.760 1.00 87.25 357 TYR A CA 1
ATOM 2922 C C . TYR A 1 357 ? -32.283 -11.034 30.872 1.00 87.25 357 TYR A C 1
ATOM 2924 O O . TYR A 1 357 ? -33.122 -10.595 31.657 1.00 87.25 357 TYR A O 1
ATOM 2932 N N . THR A 1 358 ? -31.793 -12.273 30.964 1.00 85.94 358 THR A N 1
ATOM 2933 C CA . THR A 1 358 ? -32.254 -13.264 31.949 1.00 85.94 358 THR A CA 1
ATOM 2934 C C . THR A 1 358 ? -31.155 -14.259 32.329 1.00 85.94 358 THR A C 1
ATOM 2936 O O . THR A 1 358 ? -30.168 -14.427 31.618 1.00 85.94 358 THR A O 1
ATOM 2939 N N . LYS A 1 359 ? -31.328 -14.980 33.447 1.00 86.56 359 LYS A N 1
ATOM 2940 C CA . LYS A 1 359 ? -30.402 -16.054 33.854 1.00 86.56 359 LYS A CA 1
ATOM 2941 C C . LYS A 1 359 ? -30.353 -17.162 32.794 1.00 86.56 359 LYS A C 1
ATOM 2943 O O . LYS A 1 359 ? -31.410 -17.643 32.393 1.00 86.56 359 LYS A O 1
ATOM 2948 N N . ILE A 1 360 ? -29.143 -17.624 32.448 1.00 87.88 360 ILE A N 1
ATOM 2949 C CA . ILE A 1 360 ? -28.941 -18.758 31.532 1.00 87.88 360 ILE A CA 1
ATOM 2950 C C . ILE A 1 360 ? -29.750 -19.971 32.004 1.00 87.88 360 ILE A C 1
ATOM 2952 O O . ILE A 1 360 ? -29.610 -20.432 33.138 1.00 87.88 360 ILE A O 1
ATOM 2956 N N . ASN A 1 361 ? -30.595 -20.477 31.110 1.00 89.06 361 ASN A N 1
ATOM 2957 C CA . ASN A 1 361 ? -31.387 -21.688 31.276 1.00 89.06 361 ASN A CA 1
ATOM 2958 C C . ASN A 1 361 ? -31.372 -22.497 29.965 1.00 89.06 361 ASN A C 1
ATOM 2960 O O . ASN A 1 361 ? -30.874 -22.026 28.941 1.00 89.06 361 ASN A O 1
ATOM 2964 N N . LYS A 1 362 ? -31.953 -23.705 29.973 1.00 88.69 362 LYS A N 1
ATOM 2965 C CA . LYS A 1 362 ? -31.994 -24.577 28.783 1.00 88.69 362 LYS A CA 1
ATOM 2966 C C . LYS A 1 362 ? -32.623 -23.896 27.560 1.00 88.69 362 LYS A C 1
ATOM 2968 O O . LYS A 1 362 ? -32.142 -24.097 26.452 1.00 88.69 362 LYS A O 1
ATOM 2973 N N . ARG A 1 363 ? -33.658 -23.066 27.755 1.00 89.81 363 ARG A N 1
ATOM 2974 C CA . ARG A 1 363 ? -34.310 -22.335 26.654 1.00 89.81 363 ARG A CA 1
ATOM 2975 C C . ARG A 1 363 ? -33.341 -21.361 25.988 1.00 89.81 363 ARG A C 1
ATOM 2977 O O . ARG A 1 363 ? -33.315 -21.296 24.770 1.00 89.81 363 ARG A O 1
ATOM 2984 N N . MET A 1 364 ? -32.515 -20.658 26.760 1.00 89.62 364 MET A N 1
ATOM 2985 C CA . MET A 1 364 ? -31.545 -19.704 26.212 1.00 89.62 364 MET A CA 1
ATOM 2986 C C . MET A 1 364 ? -30.443 -20.387 25.409 1.00 89.62 364 MET A C 1
ATOM 2988 O O . MET A 1 364 ? -30.078 -19.860 24.369 1.00 89.62 364 MET A O 1
ATOM 2992 N N . LEU A 1 365 ? -29.972 -21.563 25.842 1.00 92.69 365 LEU A N 1
ATOM 2993 C CA . LEU A 1 365 ? -28.995 -22.350 25.079 1.00 92.69 365 LEU A CA 1
ATOM 2994 C C . LEU A 1 365 ? -29.562 -22.763 23.711 1.00 92.69 365 LEU A C 1
ATOM 2996 O O . LEU A 1 365 ? -28.886 -22.640 22.691 1.00 92.69 365 LEU A O 1
ATOM 3000 N N . ILE A 1 366 ? -30.827 -23.201 23.690 1.00 93.38 366 ILE A N 1
ATOM 3001 C CA . ILE A 1 366 ? -31.534 -23.572 22.457 1.00 93.38 366 ILE A CA 1
ATOM 3002 C C . ILE A 1 366 ? -31.728 -22.344 21.563 1.00 93.38 366 ILE A C 1
ATOM 3004 O O . ILE A 1 366 ? -31.406 -22.396 20.383 1.00 93.38 366 ILE A O 1
ATOM 3008 N N . VAL A 1 367 ? -32.200 -21.224 22.118 1.00 94.12 367 VAL A N 1
ATOM 3009 C CA . VAL A 1 367 ? -32.409 -19.984 21.355 1.00 94.12 367 VAL A CA 1
ATOM 3010 C C . VAL A 1 367 ? -31.093 -19.458 20.780 1.00 94.12 367 VAL A C 1
ATOM 3012 O O . VAL A 1 367 ? -31.067 -19.105 19.606 1.00 94.12 367 VAL A O 1
ATOM 3015 N N . SER A 1 368 ? -29.991 -19.454 21.545 1.00 93.62 368 SER A N 1
ATOM 3016 C CA . SER A 1 368 ? -28.680 -19.055 21.014 1.00 93.62 368 SER A CA 1
ATOM 3017 C C . SER A 1 368 ? -28.233 -19.950 19.864 1.00 93.62 368 SER A C 1
ATOM 3019 O O . SER A 1 368 ? -27.746 -19.443 18.859 1.00 93.62 368 SER A O 1
ATOM 3021 N N . LEU A 1 369 ? -28.442 -21.265 19.982 1.00 95.44 369 LEU A N 1
ATOM 3022 C CA . LEU A 1 369 ? -28.059 -22.207 18.937 1.00 95.44 369 LEU A CA 1
ATOM 3023 C C . LEU A 1 369 ? -28.901 -22.009 17.671 1.00 95.44 369 LEU A C 1
ATOM 3025 O O . LEU A 1 369 ? -28.346 -22.002 16.580 1.00 95.44 369 LEU A O 1
ATOM 3029 N N . ILE A 1 370 ? -30.213 -21.789 17.814 1.00 96.06 370 ILE A N 1
ATOM 3030 C CA . ILE A 1 370 ? -31.110 -21.495 16.688 1.00 96.06 370 ILE A CA 1
ATOM 3031 C C . ILE A 1 370 ? -30.683 -20.205 15.982 1.00 96.06 370 ILE A C 1
ATOM 3033 O O . ILE A 1 370 ? -30.595 -20.197 14.760 1.00 96.06 370 ILE A O 1
ATOM 3037 N N . ILE A 1 371 ? -30.385 -19.134 16.727 1.00 95.62 371 ILE A N 1
ATOM 3038 C CA . ILE A 1 371 ? -29.932 -17.860 16.145 1.00 95.62 371 ILE A CA 1
ATOM 3039 C C . ILE A 1 371 ? -28.654 -18.069 15.329 1.00 95.62 371 ILE A C 1
ATOM 3041 O O . ILE A 1 371 ? -28.602 -17.667 14.169 1.00 95.62 371 ILE A O 1
ATOM 3045 N N . CYS A 1 372 ? -27.641 -18.717 15.909 1.00 96.12 372 CYS A N 1
ATOM 3046 C CA . CYS A 1 372 ? -26.385 -18.951 15.205 1.00 96.12 372 CYS A CA 1
ATOM 3047 C C . CYS A 1 372 ? -26.555 -19.871 13.991 1.00 96.12 372 CYS A C 1
ATOM 3049 O O . CYS A 1 372 ? -25.960 -19.618 12.950 1.00 96.12 372 CYS A O 1
ATOM 3051 N N . TYR A 1 373 ? -27.376 -20.918 14.106 1.00 94.75 373 TYR A N 1
ATOM 3052 C CA . TYR A 1 373 ? -27.608 -21.856 13.011 1.00 94.75 373 TYR A CA 1
ATOM 3053 C C . TYR A 1 373 ? -28.374 -21.210 11.852 1.00 94.75 373 TYR A C 1
ATOM 3055 O O . TYR A 1 373 ? -27.994 -21.380 10.699 1.00 94.75 373 TYR A O 1
ATOM 3063 N N . LEU A 1 374 ? -29.406 -20.408 12.138 1.00 95.56 374 LEU A N 1
ATOM 3064 C CA . LEU A 1 374 ? -30.098 -19.627 11.108 1.00 95.56 374 LEU A CA 1
ATOM 3065 C C . LEU A 1 374 ? -29.152 -18.639 10.422 1.00 95.56 374 LEU A C 1
ATOM 3067 O O . LEU A 1 374 ? -29.240 -18.457 9.210 1.00 95.56 374 LEU A O 1
ATOM 3071 N N . TYR A 1 375 ? -28.231 -18.038 11.179 1.00 95.50 375 TYR A N 1
ATOM 3072 C CA . TYR A 1 375 ? -27.206 -17.173 10.611 1.00 95.50 375 TYR A CA 1
ATOM 3073 C C . TYR A 1 375 ? -26.252 -17.949 9.686 1.00 95.50 375 TYR A C 1
ATOM 3075 O O . TYR A 1 375 ? -26.032 -17.510 8.562 1.00 95.50 375 TYR A O 1
ATOM 3083 N N . ALA A 1 376 ? -25.797 -19.140 10.090 1.00 93.62 376 ALA A N 1
ATOM 3084 C CA . ALA A 1 376 ? -24.974 -20.022 9.255 1.00 93.62 376 ALA A CA 1
ATOM 3085 C C . ALA A 1 376 ? -25.666 -20.416 7.945 1.00 93.62 376 ALA A C 1
ATOM 3087 O O . ALA A 1 376 ? -25.084 -20.332 6.867 1.00 93.62 376 ALA A O 1
ATOM 3088 N N . VAL A 1 377 ? -26.951 -20.775 8.020 1.00 93.12 377 VAL A N 1
ATOM 3089 C CA . VAL A 1 377 ? -27.760 -21.059 6.828 1.00 93.12 377 VAL A CA 1
ATOM 3090 C C . VAL A 1 377 ? -27.865 -19.823 5.935 1.00 93.12 377 VAL A C 1
ATOM 3092 O O . VAL A 1 377 ? -27.727 -19.937 4.720 1.00 93.12 377 VAL A O 1
ATOM 3095 N N . SER A 1 378 ? -28.089 -18.639 6.513 1.00 93.56 378 SER A N 1
ATOM 3096 C CA . SER A 1 378 ? -28.174 -17.400 5.733 1.00 93.56 378 SER A CA 1
ATOM 3097 C C . SER A 1 378 ? -26.858 -17.043 5.036 1.00 93.56 378 SER A C 1
ATOM 3099 O O . SER A 1 378 ? -26.887 -16.548 3.911 1.00 93.56 378 SER A O 1
ATOM 3101 N N . ASP A 1 379 ? -25.720 -17.341 5.665 1.00 89.62 379 ASP A N 1
ATOM 3102 C CA . ASP A 1 379 ? -24.396 -17.093 5.102 1.00 89.62 379 ASP A CA 1
ATOM 3103 C C . ASP A 1 379 ? -24.094 -18.026 3.920 1.00 89.62 379 ASP A C 1
ATOM 3105 O O . ASP A 1 379 ? -23.682 -17.569 2.855 1.00 89.62 379 ASP A O 1
ATOM 3109 N N . GLU A 1 380 ? -24.404 -19.317 4.048 1.00 90.44 380 GLU A N 1
ATOM 3110 C CA . GLU A 1 380 ? -24.273 -20.274 2.943 1.00 90.44 380 GLU A CA 1
ATOM 3111 C C . GLU A 1 380 ? -25.204 -19.931 1.772 1.00 90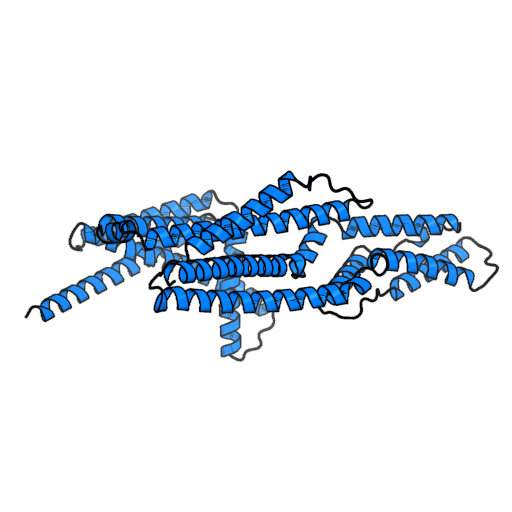.44 380 GLU A C 1
ATOM 3113 O O . GLU A 1 380 ? -24.799 -20.026 0.613 1.00 90.44 380 GLU A O 1
ATOM 3118 N N . VAL A 1 381 ? -26.427 -19.462 2.049 1.00 90.25 381 VAL A N 1
ATOM 3119 C CA . VAL A 1 381 ? -27.338 -18.956 1.009 1.00 90.25 381 VAL A CA 1
ATOM 3120 C C . VAL A 1 381 ? -26.755 -17.720 0.320 1.00 90.25 381 VAL A C 1
ATOM 3122 O O . VAL A 1 381 ? -26.815 -17.631 -0.904 1.00 90.25 381 VAL A O 1
ATOM 3125 N N . HIS A 1 382 ? -26.155 -16.787 1.066 1.00 88.69 382 HIS A N 1
ATOM 3126 C CA . HIS A 1 382 ? -25.467 -15.623 0.495 1.00 88.69 382 HIS A CA 1
ATOM 3127 C C . HIS A 1 382 ? -24.304 -16.036 -0.416 1.00 88.69 382 HIS A C 1
ATOM 3129 O O . HIS A 1 382 ? -24.165 -15.506 -1.519 1.00 88.69 382 HIS A O 1
ATOM 3135 N N . GLN A 1 383 ? -23.515 -17.037 -0.015 1.00 85.94 383 GLN A N 1
ATOM 3136 C CA . GLN A 1 383 ? -22.394 -17.539 -0.812 1.00 85.94 383 GLN A CA 1
ATOM 3137 C C . GLN A 1 383 ? -22.810 -18.115 -2.177 1.00 85.94 383 GLN A C 1
ATOM 3139 O O . GLN A 1 383 ? -21.997 -18.081 -3.101 1.00 85.94 383 GLN A O 1
ATOM 3144 N N . ILE A 1 384 ? -24.060 -18.568 -2.357 1.00 86.38 384 ILE A N 1
ATOM 3145 C CA . ILE A 1 384 ? -24.588 -19.002 -3.669 1.00 86.38 384 ILE A CA 1
ATOM 3146 C C . ILE A 1 384 ? -24.495 -17.874 -4.706 1.00 86.38 384 ILE A C 1
ATOM 3148 O O . ILE A 1 384 ? -24.265 -18.128 -5.887 1.00 86.38 384 ILE A O 1
ATOM 3152 N N . PHE A 1 385 ? -24.643 -16.623 -4.272 1.00 86.56 385 PHE A N 1
ATOM 3153 C CA . PHE A 1 385 ? -24.638 -15.455 -5.152 1.00 86.56 385 PHE A CA 1
ATOM 3154 C C . PHE A 1 385 ? -23.231 -14.907 -5.427 1.00 86.56 385 PHE A C 1
ATOM 3156 O O . PHE A 1 385 ? -23.085 -13.905 -6.127 1.00 86.56 385 PHE A O 1
ATOM 3163 N N . ILE A 1 386 ? -22.184 -15.547 -4.896 1.00 85.12 386 ILE A N 1
ATOM 3164 C CA . ILE A 1 386 ? -20.803 -15.080 -5.015 1.00 85.12 386 ILE A CA 1
ATOM 3165 C C . ILE A 1 386 ? -20.052 -15.908 -6.067 1.00 85.12 386 ILE A C 1
ATOM 3167 O O . ILE A 1 386 ? -19.948 -17.130 -5.938 1.00 85.12 386 ILE A O 1
ATOM 3171 N N . PRO A 1 387 ? -19.429 -15.271 -7.077 1.00 82.06 387 PRO A N 1
ATOM 3172 C CA . PRO A 1 387 ? -18.666 -15.980 -8.099 1.00 82.06 387 PRO A CA 1
ATOM 3173 C C . PRO A 1 387 ? -17.554 -16.872 -7.521 1.00 82.06 387 PRO A C 1
ATOM 3175 O O . PRO A 1 387 ? -16.701 -16.430 -6.740 1.00 82.06 387 PRO A O 1
ATOM 3178 N N . GLY A 1 388 ? -17.543 -18.141 -7.937 1.00 77.56 388 GLY A N 1
ATOM 3179 C CA . GLY A 1 388 ? -16.539 -19.129 -7.529 1.00 77.56 388 GLY A CA 1
ATOM 3180 C C . GLY A 1 388 ? -16.721 -19.690 -6.113 1.00 77.56 388 GLY A C 1
ATOM 3181 O O . GLY A 1 388 ? -15.816 -20.362 -5.617 1.00 77.56 388 GLY A O 1
ATOM 3182 N N . ARG A 1 389 ? -17.852 -19.420 -5.449 1.00 79.25 389 ARG A N 1
ATOM 3183 C CA . ARG A 1 389 ? -18.259 -20.078 -4.200 1.00 79.25 389 ARG A CA 1
ATOM 3184 C C . ARG A 1 389 ? -19.319 -21.144 -4.479 1.00 79.25 389 ARG A C 1
ATOM 3186 O O . ARG A 1 389 ? -20.062 -21.067 -5.451 1.00 79.25 389 ARG A O 1
ATOM 3193 N N . THR A 1 390 ? -19.364 -22.155 -3.620 1.00 78.75 390 THR A N 1
ATOM 3194 C CA . THR A 1 390 ? -20.351 -23.240 -3.672 1.00 78.75 390 THR A CA 1
ATOM 3195 C C . THR A 1 390 ? -20.885 -23.457 -2.274 1.00 78.75 390 THR A C 1
ATOM 3197 O O . THR A 1 390 ? -20.087 -23.777 -1.390 1.00 78.75 390 THR A O 1
ATOM 3200 N N . ALA A 1 391 ? -22.197 -23.332 -2.094 1.00 77.00 391 ALA A N 1
ATOM 3201 C CA . ALA A 1 391 ? -22.817 -23.620 -0.812 1.00 77.00 391 ALA A CA 1
ATOM 3202 C C . ALA A 1 391 ? -22.720 -25.118 -0.501 1.00 77.00 391 ALA A C 1
ATOM 3204 O O . ALA A 1 391 ? -22.972 -25.964 -1.367 1.00 77.00 391 ALA A O 1
ATOM 3205 N N . LYS A 1 392 ? -22.344 -25.457 0.729 1.00 82.19 392 LYS A N 1
ATOM 3206 C CA . LYS A 1 392 ? -22.205 -26.840 1.187 1.00 82.19 392 LYS A CA 1
ATOM 3207 C C . LYS A 1 392 ? -22.974 -27.013 2.482 1.00 82.19 392 LYS A C 1
ATOM 3209 O O . LYS A 1 392 ? -22.656 -26.418 3.500 1.00 82.19 392 LYS A O 1
ATOM 3214 N N . VAL A 1 393 ? -23.935 -27.936 2.482 1.00 83.38 393 VAL A N 1
ATOM 3215 C CA . VAL A 1 393 ? -24.709 -28.278 3.690 1.00 83.38 393 VAL A CA 1
ATOM 3216 C C . VAL A 1 393 ? -23.787 -28.695 4.844 1.00 83.38 393 VAL A C 1
ATOM 3218 O O . VAL A 1 393 ? -24.050 -28.368 5.997 1.00 83.38 393 VAL A O 1
ATOM 3221 N N . LEU A 1 394 ? -22.666 -29.358 4.538 1.00 83.81 394 LEU A N 1
ATOM 3222 C CA . LEU A 1 394 ? -21.648 -29.715 5.528 1.00 83.81 394 LEU A CA 1
ATOM 3223 C C . LEU A 1 394 ? -21.091 -28.493 6.282 1.00 83.81 394 LEU A C 1
ATOM 3225 O O . LEU A 1 394 ? -20.767 -28.613 7.460 1.00 83.81 394 LEU A O 1
ATOM 3229 N N . ASP A 1 395 ? -21.025 -27.329 5.640 1.00 84.00 395 ASP A N 1
ATOM 3230 C CA . ASP A 1 395 ? -20.428 -26.117 6.205 1.00 84.00 395 ASP A CA 1
ATOM 3231 C C . ASP A 1 395 ? -21.363 -25.540 7.273 1.00 84.00 395 ASP A C 1
ATOM 3233 O O . ASP A 1 395 ? -20.924 -25.304 8.396 1.00 84.00 395 ASP A O 1
ATOM 3237 N N . THR A 1 396 ? -22.682 -25.557 7.028 1.00 89.25 396 THR A N 1
ATOM 3238 C CA . THR A 1 396 ? -23.686 -25.210 8.057 1.00 89.25 396 THR A CA 1
ATOM 3239 C C . THR A 1 396 ? -23.605 -26.093 9.310 1.00 89.25 396 THR A C 1
ATOM 3241 O O . THR A 1 396 ? -23.873 -25.629 10.420 1.00 89.25 396 THR A O 1
ATOM 3244 N N . PHE A 1 397 ? -23.228 -27.371 9.166 1.00 90.69 397 PHE A N 1
ATOM 3245 C CA . PHE A 1 397 ? -23.062 -28.277 10.306 1.00 90.69 397 PHE A CA 1
ATOM 3246 C C . PHE A 1 397 ? -21.775 -27.998 11.085 1.00 90.69 397 PHE A C 1
ATOM 3248 O O . PHE A 1 397 ? -21.791 -28.061 12.315 1.00 90.69 397 PHE A O 1
ATOM 3255 N N . ILE A 1 398 ? -20.678 -27.677 10.394 1.00 90.62 398 ILE A N 1
ATOM 3256 C CA . ILE A 1 398 ? -19.407 -27.295 11.026 1.00 90.62 398 ILE A CA 1
ATOM 3257 C C . ILE A 1 398 ? -19.583 -25.986 11.806 1.00 90.62 398 ILE A C 1
ATOM 3259 O O . ILE A 1 398 ? -19.187 -25.907 12.971 1.00 90.62 398 ILE A O 1
ATOM 3263 N N . ASP A 1 399 ? -20.261 -25.010 11.212 1.00 92.19 399 ASP A N 1
ATOM 3264 C CA . ASP A 1 399 ? -20.585 -23.724 11.828 1.00 92.19 399 ASP A CA 1
ATOM 3265 C C . ASP A 1 399 ? -21.496 -23.898 13.048 1.00 92.19 399 ASP A C 1
ATOM 3267 O O . ASP A 1 399 ? -21.213 -23.403 14.146 1.00 92.19 399 ASP A O 1
ATOM 3271 N N . GLY A 1 400 ? -22.552 -24.703 12.899 1.00 93.44 400 GLY A N 1
ATOM 3272 C CA . GLY A 1 400 ? -23.438 -25.079 13.998 1.00 93.44 400 GLY A CA 1
ATOM 3273 C C . GLY A 1 400 ? -22.698 -25.769 15.150 1.00 93.44 400 GLY A C 1
ATOM 3274 O O . GLY A 1 400 ? -22.946 -25.453 16.318 1.00 93.44 400 GLY A O 1
ATOM 3275 N N . ALA A 1 401 ? -21.753 -26.665 14.847 1.00 94.56 401 ALA A N 1
ATOM 3276 C CA . ALA A 1 401 ? -20.913 -27.320 15.849 1.00 94.56 401 ALA A CA 1
ATOM 3277 C C . ALA A 1 401 ? -19.995 -26.319 16.570 1.00 94.56 401 ALA A C 1
ATOM 3279 O O . ALA A 1 401 ? -19.889 -26.370 17.798 1.00 94.56 401 ALA A O 1
ATOM 3280 N N . GLY A 1 402 ? -19.397 -25.372 15.840 1.00 93.31 402 GLY A N 1
ATOM 3281 C CA . GLY A 1 402 ? -18.618 -24.270 16.411 1.00 93.31 402 GLY A CA 1
ATOM 3282 C C . GLY A 1 402 ? -19.438 -23.467 17.414 1.00 93.31 402 GLY A C 1
ATOM 3283 O O . GLY A 1 402 ? -19.057 -23.336 18.581 1.00 93.31 402 GLY A O 1
ATOM 3284 N N . SER A 1 403 ? -20.626 -23.022 17.001 1.00 96.38 403 SER A N 1
ATOM 3285 C CA . SER A 1 403 ? -21.569 -22.311 17.871 1.00 96.38 403 SER A CA 1
ATOM 3286 C C . SER A 1 403 ? -21.957 -23.102 19.116 1.00 96.38 403 SER A C 1
ATOM 3288 O O . SER A 1 403 ? -21.942 -22.544 20.214 1.00 96.38 403 SER A O 1
ATOM 3290 N N . LEU A 1 404 ? -22.252 -24.399 18.986 1.00 96.50 404 LEU A N 1
ATOM 3291 C CA . LEU A 1 404 ? -22.578 -25.260 20.125 1.00 96.50 404 LEU A CA 1
ATOM 3292 C C . LEU A 1 404 ? -21.430 -25.326 21.143 1.00 96.50 404 LEU A C 1
ATOM 3294 O O . LEU A 1 404 ? -21.662 -25.222 22.354 1.00 96.50 404 LEU A O 1
ATOM 3298 N N . VAL A 1 405 ? -20.191 -25.465 20.667 1.00 96.12 405 VAL A N 1
ATOM 3299 C CA . VAL A 1 405 ? -18.999 -25.473 21.524 1.00 96.12 405 VAL A CA 1
ATOM 3300 C C . VAL A 1 405 ? -18.831 -24.124 22.223 1.00 96.12 405 VAL A C 1
ATOM 3302 O O . VAL A 1 405 ? -18.665 -24.094 23.444 1.00 96.12 405 VAL A O 1
ATOM 3305 N N . GLY A 1 406 ? -18.968 -23.009 21.502 1.00 94.00 406 GLY A N 1
ATOM 3306 C CA . GLY A 1 406 ? -18.887 -21.662 22.076 1.00 94.00 406 GLY A CA 1
ATOM 3307 C C . GLY A 1 406 ? -19.929 -21.405 23.171 1.00 94.00 406 GLY A C 1
ATOM 3308 O O . GLY A 1 406 ? -19.593 -20.979 24.279 1.00 94.00 406 GLY A O 1
ATOM 3309 N N . ILE A 1 407 ? -21.189 -21.755 22.898 1.00 96.06 407 ILE A N 1
ATOM 3310 C CA . ILE A 1 407 ? -22.313 -21.697 23.849 1.00 96.06 407 ILE A CA 1
ATOM 3311 C C . ILE A 1 407 ? -21.990 -22.511 25.112 1.00 96.06 407 ILE A C 1
ATOM 3313 O O . ILE A 1 407 ? -22.181 -22.042 26.238 1.00 96.06 407 ILE A O 1
ATOM 3317 N N . THR A 1 408 ? -21.462 -23.724 24.940 1.00 93.31 408 THR A N 1
ATOM 3318 C CA . THR A 1 408 ? -21.126 -24.622 26.053 1.00 93.31 408 THR A CA 1
ATOM 3319 C C . THR A 1 408 ? -20.000 -24.052 26.915 1.00 93.31 408 THR A C 1
ATOM 3321 O O . THR A 1 408 ? -20.130 -24.004 28.142 1.00 93.31 408 THR A O 1
ATOM 3324 N N . ILE A 1 409 ? -18.927 -23.558 26.289 1.00 93.19 409 ILE A N 1
ATOM 3325 C CA . ILE A 1 409 ? -17.792 -22.922 26.973 1.00 93.19 409 ILE A CA 1
ATOM 3326 C C . ILE A 1 409 ? -18.277 -21.749 27.830 1.00 93.19 409 ILE A C 1
ATOM 3328 O O . ILE A 1 409 ? -17.972 -21.685 29.025 1.00 93.19 409 ILE A O 1
ATOM 3332 N N . TYR A 1 410 ? -19.079 -20.850 27.253 1.00 93.44 410 TYR A N 1
ATOM 3333 C CA . TYR A 1 410 ? -19.579 -19.682 27.975 1.00 93.44 410 TYR A CA 1
ATOM 3334 C C . TYR A 1 410 ? -20.525 -20.064 29.126 1.00 93.44 410 TYR A C 1
ATOM 3336 O O . TYR A 1 410 ? -20.434 -19.509 30.224 1.00 93.44 410 TYR A O 1
ATOM 3344 N N . SER A 1 411 ? -21.390 -21.063 28.925 1.00 91.00 411 SER A N 1
ATOM 3345 C CA . SER A 1 411 ? -22.282 -21.578 29.972 1.00 91.00 411 SER A CA 1
ATOM 3346 C C . SER A 1 411 ? -21.509 -22.160 31.168 1.00 91.00 411 SER A C 1
ATOM 3348 O O . SER A 1 411 ? -21.849 -21.894 32.329 1.00 91.00 411 SER A O 1
ATOM 3350 N N . ILE A 1 412 ? -20.435 -22.918 30.912 1.00 90.44 412 ILE A N 1
ATOM 3351 C CA . ILE A 1 412 ? -19.559 -23.463 31.964 1.00 90.44 412 ILE A CA 1
ATOM 3352 C C . ILE A 1 412 ? -18.841 -22.329 32.701 1.00 90.44 412 ILE A C 1
ATOM 3354 O O . ILE A 1 412 ? -18.809 -22.324 33.935 1.00 90.44 412 ILE A O 1
ATOM 3358 N N . TYR A 1 413 ? -18.300 -21.358 31.962 1.00 89.81 413 TYR A N 1
ATOM 3359 C CA . TYR A 1 413 ? -17.633 -20.189 32.532 1.00 89.81 413 TYR A CA 1
ATOM 3360 C C . TYR A 1 413 ? -18.557 -19.420 33.486 1.00 89.81 413 TYR A C 1
ATOM 3362 O O . TYR A 1 413 ? -18.209 -19.212 34.649 1.00 89.81 413 TYR A O 1
ATOM 3370 N N . GLN A 1 414 ? -19.780 -19.094 33.053 1.00 86.12 414 GLN A N 1
ATOM 3371 C CA . GLN A 1 414 ? -20.733 -18.366 33.893 1.00 86.12 414 GLN A CA 1
ATOM 3372 C C . GLN A 1 414 ? -21.145 -19.170 35.140 1.00 86.12 414 GLN A C 1
ATOM 3374 O O . GLN A 1 414 ? -21.310 -18.603 36.224 1.00 86.12 414 GLN A O 1
ATOM 3379 N N . SER A 1 415 ? -21.270 -20.493 35.013 1.00 82.06 415 SER A N 1
ATOM 3380 C CA . SER A 1 415 ? -21.581 -21.382 36.139 1.00 82.06 415 SER A CA 1
ATOM 3381 C C . SER A 1 415 ? -20.464 -21.399 37.190 1.00 82.06 415 SER A C 1
ATOM 3383 O O . SER A 1 415 ? -20.754 -21.402 38.387 1.00 82.06 415 SER A O 1
ATOM 3385 N N . LYS A 1 416 ? -19.192 -21.365 36.764 1.00 77.81 416 LYS A N 1
ATOM 3386 C CA . LYS A 1 416 ? -18.035 -21.274 37.670 1.00 77.81 416 LYS A CA 1
ATOM 3387 C C . LYS A 1 416 ? -17.943 -19.909 38.352 1.00 77.81 416 LYS A C 1
ATOM 3389 O O . LYS A 1 416 ? -17.809 -19.870 39.571 1.00 77.81 416 LYS A O 1
ATOM 3394 N N . CYS A 1 417 ? -18.090 -18.810 37.609 1.00 76.69 417 CYS A N 1
ATOM 3395 C CA . CYS A 1 417 ? -18.043 -17.460 38.182 1.00 76.69 417 CYS A CA 1
ATOM 3396 C C . CYS A 1 417 ? -19.120 -17.239 39.254 1.00 76.69 417 CYS A C 1
ATOM 3398 O O . CYS A 1 417 ? -18.843 -16.612 40.269 1.00 76.69 417 CYS A O 1
ATOM 3400 N N . ARG A 1 418 ? -20.323 -17.803 39.071 1.00 68.06 418 ARG A N 1
ATOM 3401 C CA . ARG A 1 418 ? -21.393 -17.747 40.083 1.00 68.06 418 ARG A CA 1
ATOM 3402 C C . ARG A 1 418 ? -21.100 -18.559 41.339 1.00 68.06 418 ARG A C 1
ATOM 3404 O O . ARG A 1 418 ? -21.480 -18.138 42.424 1.00 68.06 418 ARG A O 1
ATOM 3411 N N . LYS A 1 419 ? -20.472 -19.732 41.206 1.00 64.19 419 LYS A N 1
ATOM 3412 C CA . LYS A 1 419 ? -20.057 -20.519 42.377 1.00 64.19 419 LYS A CA 1
ATOM 3413 C C . LYS A 1 419 ? -18.999 -19.766 43.176 1.00 64.19 419 LYS A C 1
ATOM 3415 O O . LYS A 1 419 ? -19.097 -19.720 44.388 1.00 64.19 419 LYS A O 1
ATOM 3420 N N . MET A 1 420 ? -18.041 -19.145 42.494 1.00 57.00 420 MET A N 1
ATOM 3421 C CA . MET A 1 420 ? -16.951 -18.406 43.131 1.00 57.00 420 MET A CA 1
ATOM 3422 C C . MET A 1 420 ? -17.457 -17.161 43.878 1.00 57.00 420 MET A C 1
ATOM 3424 O O . MET A 1 420 ? -17.135 -17.000 45.045 1.00 57.00 420 MET A O 1
ATOM 3428 N N . SER A 1 421 ? -18.370 -16.378 43.285 1.00 56.06 421 SER A N 1
ATOM 3429 C CA . SER A 1 421 ? -18.989 -15.236 43.982 1.00 56.06 421 SER A CA 1
ATOM 3430 C C . SER A 1 421 ? -19.832 -15.635 45.199 1.00 56.06 421 SER A C 1
ATOM 3432 O O . SER A 1 421 ? -19.993 -14.839 46.108 1.00 56.06 421 SER A O 1
ATOM 3434 N N . PHE A 1 422 ? -20.388 -16.851 45.216 1.00 51.41 422 PHE A N 1
ATOM 3435 C CA . PHE A 1 422 ? -21.138 -17.371 46.364 1.00 51.41 422 PHE A CA 1
ATOM 3436 C C . PHE A 1 422 ? -20.220 -17.805 47.521 1.00 51.41 422 PHE A C 1
ATOM 3438 O O . PHE A 1 422 ? -20.642 -17.766 48.669 1.00 51.41 422 PHE A O 1
ATOM 3445 N N . PHE A 1 423 ? -18.978 -18.207 47.227 1.00 51.00 423 PHE A N 1
ATOM 3446 C CA . PHE A 1 423 ? -17.973 -18.528 48.246 1.00 51.00 423 PHE A CA 1
ATOM 3447 C C . PHE A 1 423 ? -17.271 -17.283 48.810 1.00 51.00 423 PHE A C 1
ATOM 3449 O O . PHE A 1 423 ? -16.816 -17.342 49.941 1.00 51.00 423 PHE A O 1
ATOM 3456 N N . ASP A 1 424 ? -17.209 -16.177 48.060 1.00 48.31 424 ASP A N 1
ATOM 3457 C CA . ASP A 1 424 ? -16.635 -14.904 48.533 1.00 48.31 424 ASP A CA 1
ATOM 3458 C C . ASP A 1 424 ? -17.613 -14.077 49.408 1.00 48.31 424 ASP A C 1
ATOM 3460 O O . ASP A 1 424 ? -17.202 -13.106 50.040 1.00 48.31 424 ASP A O 1
ATOM 3464 N N . GLU A 1 425 ? -18.908 -14.427 49.427 1.00 50.72 425 GLU A N 1
ATOM 3465 C CA . GLU A 1 425 ? -19.957 -13.775 50.241 1.00 50.72 425 GLU A CA 1
ATOM 3466 C C . GLU A 1 425 ? -20.271 -14.514 51.565 1.00 50.72 425 GLU A C 1
ATOM 3468 O O . GLU A 1 425 ? -21.109 -14.038 52.336 1.00 50.72 425 GLU A O 1
ATOM 3473 N N . GLN A 1 426 ? -19.621 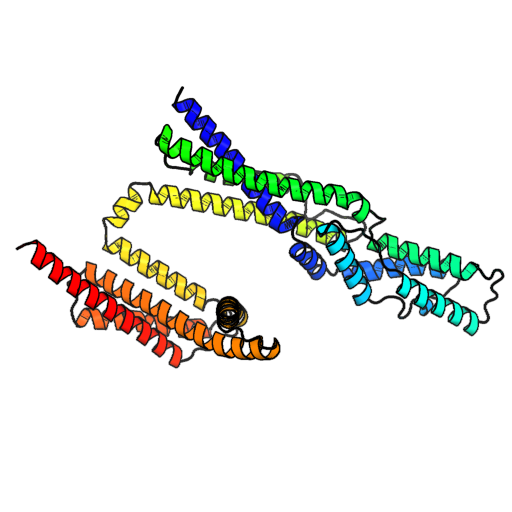-15.655 51.835 1.00 42.97 426 GLN A N 1
ATOM 3474 C CA . GLN A 1 426 ? -19.653 -16.369 53.125 1.00 42.97 426 GLN A CA 1
ATOM 3475 C C . GLN A 1 426 ? -18.382 -16.086 53.920 1.00 42.97 426 GLN A C 1
ATOM 3477 O O . GLN A 1 426 ? -18.504 -15.945 55.159 1.00 42.97 426 GLN A O 1
#

Sequence (426 aa):
MRVVLSYIMKFIQSISFFLLSLSLILIFTVFNEDYVLDLLNNHNYYQELYDNTLEEVSYYLEQSGLNEEVLNNVISVKSLKNEIITTIDNLYTNQKITVNTEEFQNNLTTNINNYIKDNNIRVDNKDTVNILTKKLVNIYEEEISYNNTFEKVRPMFNKAYKLTKIVLYLSIIVSIITYLINRYIFKDRNIIASLFTNFVILVGLVLYIKYTIDINNIFFYNTSISNILMEFINSVLKCMLVTGIVSFLLGLFIVFTTTGTFKALRKNKKLFHSILVIIWMLVIFNFSSQNGPKSTKTSDVVTSMVVNVTTSVTNKDIPREEVKKKVEDSTFLVRKTAHFTEYLILGILVLQLLSDYTKINKRMLIVSLIICYLYAVSDEVHQIFIPGRTAKVLDTFIDGAGSLVGITIYSIYQSKCRKMSFFDEQ

pLDDT: mean 85.77, std 10.14, range [42.97, 97.56]

Foldseek 3Di:
DLVVVLVVLLVLLLVLLLLLLLLVLCCVAVLDLVNLLVLCVVLCVLVLLVVVLLVVLQVLCVVVVHHSVLVPPLDDSVLLSVLLSVQSVCLNVVHARDGDCPSNLVSSLVSVVVRCVVVVPDDPDPCPSVVSSVVSSVSSRCSSCVNVVSVVCSVVSVVVNVVSVVSNVVSVVSNVVSQVCCCPVVVHNASLSSLLSLLCVLLVVLVVCVVPDVLVPQDDPRVSVSSSSSVSVVSSNVSSNVSSVVSNVVSVVRVCCPDCNVVVCVVVQLNVLVVVLVVLLVVLLVLLQDAQVVNLVVLLVVLLVVLVVVCVVVVDPDDPVVSVVVSVVVSVVSVLVVLLQSLLVSLLSQLSSVCVVDPDDPVSLVVSLVVQLVSLVVSLVVSVVHHRGHRDPVSSVSSSNSSNNSNVVNVVVVVVVVVVVVVVVD

Radius of gyration: 32.12 Å; chains: 1; bounding box: 70×60×107 Å